Protein AF-A0A1G0C6F4-F1 (afdb_monomer_lite)

Structure (mmCIF, N/CA/C/O backbone):
data_AF-A0A1G0C6F4-F1
#
_entry.id   AF-A0A1G0C6F4-F1
#
loop_
_atom_site.group_PDB
_atom_site.id
_atom_site.type_symbol
_atom_site.label_atom_id
_atom_site.label_alt_id
_atom_site.label_comp_id
_atom_site.label_asym_id
_atom_site.label_entity_id
_atom_site.label_seq_id
_atom_site.pdbx_PDB_ins_code
_atom_site.Cartn_x
_atom_site.Cartn_y
_atom_site.Cartn_z
_atom_site.occupancy
_atom_site.B_iso_or_equiv
_atom_site.auth_seq_id
_atom_site.auth_comp_id
_atom_site.auth_asym_id
_atom_site.auth_atom_id
_atom_site.pdbx_PDB_model_num
ATOM 1 N N . MET A 1 1 ? 22.779 45.755 45.909 1.00 43.75 1 MET A N 1
ATOM 2 C CA . MET A 1 1 ? 21.908 45.416 44.764 1.00 43.75 1 MET A CA 1
ATOM 3 C C . MET A 1 1 ? 22.115 43.956 44.399 1.00 43.75 1 MET A C 1
ATOM 5 O O . MET A 1 1 ? 23.072 43.695 43.696 1.00 43.75 1 MET A O 1
ATOM 9 N N . ILE A 1 2 ? 21.268 43.027 44.852 1.00 36.41 2 ILE A N 1
ATOM 10 C CA . ILE A 1 2 ? 21.039 41.740 44.168 1.00 36.41 2 ILE A CA 1
ATOM 11 C C . ILE A 1 2 ? 19.577 41.367 44.454 1.00 36.41 2 ILE A C 1
ATOM 13 O O . ILE A 1 2 ? 19.223 41.098 45.598 1.00 36.41 2 ILE A O 1
ATOM 17 N N . LYS A 1 3 ? 18.715 41.447 43.434 1.00 38.34 3 LYS A N 1
ATOM 18 C CA . LYS A 1 3 ? 17.335 40.939 43.470 1.00 38.34 3 LYS A CA 1
ATOM 19 C C . LYS A 1 3 ? 17.377 39.456 43.090 1.00 38.34 3 LYS A C 1
ATOM 21 O O . LYS A 1 3 ? 17.865 39.132 42.012 1.00 38.34 3 LYS A O 1
ATOM 26 N N . GLN A 1 4 ? 16.865 38.579 43.953 1.00 40.44 4 GLN A N 1
ATOM 27 C CA . GLN A 1 4 ? 16.573 37.185 43.612 1.00 40.44 4 GLN A CA 1
ATOM 28 C C . GLN A 1 4 ? 15.335 37.137 42.707 1.00 40.44 4 GLN A C 1
ATOM 30 O O . GLN A 1 4 ? 14.250 37.542 43.116 1.00 40.44 4 GLN A O 1
ATOM 35 N N . TYR A 1 5 ? 15.510 36.642 41.482 1.00 41.19 5 TYR A N 1
ATOM 36 C CA . TYR A 1 5 ? 14.425 36.183 40.618 1.00 41.19 5 TYR A CA 1
ATOM 37 C C . TYR A 1 5 ? 14.259 34.674 40.828 1.00 41.19 5 TYR A C 1
ATOM 39 O O . TYR A 1 5 ? 15.185 33.906 40.577 1.00 41.19 5 TYR A O 1
ATOM 47 N N . ILE A 1 6 ? 13.083 34.257 41.298 1.00 40.12 6 ILE A N 1
ATOM 48 C CA . ILE A 1 6 ? 12.641 32.858 41.286 1.00 40.12 6 ILE A CA 1
ATOM 49 C C . ILE A 1 6 ? 12.124 32.570 39.863 1.00 40.12 6 ILE A C 1
ATOM 51 O O . ILE A 1 6 ? 11.247 33.305 39.402 1.00 40.12 6 ILE A O 1
ATOM 55 N N . PRO A 1 7 ? 12.633 31.557 39.135 1.00 41.50 7 PRO A N 1
ATOM 56 C CA . PRO A 1 7 ? 12.148 31.258 37.795 1.00 41.50 7 PRO A CA 1
ATOM 57 C C . PRO A 1 7 ? 10.797 30.530 37.850 1.00 41.50 7 PRO A C 1
ATOM 59 O O . PRO A 1 7 ? 10.675 29.429 38.379 1.00 41.50 7 PRO A O 1
ATOM 62 N N . ILE A 1 8 ? 9.792 31.144 37.226 1.00 46.97 8 ILE A N 1
ATOM 63 C CA . ILE A 1 8 ? 8.417 30.647 37.015 1.00 46.97 8 ILE A CA 1
ATOM 64 C C . ILE A 1 8 ? 8.371 29.445 36.031 1.00 46.97 8 ILE A C 1
ATOM 66 O O . ILE A 1 8 ? 7.315 28.883 35.758 1.00 46.97 8 ILE A O 1
ATOM 70 N N . SER A 1 9 ? 9.515 28.968 35.531 1.00 40.72 9 SER A N 1
ATOM 71 C CA . SER A 1 9 ? 9.592 27.929 34.493 1.00 40.72 9 SER A CA 1
ATOM 72 C C . SER A 1 9 ? 9.204 26.508 34.926 1.00 40.72 9 SER A C 1
ATOM 74 O O . SER A 1 9 ? 9.013 25.667 34.054 1.00 40.72 9 SER A O 1
ATOM 76 N N . LEU A 1 10 ? 9.044 26.214 36.222 1.00 37.09 10 LEU A N 1
ATOM 77 C CA . LEU A 1 10 ? 8.679 24.859 36.671 1.00 37.09 10 LEU A CA 1
ATOM 78 C C . LEU A 1 10 ? 7.157 24.602 36.700 1.00 37.09 10 LEU A C 1
ATOM 80 O O . LEU A 1 10 ? 6.741 23.448 36.689 1.00 37.09 10 LEU A O 1
ATOM 84 N N . LEU A 1 11 ? 6.320 25.650 36.687 1.00 38.34 11 LEU A N 1
ATOM 85 C CA . LEU A 1 11 ? 4.854 25.501 36.710 1.00 38.34 11 LEU A CA 1
ATOM 86 C C . LEU A 1 11 ? 4.225 25.329 35.315 1.00 38.34 11 LEU A C 1
ATOM 88 O O . LEU A 1 11 ? 3.096 24.863 35.205 1.00 38.34 11 LEU A O 1
ATOM 92 N N . ALA A 1 12 ? 4.940 25.696 34.246 1.00 39.25 12 ALA A N 1
ATOM 93 C CA . ALA A 1 12 ? 4.426 25.595 32.878 1.00 39.25 12 ALA A CA 1
ATOM 94 C C . ALA A 1 12 ? 4.584 24.181 32.283 1.00 39.25 12 ALA A C 1
ATOM 96 O O . ALA A 1 12 ? 3.715 23.738 31.539 1.00 39.25 12 ALA A O 1
ATOM 97 N N . MET A 1 13 ? 5.642 23.438 32.643 1.00 37.06 13 MET A N 1
ATOM 98 C CA . MET A 1 13 ? 5.826 22.057 32.165 1.00 37.06 13 MET A CA 1
ATOM 99 C C . MET A 1 13 ? 4.839 21.074 32.807 1.00 37.06 13 MET A C 1
ATOM 101 O O . MET A 1 13 ? 4.314 20.209 32.116 1.00 37.06 13 MET A O 1
ATOM 105 N N . THR A 1 14 ? 4.514 21.216 34.093 1.00 38.19 14 THR A N 1
ATOM 106 C CA . THR A 1 14 ? 3.547 20.329 34.768 1.00 38.19 14 THR A CA 1
ATOM 107 C C . THR A 1 14 ? 2.108 20.528 34.279 1.00 38.19 14 THR A C 1
ATOM 109 O O . THR A 1 14 ? 1.354 19.560 34.221 1.00 38.19 14 THR A O 1
ATOM 112 N N . ALA A 1 15 ? 1.733 21.737 33.845 1.00 40.38 15 ALA A N 1
ATOM 113 C CA . ALA A 1 15 ? 0.412 22.009 33.270 1.00 40.38 15 ALA A CA 1
ATOM 114 C C . ALA A 1 15 ? 0.224 21.409 31.857 1.00 40.38 15 ALA A C 1
ATOM 116 O O . ALA A 1 15 ? -0.875 20.970 31.512 1.00 40.38 15 ALA A O 1
ATOM 117 N N . LEU A 1 16 ? 1.292 21.336 31.054 1.00 36.81 16 LEU A N 1
ATOM 118 C CA . LEU A 1 16 ? 1.272 20.721 29.718 1.00 36.81 16 LEU A CA 1
ATOM 119 C C . LEU A 1 16 ? 1.176 19.186 29.781 1.00 36.81 16 LEU A C 1
ATOM 121 O O . LEU A 1 16 ? 0.397 18.603 29.035 1.00 36.81 16 LEU A O 1
ATOM 125 N N . PHE A 1 17 ? 1.881 18.532 30.711 1.00 41.72 17 PHE A N 1
ATOM 126 C CA . PHE A 1 17 ? 1.753 17.078 30.904 1.00 41.72 17 PHE A CA 1
ATOM 127 C C . PHE A 1 17 ? 0.459 16.680 31.633 1.00 41.72 17 PHE A C 1
ATOM 129 O O . PHE A 1 17 ? -0.142 15.660 31.302 1.00 41.72 17 PHE A O 1
ATOM 136 N N . GLY A 1 18 ? -0.010 17.492 32.588 1.00 35.75 18 GLY A N 1
ATOM 137 C CA . GLY A 1 18 ? -1.262 17.234 33.306 1.00 35.75 18 GLY A CA 1
ATOM 138 C C . GLY A 1 18 ? -2.506 17.355 32.422 1.00 35.75 18 GLY A C 1
ATOM 139 O O . GLY A 1 18 ? -3.428 16.559 32.555 1.00 35.75 18 GLY A O 1
ATOM 140 N N . SER A 1 19 ? -2.526 18.303 31.480 1.00 46.00 19 SER A N 1
ATOM 141 C CA . SER A 1 19 ? -3.664 18.480 30.564 1.00 46.00 19 SER A CA 1
ATOM 142 C C . SER A 1 19 ? -3.790 17.357 29.530 1.00 46.00 19 SER A C 1
ATOM 144 O O . SER A 1 19 ? -4.911 16.962 29.223 1.00 46.00 19 SER A O 1
ATOM 146 N N . GLN A 1 20 ? -2.678 16.792 29.041 1.00 46.44 20 GLN A N 1
ATOM 147 C CA . GLN A 1 20 ? -2.725 15.647 28.121 1.00 46.44 20 GLN A CA 1
ATOM 148 C C . GLN A 1 20 ? -3.140 14.344 28.814 1.00 46.44 20 GLN A C 1
ATOM 150 O O . GLN A 1 20 ? -3.965 13.612 28.274 1.00 46.44 20 GLN A O 1
ATOM 155 N N . ALA A 1 21 ? -2.646 14.084 30.030 1.00 49.75 21 ALA A N 1
ATOM 156 C CA . ALA A 1 21 ? -3.049 12.904 30.799 1.00 49.75 21 ALA A CA 1
ATOM 157 C C . ALA A 1 21 ? -4.542 12.937 31.189 1.00 49.75 21 ALA A C 1
ATOM 159 O O . ALA A 1 21 ? -5.223 11.921 31.082 1.00 49.75 21 ALA A O 1
ATOM 160 N N . VAL A 1 22 ? -5.064 14.109 31.582 1.00 52.03 22 VAL A N 1
ATOM 161 C CA . VAL A 1 22 ? -6.485 14.291 31.938 1.00 52.03 22 VAL A CA 1
ATOM 162 C C . VAL A 1 22 ? -7.401 14.226 30.707 1.00 52.03 22 VAL A C 1
ATOM 164 O O . VAL A 1 22 ? -8.477 13.640 30.789 1.00 52.03 22 VAL A O 1
ATOM 167 N N . ALA A 1 23 ? -6.984 14.767 29.555 1.00 53.28 23 ALA A N 1
ATOM 168 C CA . ALA A 1 23 ? -7.742 14.646 28.303 1.00 53.28 23 ALA A CA 1
ATOM 169 C C . ALA A 1 23 ? -7.911 13.173 27.882 1.00 53.28 23 ALA A C 1
ATOM 171 O O . ALA A 1 23 ? -9.015 12.713 27.604 1.00 53.28 23 ALA A O 1
ATOM 172 N N . GLN A 1 24 ? -6.834 12.388 27.961 1.00 57.91 24 GLN A N 1
ATOM 173 C CA . GLN A 1 24 ? -6.830 10.984 27.538 1.00 57.91 24 GLN A CA 1
ATOM 174 C C . GLN A 1 24 ? -7.691 10.064 28.431 1.00 57.91 24 GLN A C 1
ATOM 176 O O . GLN A 1 24 ? -8.187 9.025 27.972 1.00 57.91 24 GLN A O 1
ATOM 181 N N . GLU A 1 25 ? -7.913 10.456 29.690 1.00 70.81 25 GLU A N 1
ATOM 182 C CA . GLU A 1 25 ? -8.869 9.809 30.597 1.00 70.81 25 GLU A CA 1
ATOM 183 C C . GLU A 1 25 ? -10.323 10.090 30.176 1.00 70.81 25 GLU A C 1
ATOM 185 O O . GLU A 1 25 ? -11.153 9.178 30.193 1.00 70.81 25 GLU A O 1
ATOM 190 N N . GLN A 1 26 ? -10.624 11.313 29.722 1.00 84.19 26 GLN A N 1
ATOM 191 C CA . GLN A 1 26 ? -11.975 11.715 29.326 1.00 84.19 26 GLN A CA 1
ATOM 192 C C . GLN A 1 26 ? -12.443 11.005 28.049 1.00 84.19 26 GLN A C 1
ATOM 194 O O . GLN A 1 26 ? -13.525 10.420 28.067 1.00 84.19 26 GLN A O 1
ATOM 199 N N . PHE A 1 27 ? -11.617 10.937 26.993 1.00 89.81 27 PHE A N 1
ATOM 200 C CA . PHE A 1 27 ? -11.946 10.128 25.807 1.00 89.81 27 PHE A CA 1
ATOM 201 C C . PHE A 1 27 ? -12.264 8.678 26.182 1.00 89.81 27 PHE A C 1
ATOM 203 O O . PHE A 1 27 ? -13.294 8.145 25.778 1.00 89.81 27 PHE A O 1
ATOM 210 N N . THR A 1 28 ? -11.406 8.050 26.993 1.00 87.88 28 THR A N 1
ATOM 211 C CA . THR A 1 28 ? -11.591 6.649 27.404 1.00 87.88 28 THR A CA 1
ATOM 212 C C . THR A 1 28 ? -12.902 6.470 28.182 1.00 87.88 28 THR A C 1
ATOM 214 O O . THR A 1 28 ? -13.611 5.485 27.987 1.00 87.88 28 THR A O 1
ATOM 217 N N . LYS A 1 29 ? -13.267 7.449 29.016 1.00 90.00 29 LYS A N 1
ATOM 218 C CA . LYS A 1 29 ? -14.523 7.460 29.769 1.00 90.00 29 LYS A CA 1
ATOM 219 C C . LYS A 1 29 ? -15.750 7.632 28.871 1.00 90.00 29 LYS A C 1
ATOM 221 O O . LYS A 1 29 ? -16.735 6.925 29.064 1.00 90.00 29 LYS A O 1
ATOM 226 N N . ASP A 1 30 ? -15.694 8.522 27.886 1.00 92.12 30 ASP A N 1
ATOM 227 C CA . ASP A 1 30 ? -16.791 8.729 26.931 1.00 92.12 30 ASP A CA 1
ATOM 228 C C . ASP A 1 30 ? -16.958 7.524 25.989 1.00 92.12 30 ASP A C 1
ATOM 230 O O . ASP A 1 30 ? -18.082 7.154 25.625 1.00 92.12 30 ASP A O 1
ATOM 234 N N . PHE A 1 31 ? -15.850 6.847 25.671 1.00 96.00 31 PHE A N 1
ATOM 235 C CA . PHE A 1 31 ? -15.825 5.630 24.862 1.00 96.00 31 PHE A CA 1
ATOM 236 C C . PHE A 1 31 ? -16.517 4.432 25.535 1.00 96.00 31 PHE A C 1
ATOM 238 O O . PHE A 1 31 ? -16.908 3.490 24.848 1.00 96.00 31 PHE A O 1
ATOM 245 N N . GLU A 1 32 ? -16.779 4.471 26.848 1.00 95.94 32 GLU A N 1
ATOM 246 C CA . GLU A 1 32 ? -17.558 3.427 27.536 1.00 95.94 32 GLU A CA 1
ATOM 247 C C . GLU A 1 32 ? -18.961 3.238 26.944 1.00 95.94 32 GLU A C 1
ATOM 249 O O . GLU A 1 32 ? -19.526 2.146 27.028 1.00 95.94 32 GLU A O 1
ATOM 254 N N . THR A 1 33 ? -19.535 4.273 26.326 1.00 96.25 33 THR A N 1
ATOM 255 C CA . THR A 1 33 ? -20.814 4.152 25.607 1.00 96.25 33 THR A CA 1
ATOM 256 C C . THR A 1 33 ? -20.666 3.236 24.391 1.00 96.25 33 THR A C 1
ATOM 258 O O . THR A 1 33 ? -21.442 2.298 24.230 1.00 96.25 33 THR A O 1
ATOM 261 N N . VAL A 1 34 ? -19.610 3.437 23.597 1.00 97.62 34 VAL A N 1
ATOM 262 C CA . VAL A 1 34 ? -19.271 2.584 22.446 1.00 97.62 34 VAL A CA 1
ATOM 263 C C . VAL A 1 34 ? -18.955 1.160 22.898 1.00 97.62 34 VAL A C 1
ATOM 265 O O . VAL A 1 34 ? -19.446 0.199 22.302 1.00 97.62 34 VAL A O 1
ATOM 268 N N . ARG A 1 35 ? -18.197 1.007 23.992 1.00 97.94 35 ARG A N 1
ATOM 269 C CA . ARG A 1 35 ? -17.891 -0.309 24.565 1.00 97.94 35 ARG A CA 1
ATOM 270 C C . ARG A 1 35 ? -19.160 -1.077 24.922 1.00 97.94 35 ARG A C 1
ATOM 272 O O . ARG A 1 35 ? -19.274 -2.248 24.575 1.00 97.94 35 ARG A O 1
ATOM 279 N N . LYS A 1 36 ? -20.131 -0.434 25.582 1.00 97.69 36 LYS A N 1
ATOM 280 C CA . LYS A 1 36 ? -21.409 -1.069 25.954 1.00 97.69 36 LYS A CA 1
ATOM 281 C C . LYS A 1 36 ? -22.194 -1.559 24.740 1.00 97.69 36 LYS A C 1
ATOM 283 O O . LYS A 1 36 ? -22.698 -2.677 24.786 1.00 97.69 36 LYS A O 1
ATOM 288 N N . GLU A 1 37 ? -22.257 -0.769 23.669 1.00 97.44 37 GLU A N 1
ATOM 289 C CA . GLU A 1 37 ? -22.913 -1.169 22.415 1.00 97.44 37 GLU A CA 1
ATOM 290 C C . GLU A 1 37 ? -22.249 -2.413 21.802 1.00 97.44 37 GLU A C 1
ATOM 292 O O . GLU A 1 37 ? -22.922 -3.391 21.466 1.00 97.44 37 GLU A O 1
ATOM 297 N N . LEU A 1 38 ? -20.914 -2.423 21.724 1.00 96.94 38 LEU A N 1
ATOM 298 C CA . LEU A 1 38 ? -20.150 -3.548 21.180 1.00 96.94 38 LEU A CA 1
ATOM 299 C C . LEU A 1 38 ? -20.270 -4.812 22.042 1.00 96.94 38 LEU A C 1
ATOM 301 O O . LEU A 1 38 ? -20.507 -5.895 21.513 1.00 96.94 38 LEU A O 1
ATOM 305 N N . VAL A 1 39 ? -20.148 -4.685 23.364 1.00 95.75 39 VAL A N 1
ATOM 306 C CA . VAL A 1 39 ? -20.272 -5.804 24.315 1.00 95.75 39 VAL A CA 1
ATOM 307 C C . VAL A 1 39 ? -21.694 -6.361 24.346 1.00 95.75 39 VAL A C 1
ATOM 309 O O . VAL A 1 39 ? -21.878 -7.567 24.511 1.00 95.75 39 VAL A O 1
ATOM 312 N N . SER A 1 40 ? -22.707 -5.507 24.167 1.00 94.88 40 SER A N 1
ATOM 313 C CA . SER A 1 40 ? -24.098 -5.947 24.044 1.00 94.88 40 SER A CA 1
ATOM 314 C C . SER A 1 40 ? -24.334 -6.758 22.769 1.00 94.88 40 SER A C 1
ATOM 316 O O . SER A 1 40 ? -25.197 -7.636 22.770 1.00 94.88 40 SER A O 1
ATOM 318 N N . TRP A 1 41 ? -23.604 -6.466 21.689 1.00 93.56 41 TRP A N 1
ATOM 319 C CA . TRP A 1 41 ? -23.629 -7.276 20.473 1.00 93.56 41 TRP A CA 1
ATOM 320 C C . TRP A 1 41 ? -22.915 -8.620 20.674 1.00 93.56 41 TRP A C 1
ATOM 322 O O . TRP A 1 41 ? -23.494 -9.668 20.388 1.00 93.56 41 TRP A O 1
ATOM 332 N N . ASP A 1 42 ? -21.681 -8.598 21.179 1.00 93.31 42 ASP A N 1
ATOM 333 C CA . ASP A 1 42 ? -20.903 -9.798 21.483 1.00 93.31 42 ASP A CA 1
ATOM 334 C C . ASP A 1 42 ? -19.975 -9.553 22.689 1.00 93.31 42 ASP A C 1
ATOM 336 O O . ASP A 1 42 ? -19.078 -8.710 22.607 1.00 93.31 42 ASP A O 1
ATOM 340 N N . PRO A 1 43 ? -20.113 -10.304 23.798 1.00 92.38 43 PRO A N 1
ATOM 341 C CA . PRO A 1 43 ? -19.322 -10.052 25.002 1.00 92.38 43 PRO A CA 1
ATOM 342 C C . PRO A 1 43 ? -17.809 -10.258 24.859 1.00 92.38 43 PRO A C 1
ATOM 344 O O . PRO A 1 43 ? -17.051 -9.702 25.649 1.00 92.38 43 PRO A O 1
ATOM 347 N N . VAL A 1 44 ? -17.354 -11.081 23.907 1.00 92.94 44 VAL A N 1
ATOM 348 C CA . VAL A 1 44 ? -15.928 -11.410 23.734 1.00 92.94 44 VAL A CA 1
ATOM 349 C C . VAL A 1 44 ? -15.327 -10.585 22.601 1.00 92.94 44 VAL A C 1
ATOM 351 O O . VAL A 1 44 ? -14.307 -9.923 22.791 1.00 92.94 44 VAL A O 1
ATOM 354 N N . ARG A 1 45 ? -15.966 -10.593 21.427 1.00 94.44 45 ARG A N 1
ATOM 355 C CA . ARG A 1 45 ? -15.509 -9.836 20.252 1.00 94.44 45 ARG A CA 1
ATOM 356 C C . ARG A 1 45 ? -15.723 -8.342 20.434 1.00 94.44 45 ARG A C 1
ATOM 358 O O . ARG A 1 45 ? -14.875 -7.562 20.016 1.00 94.44 45 ARG A O 1
ATOM 365 N N . GLY A 1 46 ? -16.827 -7.949 21.065 1.00 95.31 46 GLY A N 1
ATOM 366 C CA . GLY A 1 46 ? -17.153 -6.553 21.321 1.00 95.31 46 GLY A CA 1
ATOM 367 C C . GLY A 1 46 ? -16.195 -5.895 22.307 1.00 95.31 46 GLY A C 1
ATOM 368 O O . GLY A 1 46 ? -15.738 -4.784 22.050 1.00 95.31 46 GLY A O 1
ATOM 369 N N . GLU A 1 47 ? -15.822 -6.600 23.380 1.00 95.31 47 GLU A N 1
ATOM 370 C CA . GLU A 1 47 ? -14.809 -6.113 24.326 1.00 95.31 47 GLU A CA 1
ATOM 371 C C . GLU A 1 47 ? -13.452 -5.948 23.628 1.00 95.31 47 GLU A C 1
ATOM 373 O O . GLU A 1 47 ? -12.846 -4.881 23.702 1.00 95.31 47 GLU A O 1
ATOM 378 N N . TRP A 1 48 ? -13.013 -6.963 22.872 1.00 96.31 48 TRP A N 1
ATOM 379 C CA . TRP A 1 48 ? -11.766 -6.889 22.109 1.00 96.31 48 TRP A CA 1
ATOM 380 C C . TRP A 1 48 ? -11.774 -5.741 21.096 1.00 96.31 48 TRP A C 1
ATOM 382 O O . TRP A 1 48 ? -10.855 -4.928 21.107 1.00 96.31 48 TRP A O 1
ATOM 392 N N . LEU A 1 49 ? -12.820 -5.628 20.269 1.00 97.81 49 LEU A N 1
ATOM 393 C CA . LEU A 1 49 ? -12.921 -4.584 19.249 1.00 97.81 49 LEU A CA 1
ATOM 394 C C . LEU A 1 49 ? -12.936 -3.193 19.887 1.00 97.81 49 LEU A C 1
ATOM 396 O O . LEU A 1 49 ? -12.253 -2.295 19.403 1.00 97.81 49 LEU A O 1
ATOM 400 N N . SER A 1 50 ? -13.657 -3.018 20.997 1.00 97.75 50 SER A N 1
ATOM 401 C CA . SER A 1 50 ? -13.666 -1.759 21.741 1.00 97.75 50 SER A CA 1
ATOM 402 C C . SER A 1 50 ? -12.265 -1.374 22.215 1.00 97.75 50 SER A C 1
ATOM 404 O O . SER A 1 50 ? -11.818 -0.251 21.984 1.00 97.75 50 SER A O 1
ATOM 406 N N . SER A 1 51 ? -11.552 -2.299 22.861 1.00 97.06 51 SER A N 1
ATOM 407 C CA . SER A 1 51 ? -10.186 -2.055 23.327 1.00 97.06 51 SER A CA 1
ATOM 408 C C . SER A 1 51 ? -9.211 -1.817 22.171 1.00 97.06 51 SER A C 1
ATOM 410 O O . SER A 1 51 ? -8.354 -0.943 22.279 1.00 97.06 51 SER A O 1
ATOM 412 N N . SER A 1 52 ? -9.356 -2.532 21.050 1.00 97.88 52 SER A N 1
ATOM 413 C CA . SER A 1 52 ? -8.557 -2.310 19.842 1.00 97.88 52 SER A CA 1
ATOM 414 C C . SER A 1 52 ? -8.780 -0.918 19.256 1.00 97.88 52 SER A C 1
ATOM 416 O O . SER A 1 52 ? -7.804 -0.257 18.923 1.00 97.88 52 SER A O 1
ATOM 418 N N . LEU A 1 53 ? -10.027 -0.441 19.171 1.00 97.56 53 LEU A N 1
ATOM 419 C CA . LEU A 1 53 ? -10.322 0.903 18.664 1.00 97.56 53 LEU A CA 1
ATOM 420 C C . LEU A 1 53 ? -9.674 1.987 19.534 1.00 97.56 53 LEU A C 1
ATOM 422 O O . LEU A 1 53 ? -9.076 2.911 18.992 1.00 97.56 53 LEU A O 1
ATOM 426 N N . VAL A 1 54 ? -9.719 1.848 20.864 1.00 96.50 54 VAL A N 1
ATOM 427 C CA . VAL A 1 54 ? -9.035 2.772 21.788 1.00 96.50 54 VAL A CA 1
ATOM 428 C C . VAL A 1 54 ? -7.513 2.705 21.637 1.00 96.50 54 VAL A C 1
ATOM 430 O O . VAL A 1 54 ? -6.859 3.743 21.636 1.00 96.50 54 VAL A O 1
ATOM 433 N N . ALA A 1 55 ? -6.931 1.512 21.502 1.00 96.06 55 ALA A N 1
ATOM 434 C CA . ALA A 1 55 ? -5.488 1.360 21.297 1.00 96.06 55 ALA A CA 1
ATOM 435 C C . ALA A 1 55 ? -5.034 1.988 19.966 1.00 96.06 55 ALA A C 1
ATOM 437 O O . ALA A 1 55 ? -4.018 2.679 19.918 1.00 96.06 55 ALA A O 1
ATOM 438 N N . MET A 1 56 ? -5.836 1.844 18.905 1.00 95.62 56 MET A N 1
ATOM 439 C CA . MET A 1 56 ? -5.577 2.465 17.603 1.00 95.62 56 MET A CA 1
ATOM 440 C C . MET A 1 56 ? -5.545 3.996 17.678 1.00 95.62 56 MET A C 1
ATOM 442 O O . MET A 1 56 ? -4.693 4.603 17.036 1.00 95.62 56 MET A O 1
ATOM 446 N N . THR A 1 57 ? -6.406 4.644 18.477 1.00 93.69 57 THR A N 1
ATOM 447 C CA . THR A 1 57 ? -6.348 6.116 18.627 1.00 93.69 57 THR A CA 1
ATOM 448 C C . THR A 1 57 ? -5.103 6.594 19.371 1.00 93.69 57 THR A C 1
ATOM 450 O O . THR A 1 57 ? -4.731 7.762 19.261 1.00 93.69 57 THR A O 1
ATOM 453 N N . LYS A 1 58 ? -4.460 5.699 20.126 1.00 91.19 58 LYS A N 1
ATOM 454 C CA . LYS A 1 58 ? -3.257 5.968 20.921 1.00 91.19 58 LYS A CA 1
ATOM 455 C C . LYS A 1 58 ? -1.974 5.496 20.236 1.00 91.19 58 LYS A C 1
ATOM 457 O O . LYS A 1 58 ? -0.895 5.755 20.760 1.00 91.19 58 LYS A O 1
ATOM 462 N N . ASN A 1 59 ? -2.086 4.838 19.077 1.00 92.12 59 ASN A N 1
ATOM 463 C CA . ASN A 1 59 ? -0.982 4.137 18.421 1.00 92.12 59 ASN A CA 1
ATOM 464 C C . ASN A 1 59 ? -0.268 3.167 19.388 1.00 92.12 59 ASN A C 1
ATOM 466 O O . ASN A 1 59 ? 0.957 3.156 19.504 1.00 92.12 59 ASN A O 1
ATOM 470 N N . GLU A 1 60 ? -1.065 2.399 20.132 1.00 93.75 60 GLU A N 1
ATOM 471 C CA . GLU A 1 60 ? -0.615 1.383 21.083 1.00 93.75 60 GLU A CA 1
ATOM 472 C C . GLU A 1 60 ? -0.903 -0.028 20.537 1.00 93.75 60 GLU A C 1
ATOM 474 O O . GLU A 1 60 ? -1.826 -0.201 19.730 1.00 93.75 60 GLU A O 1
ATOM 479 N N . PRO A 1 61 ? -0.164 -1.063 20.986 1.00 95.31 61 PRO A N 1
ATOM 480 C CA . PRO A 1 61 ? -0.491 -2.443 20.658 1.00 95.31 61 PRO A CA 1
ATOM 481 C C . PRO A 1 61 ? -1.929 -2.805 21.052 1.00 95.31 61 PRO A C 1
ATOM 483 O O . PRO A 1 61 ? -2.395 -2.468 22.144 1.00 95.31 61 PRO A O 1
ATOM 486 N N . ILE A 1 62 ? -2.626 -3.527 20.177 1.00 95.69 62 ILE A N 1
ATOM 487 C CA . ILE A 1 62 ? -3.988 -3.994 20.445 1.00 95.69 62 ILE A CA 1
ATOM 488 C C . ILE A 1 62 ? -3.968 -5.240 21.352 1.00 95.69 62 ILE A C 1
ATOM 490 O O . ILE A 1 62 ? -2.980 -5.977 21.360 1.00 95.69 62 ILE A O 1
ATOM 494 N N . PRO A 1 63 ? -5.048 -5.531 22.102 1.00 94.38 63 PRO A N 1
ATOM 495 C CA . PRO A 1 63 ? -5.102 -6.732 22.932 1.00 94.38 63 PRO A CA 1
ATOM 496 C C . PRO A 1 63 ? -5.096 -8.032 22.115 1.00 94.38 63 PRO A C 1
ATOM 498 O O . PRO A 1 63 ? -5.554 -8.087 20.968 1.00 94.38 63 PRO A O 1
ATOM 501 N N . ASP A 1 64 ? -4.655 -9.108 22.767 1.00 90.56 64 ASP A N 1
ATOM 502 C CA . ASP A 1 64 ? -4.712 -10.468 22.233 1.00 90.56 64 ASP A CA 1
ATOM 503 C C . ASP A 1 64 ? -6.150 -10.877 21.878 1.00 90.56 64 ASP A C 1
ATOM 505 O O . ASP A 1 64 ? -7.106 -10.612 22.617 1.00 90.56 64 ASP A O 1
ATOM 509 N N . ARG A 1 65 ? -6.309 -11.575 20.748 1.00 91.12 65 ARG A N 1
ATOM 510 C CA . ARG A 1 65 ? -7.604 -12.129 20.335 1.00 91.12 65 ARG A CA 1
ATOM 511 C C . ARG A 1 65 ? -7.921 -13.359 21.170 1.00 91.12 65 ARG A C 1
ATOM 513 O O . ARG A 1 65 ? -7.086 -14.243 21.359 1.00 91.12 65 ARG A O 1
ATOM 520 N N . MET A 1 66 ? -9.171 -13.443 21.606 1.00 90.25 66 MET A N 1
ATOM 521 C CA . MET A 1 66 ? -9.681 -14.564 22.397 1.00 90.25 66 MET A CA 1
ATOM 522 C C . MET A 1 66 ? -10.848 -15.277 21.698 1.00 90.25 66 MET A C 1
ATOM 524 O O . MET A 1 66 ? -11.754 -15.803 22.346 1.00 90.25 66 MET A O 1
ATOM 528 N N . PHE A 1 67 ? -10.838 -15.264 20.369 1.00 92.00 67 PHE A N 1
ATOM 529 C CA . PHE A 1 67 ? -11.850 -15.840 19.487 1.00 92.00 67 PHE A CA 1
ATOM 530 C C . PHE A 1 67 ? -11.169 -16.393 18.217 1.00 92.00 67 PHE A C 1
ATOM 532 O O . PHE A 1 67 ? -10.059 -15.968 17.890 1.00 92.00 67 PHE A O 1
ATOM 539 N N . PRO A 1 68 ? -11.783 -17.367 17.520 1.00 88.88 68 PRO A N 1
ATOM 540 C CA . PRO A 1 68 ? -11.119 -18.122 16.453 1.00 88.88 68 PRO A CA 1
ATOM 541 C C . PRO A 1 68 ? -10.869 -17.330 15.164 1.00 88.88 68 PRO A C 1
ATOM 543 O O . PRO A 1 68 ? -10.030 -17.734 14.363 1.00 88.88 68 PRO A O 1
ATOM 546 N N . GLU A 1 69 ? -11.588 -16.233 14.933 1.00 91.25 69 GLU A N 1
ATOM 547 C CA . GLU A 1 69 ? -11.404 -15.404 13.746 1.00 91.25 69 GLU A CA 1
ATOM 548 C C . GLU A 1 69 ? -10.052 -14.697 13.744 1.00 91.25 69 GLU A C 1
ATOM 550 O O . GLU A 1 69 ? -9.594 -14.156 14.749 1.00 91.25 69 GLU A O 1
ATOM 555 N N . ASP A 1 70 ? -9.455 -14.626 12.564 1.00 91.12 70 ASP A N 1
ATOM 556 C CA . ASP A 1 70 ? -8.193 -13.950 12.292 1.00 91.12 70 ASP A CA 1
ATOM 557 C C . ASP A 1 70 ? -8.418 -12.566 11.657 1.00 91.12 70 ASP A C 1
ATOM 559 O O . ASP A 1 70 ? -7.642 -12.105 10.815 1.00 91.12 70 ASP A O 1
ATOM 563 N N . PHE A 1 71 ? -9.521 -11.925 12.047 1.00 94.75 71 PHE A N 1
ATOM 564 C CA . PHE A 1 71 ? -9.936 -10.620 11.551 1.00 94.75 71 PHE A CA 1
ATOM 565 C C . PHE A 1 71 ? -9.071 -9.490 12.120 1.00 94.75 71 PHE A C 1
ATOM 567 O O . PHE A 1 71 ? -8.671 -9.489 13.295 1.00 94.75 71 PHE A O 1
ATOM 574 N N . THR A 1 72 ? -8.806 -8.490 11.286 1.00 97.12 72 THR A N 1
ATOM 575 C CA . THR A 1 72 ? -8.370 -7.164 11.739 1.00 97.12 72 THR A CA 1
ATOM 576 C C . THR A 1 72 ? -9.514 -6.421 12.447 1.00 97.12 72 THR A C 1
ATOM 578 O O . THR A 1 72 ? -10.676 -6.819 12.322 1.00 97.12 72 THR A O 1
ATOM 581 N N . PRO A 1 73 ? -9.233 -5.333 13.191 1.00 97.81 73 PRO A N 1
ATOM 582 C CA . PRO A 1 73 ? -10.275 -4.470 13.743 1.00 97.81 73 PRO A CA 1
ATOM 583 C C . PRO A 1 73 ? -11.336 -4.028 12.721 1.00 97.81 73 PRO A C 1
ATOM 585 O O . PRO A 1 73 ? -12.525 -4.156 13.016 1.00 97.81 73 PRO A O 1
ATOM 588 N N . LEU A 1 74 ? -10.959 -3.596 11.505 1.00 97.31 74 LEU A N 1
ATOM 589 C CA . LEU A 1 74 ? -11.954 -3.265 10.475 1.00 97.31 74 LEU A CA 1
ATOM 590 C C . LEU A 1 74 ? -12.763 -4.494 10.038 1.00 97.31 74 LEU A C 1
ATOM 592 O O . LEU A 1 74 ? -13.985 -4.404 9.923 1.00 97.31 74 LEU A O 1
ATOM 596 N N . GLU A 1 75 ? -12.120 -5.635 9.779 1.00 97.00 75 GLU A N 1
ATOM 597 C CA . GLU A 1 75 ? -12.843 -6.848 9.373 1.00 97.00 75 GLU A CA 1
ATOM 598 C C . GLU A 1 75 ? -13.852 -7.283 10.452 1.00 97.00 75 GLU A C 1
ATOM 600 O O . GLU A 1 75 ? -14.988 -7.637 10.136 1.00 97.00 75 GLU A O 1
ATOM 605 N N . MET A 1 76 ? -13.486 -7.166 11.733 1.00 96.56 76 MET A N 1
ATOM 606 C CA . MET A 1 76 ? -14.406 -7.418 12.841 1.00 96.56 76 MET A CA 1
ATOM 607 C C . MET A 1 76 ? -15.544 -6.390 12.877 1.00 96.56 76 MET A C 1
ATOM 609 O O . MET A 1 76 ? -16.708 -6.752 13.035 1.00 96.56 76 MET A O 1
ATOM 613 N N . LEU A 1 77 ? -15.246 -5.108 12.664 1.00 96.81 77 LEU A N 1
ATOM 614 C CA . LEU A 1 77 ? -16.263 -4.059 12.600 1.00 96.81 77 LEU A CA 1
ATOM 615 C C . LEU A 1 77 ? -17.260 -4.288 11.450 1.00 96.81 77 LEU A C 1
ATOM 617 O O . LEU A 1 77 ? -18.458 -4.048 11.608 1.00 96.81 77 LEU A O 1
ATOM 621 N N . LYS A 1 78 ? -16.810 -4.809 10.305 1.00 95.94 78 LYS A N 1
ATOM 622 C CA . LYS A 1 78 ? -17.680 -5.146 9.166 1.00 95.94 78 LYS A CA 1
ATOM 623 C C . LYS A 1 78 ? -18.709 -6.238 9.484 1.00 95.94 78 LYS A C 1
ATOM 625 O O . LYS A 1 78 ? -19.795 -6.208 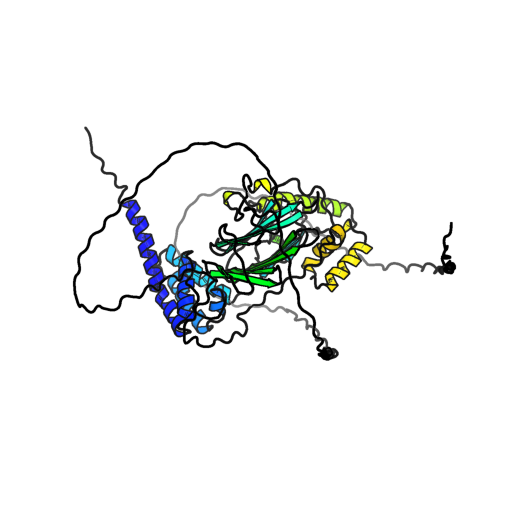8.900 1.00 95.94 78 LYS A O 1
ATOM 630 N N . VAL A 1 79 ? -18.433 -7.136 10.433 1.00 95.25 79 VAL A N 1
ATOM 631 C CA . VAL A 1 79 ? -19.400 -8.166 10.867 1.00 95.25 79 VAL A CA 1
ATOM 632 C C . VAL A 1 79 ? -20.311 -7.721 12.020 1.00 95.25 79 VAL A C 1
ATOM 634 O O . VAL A 1 79 ? -21.291 -8.403 12.319 1.00 95.25 79 VAL A O 1
ATOM 637 N N . VAL A 1 80 ? -20.050 -6.562 12.635 1.00 94.94 80 VAL A N 1
ATOM 638 C CA . VAL A 1 80 ? -20.971 -5.922 13.593 1.00 94.94 80 VAL A CA 1
ATOM 639 C C . VAL A 1 80 ? -22.277 -5.531 12.875 1.00 94.94 80 VAL A C 1
ATOM 641 O O . VAL A 1 80 ? -22.219 -4.994 11.769 1.00 94.94 80 VAL A O 1
ATOM 644 N N . PRO A 1 81 ? -23.472 -5.736 13.459 1.00 94.31 81 PRO A N 1
ATOM 645 C CA . PRO A 1 81 ? -24.730 -5.304 12.861 1.00 94.31 81 PRO A CA 1
ATOM 646 C C . PRO A 1 81 ? -24.735 -3.814 12.507 1.00 94.31 81 PRO A C 1
ATOM 648 O O . PRO A 1 81 ? -24.252 -2.976 13.270 1.00 94.31 81 PRO A O 1
ATOM 651 N N . ALA A 1 82 ? -25.344 -3.468 11.370 1.00 93.75 82 ALA A N 1
ATOM 652 C CA . ALA A 1 82 ? -25.415 -2.082 10.906 1.00 93.75 82 ALA A CA 1
ATOM 653 C C . ALA A 1 82 ? -26.064 -1.142 11.940 1.00 93.75 82 ALA A C 1
ATOM 655 O O . ALA A 1 82 ? -25.611 -0.016 12.098 1.00 93.75 82 ALA A O 1
ATOM 656 N N . SER A 1 83 ? -27.065 -1.614 12.694 1.00 95.50 83 SER A N 1
ATOM 657 C CA . SER A 1 83 ? -27.689 -0.846 13.780 1.00 95.50 83 SER A CA 1
ATOM 658 C C . SER A 1 83 ? -26.691 -0.453 14.871 1.00 95.50 83 SER A C 1
ATOM 660 O O . SER A 1 83 ? -26.662 0.701 15.283 1.00 95.50 83 SER A O 1
ATOM 662 N N . THR A 1 84 ? -25.841 -1.390 15.298 1.00 96.31 84 THR A N 1
ATOM 663 C CA . THR A 1 84 ? -24.806 -1.146 16.309 1.00 96.31 84 THR A CA 1
ATOM 664 C C . THR A 1 84 ? -23.743 -0.196 15.765 1.00 96.31 84 THR A C 1
ATOM 666 O O . THR A 1 84 ? -23.378 0.761 16.438 1.00 96.31 84 THR A O 1
ATOM 669 N N . ARG A 1 85 ? -23.298 -0.378 14.513 1.00 96.38 85 ARG A N 1
ATOM 670 C CA . ARG A 1 85 ? -22.366 0.570 13.877 1.00 96.38 85 ARG A CA 1
ATOM 671 C C . ARG A 1 85 ? -22.937 1.986 13.783 1.00 96.38 85 ARG A C 1
ATOM 673 O O . ARG A 1 85 ? -22.211 2.935 14.057 1.00 96.38 85 ARG A O 1
ATOM 680 N N . ASN A 1 86 ? -24.216 2.127 13.437 1.00 96.12 86 ASN A N 1
ATOM 681 C CA . ASN A 1 86 ? -24.878 3.430 13.351 1.00 96.12 86 ASN A CA 1
ATOM 682 C C . ASN A 1 86 ? -24.950 4.116 14.724 1.00 96.12 86 ASN A C 1
ATOM 684 O O . ASN A 1 86 ? -24.605 5.288 14.821 1.00 96.12 86 ASN A O 1
ATOM 688 N N . ALA A 1 87 ? -25.291 3.386 15.791 1.00 96.62 87 ALA A N 1
ATOM 689 C CA . ALA A 1 87 ? -25.297 3.927 17.156 1.00 96.62 87 ALA A CA 1
ATOM 690 C C . ALA A 1 87 ? -23.900 4.409 17.606 1.00 96.62 87 ALA A C 1
ATOM 692 O O . ALA A 1 87 ? -23.748 5.463 18.233 1.00 96.62 87 ALA A O 1
ATOM 693 N N . ILE A 1 88 ? -22.851 3.666 17.238 1.00 96.88 88 ILE A N 1
ATOM 694 C CA . ILE A 1 88 ? -21.462 4.067 17.496 1.00 96.88 88 ILE A CA 1
ATOM 695 C C . ILE A 1 88 ? -21.108 5.328 16.692 1.00 96.88 88 ILE A C 1
ATOM 697 O O . ILE A 1 88 ? -20.514 6.253 17.247 1.00 96.88 88 ILE A O 1
ATOM 701 N N . ALA A 1 89 ? -21.493 5.401 15.415 1.00 95.50 89 ALA A N 1
ATOM 702 C CA . ALA A 1 89 ? -21.247 6.568 14.565 1.00 95.50 89 ALA A CA 1
ATOM 703 C C . ALA A 1 89 ? -21.968 7.831 15.074 1.00 95.50 89 ALA A C 1
ATOM 705 O O . ALA A 1 89 ? -21.389 8.921 15.069 1.00 95.50 89 ALA A O 1
ATOM 706 N N . GLU A 1 90 ? -23.196 7.691 15.580 1.00 95.69 90 GLU A N 1
ATOM 707 C CA . GLU A 1 90 ? -23.935 8.771 16.247 1.00 95.69 90 GLU A CA 1
ATOM 708 C C . GLU A 1 90 ? -23.191 9.269 17.492 1.00 95.69 90 GLU A C 1
ATOM 710 O O . GLU A 1 90 ? -23.013 10.477 17.664 1.00 95.69 90 GLU A O 1
ATOM 715 N N . THR A 1 91 ? -22.676 8.348 18.315 1.00 95.38 91 THR A N 1
ATOM 716 C CA . THR A 1 91 ? -21.870 8.686 19.500 1.00 95.38 91 THR A CA 1
ATOM 717 C C . THR A 1 91 ? -20.590 9.432 19.111 1.00 95.38 91 THR A C 1
ATOM 719 O O . THR A 1 91 ? -20.298 10.490 19.669 1.00 95.38 91 THR A O 1
ATOM 722 N N . ALA A 1 92 ? -19.849 8.928 18.120 1.00 94.44 92 ALA A N 1
ATOM 723 C CA . ALA A 1 92 ? -18.614 9.553 17.649 1.00 94.44 92 ALA A CA 1
ATOM 724 C C . ALA A 1 92 ? -18.855 10.959 17.076 1.00 94.44 92 ALA A C 1
ATOM 726 O O . ALA A 1 92 ? -18.096 11.890 17.355 1.00 94.44 92 ALA A O 1
ATOM 727 N N . THR A 1 93 ? -19.952 11.140 16.336 1.00 93.38 93 THR A N 1
ATOM 728 C CA . THR A 1 93 ? -20.369 12.442 15.798 1.00 93.38 93 THR A CA 1
ATOM 729 C C . THR A 1 93 ? -20.743 13.417 16.914 1.00 93.38 93 THR A C 1
ATOM 731 O O . THR A 1 93 ? -20.304 14.568 16.900 1.00 93.38 93 THR A O 1
ATOM 734 N N . ALA A 1 94 ? -21.517 12.969 17.908 1.00 93.25 94 ALA A N 1
ATOM 735 C CA . ALA A 1 94 ? -21.910 13.801 19.043 1.00 93.25 94 ALA A CA 1
ATOM 736 C C . ALA A 1 94 ? -20.691 14.289 19.841 1.00 93.25 94 ALA A C 1
ATOM 738 O O . ALA A 1 94 ? -20.601 15.472 20.163 1.00 93.25 94 ALA A O 1
ATOM 739 N N . GLN A 1 95 ? -19.723 13.404 20.096 1.00 92.81 95 GLN A N 1
ATOM 740 C CA . GLN A 1 95 ? -18.514 13.747 20.845 1.00 92.81 95 GLN A CA 1
ATOM 741 C C . GLN A 1 95 ? -17.542 14.624 20.050 1.00 92.81 95 GLN A C 1
ATOM 743 O O . GLN A 1 95 ? -16.930 15.535 20.612 1.00 92.81 95 GLN A O 1
ATOM 748 N N . SER A 1 96 ? -17.450 14.414 18.734 1.00 89.06 96 SER A N 1
ATOM 749 C CA . SER A 1 96 ? -16.647 15.263 17.841 1.00 89.06 96 SER A CA 1
ATOM 750 C C . SER A 1 96 ? -17.166 16.704 17.785 1.00 89.06 96 SER A C 1
ATOM 752 O O . SER A 1 96 ? -16.374 17.641 17.688 1.00 89.06 96 SER A O 1
ATOM 754 N N . ASN A 1 97 ? -18.489 16.883 17.878 1.00 89.00 97 ASN A N 1
ATOM 755 C CA . ASN A 1 97 ? -19.160 18.186 17.828 1.00 89.00 97 ASN A CA 1
ATOM 756 C C . ASN A 1 97 ? -19.341 18.847 19.202 1.00 89.00 97 ASN A C 1
ATOM 758 O O . ASN A 1 97 ? -19.808 19.986 19.277 1.00 89.00 97 ASN A O 1
ATOM 762 N N . ASN A 1 98 ? -18.999 18.158 20.290 1.00 88.62 98 ASN A N 1
ATOM 763 C CA . ASN A 1 98 ? -19.109 18.715 21.628 1.00 88.62 98 ASN A CA 1
ATOM 764 C C . ASN A 1 98 ? -18.037 19.805 21.835 1.00 88.62 98 ASN A C 1
ATOM 766 O O . ASN A 1 98 ? -16.835 19.560 21.737 1.00 88.62 98 ASN A O 1
ATOM 770 N N . GLY A 1 99 ? -18.492 21.031 22.118 1.00 83.00 99 GLY A N 1
ATOM 771 C CA . GLY A 1 99 ? -17.636 22.208 22.295 1.00 83.00 99 GLY A CA 1
ATOM 772 C C . GLY A 1 99 ? -16.709 22.143 23.514 1.00 83.00 99 GLY A C 1
ATOM 773 O O . GLY A 1 99 ? -15.762 22.923 23.589 1.00 83.00 99 GLY A O 1
ATOM 774 N N . GLU A 1 100 ? -16.952 21.213 24.440 1.00 84.00 100 GLU A N 1
ATOM 775 C CA . GLU A 1 100 ? -16.102 20.957 25.609 1.00 84.00 100 GLU A CA 1
ATOM 776 C C . GLU A 1 100 ? -14.989 19.929 25.322 1.00 84.00 100 GLU A C 1
ATOM 778 O O . GLU A 1 100 ? -14.029 19.833 26.088 1.00 84.00 100 GLU A O 1
ATOM 783 N N . THR A 1 101 ? -15.065 19.198 24.202 1.00 84.44 101 THR A N 1
ATOM 784 C CA . THR A 1 101 ? -14.096 18.157 23.833 1.00 84.44 101 THR A CA 1
ATOM 785 C C . THR A 1 101 ? -12.738 18.763 23.481 1.00 84.44 101 THR A C 1
ATOM 787 O O . THR A 1 101 ? -12.620 19.689 22.659 1.00 84.44 101 THR A O 1
ATOM 790 N N . THR A 1 102 ? -11.672 18.208 24.058 1.00 88.56 102 THR A N 1
ATOM 791 C CA . THR A 1 102 ? -10.303 18.648 23.772 1.00 88.56 102 THR A CA 1
ATOM 792 C C . THR A 1 102 ? -9.916 18.373 22.312 1.00 88.56 102 THR A C 1
ATOM 794 O O . THR A 1 102 ? -10.560 17.596 21.607 1.00 88.56 102 THR A O 1
ATOM 797 N N . VAL A 1 103 ? -8.857 19.024 21.818 1.00 88.50 103 VAL A N 1
ATOM 798 C CA . VAL A 1 103 ? -8.363 18.784 20.446 1.00 88.50 103 VAL A CA 1
ATOM 799 C C . VAL A 1 103 ? -7.901 17.331 20.273 1.00 88.50 103 VAL A C 1
ATOM 801 O O . VAL A 1 103 ? -8.190 16.718 19.250 1.00 88.50 103 VAL A O 1
ATOM 804 N N . THR A 1 104 ? -7.234 16.768 21.283 1.00 88.69 104 THR A N 1
ATOM 805 C CA . THR A 1 104 ? -6.750 15.380 21.275 1.00 88.69 104 THR A CA 1
ATOM 806 C C . THR A 1 104 ? -7.899 14.372 21.245 1.00 88.69 104 THR A C 1
ATOM 808 O O . THR A 1 104 ? -7.863 13.413 20.473 1.00 88.69 104 THR A O 1
ATOM 811 N N . ASP A 1 105 ? -8.955 14.605 22.026 1.00 91.00 105 ASP A N 1
ATOM 812 C CA . ASP A 1 105 ? -10.119 13.714 22.041 1.00 91.00 105 ASP A CA 1
ATOM 813 C C . ASP A 1 105 ? -10.893 13.808 20.725 1.00 91.00 105 ASP A C 1
ATOM 815 O O . ASP A 1 105 ? -11.308 12.787 20.183 1.00 91.00 105 ASP A O 1
ATOM 819 N N . ARG A 1 106 ? -11.008 15.012 20.143 1.00 91.25 106 ARG A N 1
ATOM 820 C CA . ARG A 1 106 ? -11.559 15.198 18.790 1.00 91.25 106 ARG A CA 1
ATOM 821 C C . ARG A 1 106 ? -10.770 14.417 17.738 1.00 91.25 106 ARG A C 1
ATOM 823 O O . ARG A 1 106 ? -11.383 13.790 16.880 1.00 91.25 106 ARG A O 1
ATOM 830 N N . GLN A 1 107 ? -9.440 14.391 17.822 1.00 90.38 107 GLN A N 1
ATOM 831 C CA . GLN A 1 107 ? -8.606 13.582 16.926 1.00 90.38 107 GLN A CA 1
ATOM 832 C C . GLN A 1 107 ? -8.833 12.074 17.129 1.00 90.38 107 GLN A C 1
ATOM 834 O O . GLN A 1 107 ? -8.899 11.312 16.160 1.00 90.38 107 GLN A O 1
ATOM 839 N N . SER A 1 108 ? -9.002 11.641 18.380 1.00 93.56 108 SER A N 1
ATOM 840 C CA . SER A 1 108 ? -9.316 10.246 18.708 1.00 93.56 108 SER A CA 1
ATOM 841 C C . SER A 1 108 ? -10.677 9.837 18.135 1.00 93.56 108 SER A C 1
ATOM 843 O O . SER A 1 108 ? -10.776 8.828 17.440 1.00 93.56 108 SER A O 1
ATOM 845 N N . TRP A 1 109 ? -11.712 10.662 18.317 1.00 94.50 109 TRP A N 1
ATOM 846 C CA . TRP A 1 109 ? -13.028 10.435 17.713 1.00 94.50 109 TRP A CA 1
ATOM 847 C C . TRP A 1 109 ? -12.998 10.487 16.183 1.00 94.50 109 TRP A C 1
ATOM 849 O O . TRP A 1 109 ? -13.625 9.645 15.548 1.00 94.50 109 TRP A O 1
ATOM 859 N N . SER A 1 110 ? -12.208 11.382 15.582 1.00 91.81 110 SER A N 1
ATOM 860 C CA . SER A 1 110 ? -11.993 11.404 14.129 1.00 91.81 110 SER A CA 1
ATOM 861 C C . SER A 1 110 ? -11.383 10.096 13.622 1.00 91.81 110 SER A C 1
ATOM 863 O O . SER A 1 110 ? -11.757 9.624 12.550 1.00 91.81 110 SER A O 1
ATOM 865 N N . THR A 1 111 ? -10.469 9.491 14.385 1.00 91.94 111 THR A N 1
ATOM 866 C CA . THR A 1 111 ? -9.885 8.183 14.051 1.00 91.94 111 THR A CA 1
ATOM 867 C C . THR A 1 111 ? -10.956 7.092 14.088 1.00 91.94 111 THR A C 1
ATOM 869 O O . THR A 1 111 ? -11.072 6.312 13.146 1.00 91.94 111 THR A O 1
ATOM 872 N N . VAL A 1 112 ? -11.796 7.078 15.128 1.00 94.94 112 VAL A N 1
ATOM 873 C CA . VAL A 1 112 ? -12.909 6.122 15.270 1.00 94.94 112 VAL A CA 1
ATOM 874 C C . VAL A 1 112 ? -13.914 6.264 14.122 1.00 94.94 112 VAL A C 1
ATOM 876 O O . VAL A 1 112 ? -14.247 5.264 13.485 1.00 94.94 112 VAL A O 1
ATOM 879 N N . SER A 1 113 ? -14.351 7.489 13.810 1.00 94.06 113 SER A N 1
ATOM 880 C CA . SER A 1 113 ? -15.246 7.770 12.678 1.00 94.06 113 SER A CA 1
ATOM 881 C C . SER A 1 113 ? -14.644 7.301 11.356 1.00 94.06 113 SER A C 1
ATOM 883 O O . SER A 1 113 ? -15.299 6.595 10.599 1.00 94.06 113 SER A O 1
ATOM 885 N N . SER A 1 114 ? -13.359 7.581 11.126 1.00 92.56 114 SER A N 1
ATOM 886 C CA . SER A 1 114 ? -12.656 7.167 9.910 1.00 92.56 114 SER A CA 1
ATOM 887 C C . SER A 1 114 ? -12.620 5.633 9.745 1.00 92.56 114 SER A C 1
ATOM 889 O O . SER A 1 114 ? -12.737 5.125 8.628 1.00 92.56 114 SER A O 1
ATOM 891 N N . VAL A 1 115 ? -12.507 4.855 10.831 1.00 94.12 115 VAL A N 1
ATOM 892 C CA . VAL A 1 115 ? -12.602 3.378 10.774 1.00 94.12 115 VAL A CA 1
ATOM 893 C C . VAL A 1 115 ? -14.039 2.915 10.495 1.00 94.12 115 VAL A C 1
ATOM 895 O O . VAL A 1 115 ? -14.240 1.991 9.706 1.00 94.12 115 VAL A O 1
ATOM 898 N N . LEU A 1 116 ? -15.045 3.561 11.095 1.00 93.81 116 LEU A N 1
ATOM 899 C CA . LEU A 1 116 ? -16.463 3.260 10.850 1.00 93.81 116 LEU A CA 1
ATOM 900 C C . LEU A 1 116 ? -16.865 3.528 9.398 1.00 93.81 116 LEU A C 1
ATOM 902 O O . LEU A 1 116 ? -17.523 2.685 8.787 1.00 93.81 116 LEU A O 1
ATOM 906 N N . ASP A 1 117 ? -16.421 4.648 8.832 1.00 92.75 117 ASP A N 1
ATOM 907 C CA . ASP A 1 117 ? -16.703 5.021 7.446 1.00 92.75 117 ASP A CA 1
ATOM 908 C C . ASP A 1 117 ? -16.135 3.977 6.475 1.00 92.75 117 ASP A C 1
ATOM 910 O O . ASP A 1 117 ? -16.850 3.491 5.591 1.00 92.75 117 ASP A O 1
ATOM 914 N N . ARG A 1 118 ? -14.893 3.517 6.711 1.00 94.12 118 ARG A N 1
ATOM 915 C CA . ARG A 1 118 ? -14.247 2.458 5.909 1.00 94.12 118 ARG A CA 1
ATOM 916 C C . ARG A 1 118 ? -15.039 1.151 5.871 1.00 94.12 118 ARG A C 1
ATOM 918 O O . ARG A 1 118 ? -14.958 0.435 4.872 1.00 94.12 118 ARG A O 1
ATOM 925 N N . ALA A 1 119 ? -15.826 0.829 6.901 1.00 92.06 119 ALA A N 1
ATOM 926 C CA . ALA A 1 119 ? -16.611 -0.408 6.927 1.00 92.06 119 ALA A CA 1
ATOM 927 C C . ALA A 1 119 ? -17.657 -0.470 5.797 1.00 92.06 119 ALA A C 1
ATOM 929 O O . ALA A 1 119 ? -18.040 -1.565 5.385 1.00 92.06 119 ALA A O 1
ATOM 930 N N . ASN A 1 120 ? -18.075 0.685 5.266 1.00 88.69 120 ASN A N 1
ATOM 931 C CA . ASN A 1 120 ? -19.034 0.799 4.164 1.00 88.69 120 ASN A CA 1
ATOM 932 C C . ASN A 1 120 ? -18.375 1.143 2.817 1.00 88.69 120 ASN A C 1
ATOM 934 O O . ASN A 1 120 ? -19.070 1.312 1.813 1.00 88.69 120 ASN A O 1
ATOM 938 N N . CYS A 1 121 ? -17.049 1.257 2.772 1.00 90.94 121 CYS A N 1
ATOM 939 C CA . CYS A 1 121 ? -16.343 1.694 1.581 1.00 90.94 121 CYS A CA 1
ATOM 940 C C . CYS A 1 121 ? -15.910 0.542 0.683 1.00 90.94 121 CYS A C 1
ATOM 942 O O . CYS A 1 121 ? -15.519 -0.537 1.132 1.00 90.94 121 CYS A O 1
ATOM 944 N N . LYS A 1 122 ? -15.907 0.818 -0.622 1.00 92.19 122 LYS A N 1
ATOM 945 C CA . LYS A 1 122 ? -15.282 -0.049 -1.614 1.00 92.19 122 LYS A CA 1
ATOM 946 C C . LYS A 1 122 ? -13.824 0.382 -1.808 1.00 92.19 122 LYS A C 1
ATOM 948 O O . LYS A 1 122 ? -13.605 1.554 -2.115 1.00 92.19 122 LYS A O 1
ATOM 953 N N . PRO A 1 123 ? -12.844 -0.526 -1.669 1.00 95.88 123 PRO A N 1
ATOM 954 C CA . PRO A 1 123 ? -11.459 -0.175 -1.925 1.00 95.88 123 PRO A CA 1
ATOM 955 C C . PRO A 1 123 ? -11.177 -0.026 -3.426 1.00 95.88 123 PRO A C 1
ATOM 957 O O . PRO A 1 123 ? -11.828 -0.658 -4.266 1.00 95.88 123 PRO A O 1
ATOM 960 N N . VAL A 1 124 ? -10.154 0.761 -3.752 1.00 97.12 124 VAL A N 1
ATOM 961 C CA . VAL A 1 124 ? -9.556 0.864 -5.097 1.00 97.12 124 VAL A CA 1
ATOM 962 C C . VAL A 1 124 ? -8.162 0.242 -5.092 1.00 97.12 124 VAL A C 1
ATOM 964 O O . VAL A 1 124 ? -7.528 0.193 -4.042 1.00 97.12 124 VAL A O 1
ATOM 967 N N . MET A 1 125 ? -7.689 -0.266 -6.238 1.00 97.94 125 MET A N 1
ATOM 968 C CA . MET A 1 125 ? -6.425 -1.009 -6.329 1.00 97.94 125 MET A CA 1
ATOM 969 C C . MET A 1 125 ? -5.444 -0.394 -7.328 1.00 97.94 125 MET A C 1
ATOM 971 O O . MET A 1 125 ? -5.724 -0.362 -8.529 1.00 97.94 125 MET A O 1
ATOM 975 N N . GLY A 1 126 ? -4.256 -0.059 -6.830 1.00 97.88 126 GLY A N 1
ATOM 976 C CA . GLY A 1 126 ? -3.063 0.263 -7.610 1.00 97.88 126 GLY A CA 1
ATOM 977 C C . GLY A 1 126 ? -2.011 -0.840 -7.459 1.00 97.88 126 GLY A C 1
ATOM 978 O O . GLY A 1 126 ? -2.094 -1.672 -6.550 1.00 97.88 126 GLY A O 1
ATOM 979 N N . ARG A 1 127 ? -1.035 -0.907 -8.367 1.00 98.00 127 ARG A N 1
ATOM 980 C CA . ARG A 1 127 ? 0.006 -1.945 -8.326 1.00 98.00 127 ARG A CA 1
ATOM 981 C C . ARG A 1 127 ? 1.297 -1.566 -9.042 1.00 98.00 127 ARG A C 1
ATOM 983 O O . ARG A 1 127 ? 1.279 -0.769 -9.973 1.00 98.00 127 ARG A O 1
ATOM 990 N N . THR A 1 128 ? 2.382 -2.233 -8.659 1.00 97.75 128 THR A N 1
ATOM 991 C CA . THR A 1 128 ? 3.637 -2.343 -9.413 1.00 97.75 128 THR A CA 1
ATOM 992 C C . THR A 1 128 ? 3.927 -3.820 -9.701 1.00 97.75 128 THR A C 1
ATOM 994 O O . THR A 1 128 ? 3.776 -4.676 -8.823 1.00 97.75 128 THR A O 1
ATOM 997 N N . TYR A 1 129 ? 4.266 -4.152 -10.943 1.00 95.75 129 TYR A N 1
ATOM 998 C CA . TYR A 1 129 ? 4.423 -5.530 -11.411 1.00 95.75 129 TYR A CA 1
ATOM 999 C C . TYR A 1 129 ? 5.450 -5.627 -12.541 1.00 95.75 129 TYR A C 1
ATOM 1001 O O . TYR A 1 129 ? 5.693 -4.644 -13.230 1.00 95.75 129 TYR A O 1
ATOM 1009 N N . GLY A 1 130 ? 6.013 -6.815 -12.758 1.00 92.38 130 GLY A N 1
ATOM 1010 C CA . GLY A 1 130 ? 6.991 -7.026 -13.830 1.00 92.38 130 GLY A CA 1
ATOM 1011 C C . GLY A 1 130 ? 8.272 -6.219 -13.606 1.00 92.38 130 GLY A C 1
ATOM 1012 O O . GLY A 1 130 ? 8.722 -6.092 -12.461 1.00 92.38 130 GLY A O 1
ATOM 1013 N N . ASP A 1 131 ? 8.844 -5.682 -14.683 1.00 87.38 131 ASP A N 1
ATOM 1014 C CA . ASP A 1 131 ? 10.009 -4.795 -14.647 1.00 87.38 131 ASP A CA 1
ATOM 1015 C C . ASP A 1 131 ? 9.633 -3.311 -14.715 1.00 87.38 131 ASP A C 1
ATOM 1017 O O . ASP A 1 131 ? 9.145 -2.790 -15.712 1.00 87.38 131 ASP A O 1
ATOM 1021 N N . PRO A 1 132 ? 9.651 -2.660 -13.551 1.00 89.31 132 PRO A N 1
ATOM 1022 C CA . PRO A 1 132 ? 8.433 -2.346 -12.838 1.00 89.31 132 PRO A CA 1
ATOM 1023 C C . PRO A 1 132 ? 7.502 -1.483 -13.690 1.00 89.31 132 PRO A C 1
ATOM 1025 O O . PRO A 1 132 ? 7.731 -0.295 -13.921 1.00 89.31 132 PRO A O 1
ATOM 1028 N N . HIS A 1 133 ? 6.386 -2.084 -14.084 1.00 94.94 133 HIS A N 1
ATOM 1029 C CA . HIS A 1 133 ? 5.230 -1.408 -14.656 1.00 94.94 133 HIS A CA 1
ATOM 1030 C C . HIS A 1 133 ? 4.263 -1.054 -13.538 1.00 94.94 133 HIS A C 1
ATOM 1032 O O . HIS A 1 133 ? 4.022 -1.853 -12.630 1.00 94.94 133 HIS A O 1
ATOM 1038 N N . LEU A 1 134 ? 3.701 0.147 -13.585 1.00 95.69 134 LEU A N 1
ATOM 1039 C CA . LEU A 1 134 ? 2.755 0.638 -12.596 1.00 95.69 134 LEU A CA 1
ATOM 1040 C C . LEU A 1 134 ? 1.368 0.783 -13.213 1.00 95.69 134 LEU A C 1
ATOM 1042 O O . LEU A 1 134 ? 1.199 1.059 -14.404 1.00 95.69 134 LEU A O 1
ATOM 1046 N N . ALA A 1 135 ? 0.367 0.582 -12.367 1.00 95.75 135 ALA A N 1
ATOM 1047 C CA . ALA A 1 135 ? -0.996 1.009 -12.609 1.00 95.75 135 ALA A CA 1
ATOM 1048 C C . ALA A 1 135 ? -1.491 1.749 -11.361 1.00 95.75 135 ALA A C 1
ATOM 1050 O O . ALA A 1 135 ? -1.547 1.145 -10.287 1.00 95.75 135 ALA A O 1
ATOM 1051 N N . SER A 1 136 ? -1.810 3.035 -11.504 1.00 96.19 136 SER A N 1
ATOM 1052 C CA . SER A 1 136 ? -2.316 3.891 -10.430 1.00 96.19 136 SER A CA 1
ATOM 1053 C C . SER A 1 136 ? -3.688 3.430 -9.937 1.00 96.19 136 SER A C 1
ATOM 1055 O O . SER A 1 136 ? -4.334 2.564 -10.542 1.00 96.19 136 SER A O 1
ATOM 1057 N N . PHE A 1 137 ? -4.146 4.025 -8.838 1.00 96.94 137 PHE A N 1
ATOM 1058 C CA . PHE A 1 137 ? -5.495 3.790 -8.320 1.00 96.94 137 PHE A CA 1
ATOM 1059 C C . PHE A 1 137 ? -6.594 4.241 -9.295 1.00 96.94 137 PHE A C 1
ATOM 1061 O O . PHE A 1 137 ? -7.631 3.579 -9.373 1.00 96.94 137 PHE A O 1
ATOM 1068 N N . ASP A 1 138 ? -6.332 5.294 -10.078 1.00 95.31 138 ASP A N 1
ATOM 1069 C CA . ASP A 1 138 ? -7.306 5.923 -10.978 1.00 95.31 138 ASP A CA 1
ATOM 1070 C C . ASP A 1 138 ? -7.100 5.565 -12.457 1.00 95.31 138 ASP A C 1
ATOM 1072 O O . ASP A 1 138 ? -7.757 6.112 -13.342 1.00 95.31 138 ASP A O 1
ATOM 1076 N N . GLY A 1 139 ? -6.241 4.586 -12.747 1.00 91.06 139 GLY A N 1
ATOM 1077 C CA . GLY A 1 139 ? -6.184 3.925 -14.050 1.00 91.06 139 GLY A CA 1
ATOM 1078 C C . GLY A 1 139 ? -5.055 4.362 -14.987 1.00 91.06 139 GLY A C 1
ATOM 1079 O O . GLY A 1 139 ? -4.999 3.881 -16.121 1.00 91.06 139 GLY A O 1
ATOM 1080 N N . ALA A 1 140 ? -4.139 5.223 -14.543 1.00 89.88 140 ALA A N 1
ATOM 1081 C CA . ALA A 1 140 ? -2.918 5.534 -15.275 1.00 89.88 140 ALA A CA 1
ATOM 1082 C C . ALA A 1 140 ? -2.020 4.296 -15.279 1.00 89.88 140 ALA A C 1
ATOM 1084 O O . ALA A 1 140 ? -1.825 3.676 -14.237 1.00 89.88 140 ALA A O 1
ATOM 1085 N N . SER A 1 141 ? -1.449 3.928 -16.427 1.00 90.38 141 SER A N 1
ATOM 1086 C CA . SER A 1 141 ? -0.477 2.836 -16.496 1.00 90.38 141 SER A CA 1
ATOM 1087 C C . SER A 1 141 ? 0.764 3.248 -17.263 1.00 90.38 141 SER A C 1
ATOM 1089 O O . SER A 1 141 ? 0.670 3.918 -18.292 1.00 90.38 141 SER A O 1
ATOM 1091 N N . TYR A 1 142 ? 1.922 2.857 -16.740 1.00 89.25 142 TYR A N 1
ATOM 1092 C CA . TYR A 1 142 ? 3.206 3.335 -17.220 1.00 89.25 142 TYR A CA 1
ATOM 1093 C C . TYR A 1 142 ? 4.359 2.416 -16.831 1.00 89.25 142 TYR A C 1
ATOM 1095 O O . TYR A 1 142 ? 4.282 1.697 -15.836 1.00 89.25 142 TYR A O 1
ATOM 1103 N N . SER A 1 143 ? 5.441 2.463 -17.604 1.00 89.44 143 SER A N 1
ATOM 1104 C CA . SER A 1 143 ? 6.706 1.842 -17.216 1.00 89.44 143 SER A CA 1
ATOM 1105 C C . SER A 1 143 ? 7.495 2.787 -16.305 1.00 89.44 143 SER A C 1
ATOM 1107 O O . SER A 1 143 ? 7.614 3.977 -16.597 1.00 89.44 143 SER A O 1
ATOM 1109 N N . PHE A 1 144 ? 8.014 2.275 -15.189 1.00 92.44 144 PHE A N 1
ATOM 1110 C CA . PHE A 1 144 ? 8.726 3.054 -14.173 1.00 92.44 144 PHE A CA 1
ATOM 1111 C C . PHE A 1 144 ? 10.112 2.460 -13.905 1.00 92.44 144 PHE A C 1
ATOM 1113 O O . PHE A 1 144 ? 10.509 2.262 -12.760 1.00 92.44 144 PHE A O 1
ATOM 1120 N N . GLN A 1 145 ? 10.837 2.155 -14.984 1.00 91.62 145 GLN A N 1
ATOM 1121 C CA . GLN A 1 145 ? 12.195 1.604 -14.970 1.00 91.62 145 GLN A CA 1
ATOM 1122 C C . GLN A 1 145 ? 13.161 2.556 -14.257 1.00 91.62 145 GLN A C 1
ATOM 1124 O O . GLN A 1 145 ? 13.783 3.412 -14.878 1.00 91.62 145 GLN A O 1
ATOM 1129 N N . THR A 1 146 ? 13.269 2.439 -12.938 1.00 94.62 146 THR A N 1
ATOM 1130 C CA . THR A 1 146 ? 14.105 3.311 -12.107 1.00 94.62 146 THR A CA 1
ATOM 1131 C C . THR A 1 146 ? 14.944 2.496 -11.131 1.00 94.62 146 THR A C 1
ATOM 1133 O O . THR A 1 146 ? 14.702 1.307 -10.909 1.00 94.62 146 THR A O 1
ATOM 1136 N N . VAL A 1 147 ? 15.965 3.127 -10.552 1.00 97.50 147 VAL A N 1
ATOM 1137 C CA . VAL A 1 147 ? 16.775 2.554 -9.471 1.00 97.50 147 VAL A CA 1
ATOM 1138 C C . VAL A 1 147 ? 16.716 3.495 -8.275 1.00 97.50 147 VAL A C 1
ATOM 1140 O O . VAL A 1 147 ? 16.995 4.697 -8.370 1.00 97.50 147 VAL A O 1
ATOM 1143 N N . GLY A 1 148 ? 16.282 2.957 -7.143 1.00 97.94 148 GLY A N 1
ATOM 1144 C CA . GLY A 1 148 ? 15.991 3.749 -5.959 1.00 97.94 148 GLY A CA 1
ATOM 1145 C C . GLY A 1 148 ? 15.022 3.074 -5.010 1.00 97.94 148 GLY A C 1
ATOM 1146 O O . GLY A 1 148 ? 14.556 1.954 -5.222 1.00 97.94 148 GLY A O 1
ATOM 1147 N N . GLU A 1 149 ? 14.687 3.809 -3.964 1.00 98.69 149 GLU A N 1
ATOM 1148 C CA . GLU A 1 149 ? 13.598 3.492 -3.053 1.00 98.69 149 GLU A CA 1
ATOM 1149 C C . GLU A 1 149 ? 12.529 4.565 -3.209 1.00 98.69 149 GLU A C 1
ATOM 1151 O O . GLU A 1 149 ? 12.847 5.754 -3.246 1.00 98.69 149 GLU A O 1
ATOM 1156 N N . PHE A 1 150 ? 11.274 4.146 -3.333 1.00 98.50 150 PHE A N 1
ATOM 1157 C CA . PHE A 1 150 ? 10.169 5.034 -3.683 1.00 98.50 150 PHE A CA 1
ATOM 1158 C C . PHE A 1 150 ? 8.971 4.794 -2.781 1.00 98.50 150 PHE A C 1
ATOM 1160 O O . PHE A 1 150 ? 8.659 3.648 -2.446 1.00 98.50 150 PHE A O 1
ATOM 1167 N N . ILE A 1 151 ? 8.282 5.878 -2.431 1.00 98.56 151 ILE A N 1
ATOM 1168 C CA . ILE A 1 151 ? 6.968 5.830 -1.795 1.00 98.56 151 ILE A CA 1
ATOM 1169 C C . ILE A 1 151 ? 5.982 5.317 -2.848 1.00 98.56 151 ILE A C 1
ATOM 1171 O O . ILE A 1 151 ? 5.592 6.051 -3.759 1.00 98.56 151 ILE A O 1
ATOM 1175 N N . LEU A 1 152 ? 5.595 4.044 -2.734 1.00 98.62 152 LEU A N 1
ATOM 1176 C CA . LEU A 1 152 ? 4.588 3.439 -3.603 1.00 98.62 152 LEU A CA 1
ATOM 1177 C C . LEU A 1 152 ? 3.232 4.103 -3.353 1.00 98.62 152 LEU A C 1
ATOM 1179 O O . LEU A 1 152 ? 2.569 4.552 -4.286 1.00 98.62 152 LEU A O 1
ATOM 1183 N N . VAL A 1 153 ? 2.860 4.187 -2.076 1.00 98.50 153 VAL A N 1
ATOM 1184 C CA . VAL A 1 153 ? 1.678 4.893 -1.580 1.00 98.50 153 VAL A CA 1
ATOM 1185 C C . VAL A 1 153 ? 1.843 5.200 -0.090 1.00 98.50 153 VAL A C 1
ATOM 1187 O O . VAL A 1 153 ? 2.416 4.405 0.655 1.00 98.50 153 VAL A O 1
ATOM 1190 N N . LYS A 1 154 ? 1.318 6.338 0.351 1.00 97.69 154 LYS A N 1
ATOM 1191 C CA . LYS A 1 154 ? 1.283 6.800 1.736 1.00 97.69 154 LYS A CA 1
ATOM 1192 C C . LYS A 1 154 ? -0.065 7.448 2.029 1.00 97.69 154 LYS A C 1
ATOM 1194 O O . LYS A 1 154 ? -0.559 8.211 1.203 1.00 97.69 154 LYS A O 1
ATOM 1199 N N . SER A 1 155 ? -0.646 7.166 3.193 1.00 96.19 155 SER A N 1
ATOM 1200 C CA . SER A 1 155 ? -1.826 7.878 3.680 1.00 96.19 155 SER A CA 1
ATOM 1201 C C . SER A 1 155 ? -1.443 9.200 4.338 1.00 96.19 155 SER A C 1
ATOM 1203 O O . SER A 1 155 ? -0.446 9.301 5.060 1.00 96.19 155 SER A O 1
ATOM 1205 N N . THR A 1 156 ? -2.276 10.219 4.152 1.00 91.50 156 THR A N 1
ATOM 1206 C CA . THR A 1 156 ? -2.083 11.522 4.807 1.00 91.50 156 THR A CA 1
ATOM 1207 C C . THR A 1 156 ? -2.297 11.470 6.320 1.00 91.50 156 THR A C 1
ATOM 1209 O O . THR A 1 156 ? -1.729 12.284 7.047 1.00 91.50 156 THR A O 1
ATOM 1212 N N . SER A 1 157 ? -3.046 10.476 6.809 1.00 86.69 157 SER A N 1
ATOM 1213 C CA . SER A 1 157 ? -3.170 10.170 8.237 1.00 86.69 157 SER A CA 1
ATOM 1214 C C . SER A 1 157 ? -1.888 9.623 8.879 1.00 86.69 157 SER A C 1
ATOM 1216 O O . SER A 1 157 ? -1.780 9.626 10.102 1.00 86.69 157 SER A O 1
ATOM 1218 N N . GLY A 1 158 ? -0.919 9.148 8.084 1.00 89.19 158 GLY A N 1
ATOM 1219 C CA . GLY A 1 158 ? 0.374 8.637 8.554 1.00 89.19 158 GLY A CA 1
ATOM 1220 C C . GLY A 1 158 ? 0.377 7.188 9.056 1.00 89.19 158 GLY A C 1
ATOM 1221 O O . GLY A 1 158 ? 1.445 6.654 9.350 1.00 89.19 158 GLY A O 1
ATOM 1222 N N . ASN A 1 159 ? -0.782 6.528 9.115 1.00 88.25 159 ASN A N 1
ATOM 1223 C CA . ASN A 1 159 ? -0.921 5.165 9.647 1.00 88.25 159 ASN A CA 1
ATOM 1224 C C . ASN A 1 159 ? -0.706 4.062 8.593 1.00 88.25 159 ASN A C 1
ATOM 1226 O O . ASN A 1 159 ? -0.679 2.875 8.927 1.00 88.25 159 ASN A O 1
ATOM 1230 N N . MET A 1 160 ? -0.554 4.437 7.323 1.00 97.00 160 MET A N 1
ATOM 1231 C CA . MET A 1 160 ? -0.315 3.517 6.220 1.00 97.00 160 MET A CA 1
ATOM 1232 C C . MET A 1 160 ? 0.740 4.088 5.278 1.00 97.00 160 MET A C 1
ATOM 1234 O O . MET A 1 160 ? 0.620 5.206 4.784 1.00 97.00 160 MET A O 1
ATOM 1238 N N . GLU A 1 161 ? 1.783 3.307 5.019 1.00 98.75 161 GLU A N 1
ATOM 1239 C CA . GLU A 1 161 ? 2.781 3.623 4.001 1.00 98.75 161 GLU A CA 1
ATOM 1240 C C . GLU A 1 161 ? 3.348 2.329 3.419 1.00 98.75 161 GLU A C 1
ATOM 1242 O O . GLU A 1 161 ? 3.579 1.362 4.147 1.00 98.75 161 GLU A O 1
ATOM 1247 N N . VAL A 1 162 ? 3.567 2.314 2.106 1.00 98.94 162 VAL A N 1
ATOM 1248 C CA . VAL A 1 162 ? 4.229 1.242 1.363 1.00 98.94 162 VAL A CA 1
ATOM 1249 C C . VAL A 1 162 ? 5.354 1.872 0.553 1.00 98.94 162 VAL A C 1
ATOM 1251 O O . VAL A 1 162 ? 5.124 2.760 -0.265 1.00 98.94 162 VAL A O 1
ATOM 1254 N N . GLN A 1 163 ? 6.570 1.385 0.756 1.00 98.88 163 GLN A N 1
ATOM 1255 C CA . GLN A 1 163 ? 7.764 1.764 0.013 1.00 98.88 163 GLN A CA 1
ATOM 1256 C C . GLN A 1 163 ? 8.286 0.561 -0.775 1.00 98.88 163 GLN A C 1
ATOM 1258 O O . GLN A 1 163 ? 8.263 -0.576 -0.295 1.00 98.88 163 GLN A O 1
ATOM 1263 N N . THR A 1 164 ? 8.790 0.801 -1.981 1.00 98.81 164 THR A N 1
ATOM 1264 C CA . THR A 1 164 ? 9.381 -0.229 -2.850 1.00 98.81 164 THR A CA 1
ATOM 1265 C C . THR A 1 164 ? 10.825 0.109 -3.177 1.00 98.81 164 THR A C 1
ATOM 1267 O O . THR A 1 164 ? 11.122 1.252 -3.518 1.00 98.81 164 THR A O 1
ATOM 1270 N N . ARG A 1 165 ? 11.710 -0.891 -3.125 1.00 98.62 165 ARG A N 1
ATOM 1271 C CA . ARG A 1 165 ? 13.113 -0.790 -3.547 1.00 98.62 165 ARG A CA 1
ATOM 1272 C C . ARG A 1 165 ? 13.280 -1.407 -4.929 1.00 98.62 165 ARG A C 1
ATOM 1274 O O . ARG A 1 165 ? 13.095 -2.616 -5.085 1.00 98.62 165 ARG A O 1
ATOM 1281 N N . GLN A 1 166 ? 13.701 -0.609 -5.898 1.00 97.94 166 GLN A N 1
ATOM 1282 C CA . GLN A 1 166 ? 13.989 -1.029 -7.265 1.00 97.94 166 GLN A CA 1
ATOM 1283 C C . GLN A 1 166 ? 15.493 -1.090 -7.510 1.00 97.94 166 GLN A C 1
ATOM 1285 O O . GLN A 1 166 ? 16.230 -0.175 -7.141 1.00 97.94 166 GLN A O 1
ATOM 1290 N N . ARG A 1 167 ? 15.958 -2.173 -8.138 1.00 96.50 167 ARG A N 1
ATOM 1291 C CA . ARG A 1 167 ? 17.374 -2.356 -8.480 1.00 96.50 167 ARG A CA 1
ATOM 1292 C C . ARG A 1 167 ? 17.556 -2.832 -9.904 1.00 96.50 167 ARG A C 1
ATOM 1294 O O . ARG A 1 167 ? 16.821 -3.712 -10.357 1.00 96.50 167 ARG A O 1
ATOM 1301 N N . ALA A 1 168 ? 18.589 -2.295 -10.545 1.00 95.50 168 ALA A N 1
ATOM 1302 C CA . ALA A 1 168 ? 19.063 -2.734 -11.844 1.00 95.50 168 ALA A CA 1
ATOM 1303 C C . ALA A 1 168 ? 19.400 -4.232 -11.820 1.00 95.50 168 ALA A C 1
ATOM 1305 O O . ALA A 1 168 ? 20.108 -4.712 -10.932 1.00 95.50 168 ALA A O 1
ATOM 1306 N N . GLN A 1 169 ? 18.877 -4.955 -12.804 1.00 90.88 169 GLN A N 1
ATOM 1307 C CA . GLN A 1 169 ? 19.258 -6.330 -13.133 1.00 90.88 169 GLN A CA 1
ATOM 1308 C C . GLN A 1 169 ? 20.150 -6.370 -14.378 1.00 90.88 169 GLN A C 1
ATOM 1310 O O . GLN A 1 169 ? 20.969 -7.273 -14.535 1.00 90.88 169 GLN A O 1
ATOM 1315 N N . THR A 1 170 ? 19.986 -5.377 -15.253 1.00 89.00 170 THR A N 1
ATOM 1316 C CA . THR A 1 170 ? 20.833 -5.085 -16.414 1.00 89.00 170 THR A CA 1
ATOM 1317 C C . THR A 1 170 ? 21.027 -3.565 -16.511 1.00 89.00 170 THR A C 1
ATOM 1319 O O . THR A 1 170 ? 20.626 -2.846 -15.598 1.00 89.00 170 THR A O 1
ATOM 1322 N N . ASP A 1 171 ? 21.615 -3.065 -17.599 1.00 85.25 171 ASP A N 1
ATOM 1323 C CA . ASP A 1 171 ? 21.775 -1.622 -17.830 1.00 85.25 171 ASP A CA 1
ATOM 1324 C C . ASP A 1 171 ? 20.447 -0.860 -18.014 1.00 85.25 171 ASP A C 1
ATOM 1326 O O . ASP A 1 171 ? 20.409 0.341 -17.746 1.00 85.25 171 ASP A O 1
ATOM 1330 N N . ASP A 1 172 ? 19.373 -1.550 -18.419 1.00 84.56 172 ASP A N 1
ATOM 1331 C CA . ASP A 1 172 ? 18.104 -0.917 -18.824 1.00 84.56 172 ASP A CA 1
ATOM 1332 C C . ASP A 1 172 ? 16.857 -1.538 -18.171 1.00 84.56 172 ASP A C 1
ATOM 1334 O O . ASP A 1 172 ? 15.746 -1.052 -18.361 1.00 84.56 172 ASP A O 1
ATOM 1338 N N . ILE A 1 173 ? 17.032 -2.604 -17.382 1.00 89.81 173 ILE A N 1
ATOM 1339 C CA . ILE A 1 173 ? 15.942 -3.306 -16.686 1.00 89.81 173 ILE A CA 1
ATOM 1340 C C . ILE A 1 173 ? 16.175 -3.265 -15.180 1.00 89.81 173 ILE A C 1
ATOM 1342 O O . ILE A 1 173 ? 17.214 -3.738 -14.702 1.00 89.81 173 ILE A O 1
ATOM 1346 N N . SER A 1 174 ? 15.204 -2.753 -14.429 1.00 95.06 174 SER A N 1
ATOM 1347 C CA . SER A 1 174 ? 15.159 -2.842 -12.972 1.00 95.06 174 SER A CA 1
ATOM 1348 C C . SER A 1 174 ? 14.019 -3.746 -12.498 1.00 95.06 174 SER A C 1
ATOM 1350 O O . SER A 1 174 ? 13.118 -4.096 -13.249 1.00 95.06 174 SER A O 1
ATOM 1352 N N . LEU A 1 175 ? 14.087 -4.199 -11.245 1.00 96.19 175 LEU A N 1
ATOM 1353 C CA . LEU A 1 175 ? 13.036 -4.989 -10.601 1.00 96.19 175 LEU A CA 1
ATOM 1354 C C . LEU A 1 175 ? 12.828 -4.538 -9.157 1.00 96.19 175 LEU A C 1
ATOM 1356 O O . LEU A 1 175 ? 13.776 -4.117 -8.486 1.00 96.19 175 LEU A O 1
ATOM 1360 N N . ASN A 1 176 ? 11.606 -4.707 -8.648 1.00 98.00 176 ASN A N 1
ATOM 1361 C CA . ASN A 1 176 ? 11.297 -4.562 -7.225 1.00 98.00 176 ASN A CA 1
ATOM 1362 C C . ASN A 1 176 ? 11.974 -5.680 -6.422 1.00 98.00 176 ASN A C 1
ATOM 1364 O O . ASN A 1 176 ? 11.586 -6.844 -6.501 1.00 98.00 176 ASN A O 1
ATOM 1368 N N . THR A 1 177 ? 12.970 -5.333 -5.616 1.00 97.81 177 THR A N 1
ATOM 1369 C CA . THR A 1 177 ? 13.779 -6.288 -4.840 1.00 97.81 177 THR A CA 1
ATOM 1370 C C . THR A 1 177 ? 13.412 -6.336 -3.360 1.00 97.81 177 THR A C 1
ATOM 1372 O O . THR A 1 177 ? 13.703 -7.331 -2.688 1.00 97.81 177 THR A O 1
ATOM 1375 N N . ALA A 1 178 ? 12.750 -5.296 -2.851 1.00 98.38 178 ALA A N 1
ATOM 1376 C CA . ALA A 1 178 ? 12.217 -5.265 -1.497 1.00 98.38 178 ALA A CA 1
ATOM 1377 C C . ALA A 1 178 ? 10.978 -4.365 -1.391 1.00 98.38 178 ALA A C 1
ATOM 1379 O O . ALA A 1 178 ? 10.786 -3.448 -2.193 1.00 98.38 178 ALA A O 1
ATOM 1380 N N . VAL A 1 179 ? 10.164 -4.627 -0.372 1.00 98.81 179 VAL A N 1
ATOM 1381 C CA . VAL A 1 179 ? 9.008 -3.814 0.024 1.00 98.81 179 VAL A CA 1
ATOM 1382 C C . VAL A 1 179 ? 9.103 -3.561 1.522 1.00 98.81 179 VAL A C 1
ATOM 1384 O O . VAL A 1 179 ? 9.347 -4.502 2.276 1.00 98.81 179 VAL A O 1
ATOM 1387 N N . ALA A 1 180 ? 8.903 -2.322 1.954 1.00 98.81 180 ALA A N 1
ATOM 1388 C CA . ALA A 1 180 ? 8.812 -1.953 3.362 1.00 98.81 180 ALA A CA 1
ATOM 1389 C C . ALA A 1 180 ? 7.492 -1.227 3.617 1.00 98.81 180 ALA A C 1
ATOM 1391 O O . ALA A 1 180 ? 7.033 -0.452 2.782 1.00 98.81 180 ALA A O 1
ATOM 1392 N N . MET A 1 181 ? 6.848 -1.520 4.740 1.00 98.88 181 MET A N 1
ATOM 1393 C CA . MET A 1 181 ? 5.503 -1.047 5.049 1.00 98.88 181 MET A CA 1
ATOM 1394 C C . MET A 1 181 ? 5.422 -0.543 6.484 1.00 98.88 181 MET A C 1
ATOM 1396 O O . MET A 1 181 ? 5.963 -1.169 7.394 1.00 98.88 181 MET A O 1
ATOM 1400 N N . ASN A 1 182 ? 4.714 0.568 6.676 1.00 98.56 182 ASN A N 1
ATOM 1401 C CA . ASN A 1 182 ? 4.233 1.010 7.978 1.00 98.56 182 ASN A CA 1
ATOM 1402 C C . ASN A 1 182 ? 2.804 0.489 8.141 1.00 98.56 182 ASN A C 1
ATOM 1404 O O . ASN A 1 182 ? 1.879 1.008 7.508 1.00 98.56 182 ASN A O 1
ATOM 1408 N N . VAL A 1 183 ? 2.636 -0.545 8.964 1.00 98.50 183 VAL A N 1
ATOM 1409 C CA . VAL A 1 183 ? 1.346 -1.167 9.264 1.00 98.50 183 VAL A CA 1
ATOM 1410 C C . VAL A 1 183 ? 0.817 -0.633 10.587 1.00 98.50 183 VAL A C 1
ATOM 1412 O O . VAL A 1 183 ? 0.922 -1.297 11.613 1.00 98.50 183 VAL A O 1
ATOM 1415 N N . ALA A 1 184 ? 0.284 0.594 10.562 1.00 96.62 184 ALA A N 1
ATOM 1416 C CA . ALA A 1 184 ? -0.231 1.299 11.738 1.00 96.62 184 ALA A CA 1
ATOM 1417 C C . ALA A 1 184 ? 0.766 1.357 12.914 1.00 96.62 184 ALA A C 1
ATOM 1419 O O . ALA A 1 184 ? 0.386 1.156 14.060 1.00 96.62 184 ALA A O 1
ATOM 1420 N N . GLY A 1 185 ? 2.049 1.589 12.620 1.00 95.62 185 GLY A N 1
ATOM 1421 C CA . GLY A 1 185 ? 3.138 1.639 13.599 1.00 95.62 185 GLY A CA 1
ATOM 1422 C C . GLY A 1 185 ? 4.097 0.448 13.520 1.00 95.62 185 GLY A C 1
ATOM 1423 O O . GLY A 1 185 ? 5.258 0.580 13.906 1.00 95.62 185 GLY A O 1
ATOM 1424 N N . ASP A 1 186 ? 3.665 -0.691 12.972 1.00 98.06 186 ASP A N 1
ATOM 1425 C CA . ASP A 1 186 ? 4.534 -1.855 12.776 1.00 98.06 186 ASP A CA 1
ATOM 1426 C C . ASP A 1 186 ? 5.344 -1.744 11.479 1.00 98.06 186 ASP A C 1
ATOM 1428 O O . ASP A 1 186 ? 4.782 -1.688 10.382 1.00 98.06 186 ASP A O 1
ATOM 1432 N N . ARG A 1 187 ? 6.679 -1.771 11.579 1.00 98.19 187 ARG A N 1
ATOM 1433 C CA . ARG A 1 187 ? 7.564 -1.748 10.408 1.00 98.19 187 ARG A CA 1
ATOM 1434 C C . ARG A 1 187 ? 7.729 -3.156 9.849 1.00 98.19 187 ARG A C 1
ATOM 1436 O O . ARG A 1 187 ? 8.465 -3.969 10.406 1.00 98.19 187 ARG A O 1
ATOM 1443 N N . PHE A 1 188 ? 7.054 -3.446 8.745 1.00 98.50 188 PHE A N 1
ATOM 1444 C CA . PHE A 1 188 ? 7.045 -4.766 8.120 1.00 98.50 188 PHE A CA 1
ATOM 1445 C C . PHE A 1 188 ? 7.754 -4.740 6.762 1.00 98.50 188 PHE A C 1
ATOM 1447 O O . PHE A 1 188 ? 7.335 -4.040 5.842 1.00 98.50 188 PHE A O 1
ATOM 1454 N N . CYS A 1 189 ? 8.813 -5.534 6.616 1.00 98.56 189 CYS A N 1
ATOM 1455 C CA . CYS A 1 189 ? 9.673 -5.542 5.435 1.00 98.56 189 CYS A CA 1
ATOM 1456 C C . CYS A 1 189 ? 9.755 -6.934 4.804 1.00 98.56 189 CYS A C 1
ATOM 1458 O O . CYS A 1 189 ? 9.848 -7.947 5.499 1.00 98.56 189 CYS A O 1
ATOM 1460 N N . VAL A 1 190 ? 9.797 -6.990 3.474 1.00 98.19 190 VAL A N 1
ATOM 1461 C CA . VAL A 1 190 ? 9.976 -8.215 2.688 1.00 98.19 190 VAL A CA 1
ATOM 1462 C C . VAL A 1 190 ? 11.094 -8.009 1.674 1.00 98.19 190 VAL A C 1
ATOM 1464 O O . VAL A 1 190 ? 11.012 -7.126 0.825 1.00 98.19 190 VAL A O 1
ATOM 1467 N N . TYR A 1 191 ? 12.124 -8.855 1.737 1.00 97.75 191 TYR A N 1
ATOM 1468 C CA . TYR A 1 191 ? 13.316 -8.777 0.885 1.00 97.75 191 TYR A CA 1
ATOM 1469 C C . TYR A 1 191 ? 13.442 -10.028 0.007 1.00 97.75 191 TYR A C 1
ATOM 1471 O O . TYR A 1 191 ? 13.772 -11.121 0.496 1.00 97.75 191 TYR A O 1
ATOM 1479 N N . ALA A 1 192 ? 13.230 -9.871 -1.304 1.00 96.19 192 ALA A N 1
ATOM 1480 C CA . ALA A 1 192 ? 13.433 -10.948 -2.276 1.00 96.19 192 ALA A CA 1
ATOM 1481 C C . ALA A 1 192 ? 14.923 -11.300 -2.413 1.00 96.19 192 ALA A C 1
ATOM 1483 O O . ALA A 1 192 ? 15.280 -12.474 -2.497 1.00 96.19 192 ALA A O 1
ATOM 1484 N N . GLN A 1 193 ? 15.796 -10.297 -2.310 1.00 92.62 193 GLN A N 1
ATOM 1485 C CA . GLN A 1 193 ? 17.254 -10.431 -2.337 1.00 92.62 193 GLN A CA 1
ATOM 1486 C C . GLN A 1 193 ? 17.921 -9.471 -1.342 1.00 92.62 193 GLN A C 1
ATOM 1488 O O . GLN A 1 193 ? 17.252 -8.606 -0.791 1.00 92.62 193 GLN A O 1
ATOM 1493 N N . GLU A 1 194 ? 19.226 -9.652 -1.102 1.00 91.38 194 GLU A N 1
ATOM 1494 C CA . GLU A 1 194 ? 20.062 -8.783 -0.246 1.00 91.38 194 GLU A CA 1
ATOM 1495 C C . GLU A 1 194 ? 19.431 -8.449 1.108 1.00 91.38 194 GLU A C 1
ATOM 1497 O O . GLU A 1 194 ? 19.114 -7.307 1.434 1.00 91.38 194 GLU A O 1
ATOM 1502 N N . LYS A 1 195 ? 19.239 -9.501 1.904 1.00 95.38 195 LYS A N 1
ATOM 1503 C CA . LYS A 1 195 ? 18.677 -9.381 3.242 1.00 95.38 195 LYS A CA 1
ATOM 1504 C C . LYS A 1 195 ? 19.665 -8.625 4.145 1.00 95.38 195 LYS A C 1
ATOM 1506 O O . LYS A 1 195 ? 20.832 -9.020 4.200 1.00 95.38 195 LYS A O 1
ATOM 1511 N N . PRO A 1 196 ? 19.214 -7.577 4.851 1.00 95.25 196 PRO A N 1
ATOM 1512 C CA . PRO A 1 196 ? 20.085 -6.603 5.521 1.00 95.25 196 PRO A CA 1
ATOM 1513 C C . PRO A 1 196 ? 20.906 -7.206 6.674 1.00 95.25 196 PRO A C 1
ATOM 1515 O O . PRO A 1 196 ? 21.978 -6.713 7.009 1.00 95.25 196 PRO A O 1
ATOM 1518 N N . ASP A 1 197 ? 20.415 -8.306 7.239 1.00 94.50 197 ASP A N 1
ATOM 1519 C CA . ASP A 1 197 ? 20.975 -9.067 8.359 1.00 94.50 197 ASP A CA 1
ATOM 1520 C C . ASP A 1 197 ? 21.752 -10.328 7.917 1.00 94.50 197 ASP A C 1
ATOM 1522 O O . ASP A 1 197 ? 22.260 -11.075 8.752 1.00 94.50 197 ASP A O 1
ATOM 1526 N N . GLY A 1 198 ? 21.805 -10.620 6.612 1.00 93.31 198 GLY A N 1
ATOM 1527 C CA . GLY A 1 198 ? 22.357 -11.868 6.073 1.00 93.31 198 GLY A CA 1
ATOM 1528 C C . GLY A 1 198 ? 21.539 -13.133 6.386 1.00 93.31 198 GLY A C 1
ATOM 1529 O O . GLY A 1 198 ? 21.908 -14.222 5.942 1.00 93.31 198 GLY A O 1
ATOM 1530 N N . ASN A 1 199 ? 20.414 -13.032 7.101 1.00 94.31 199 ASN A N 1
ATOM 1531 C CA . ASN A 1 199 ? 19.603 -14.179 7.505 1.00 94.31 199 ASN A CA 1
ATOM 1532 C C . ASN A 1 199 ? 18.682 -14.637 6.365 1.00 94.31 199 ASN A C 1
ATOM 1534 O O . ASN A 1 199 ? 17.580 -14.124 6.185 1.00 94.31 199 ASN A O 1
ATOM 1538 N N . THR A 1 200 ? 19.082 -15.654 5.609 1.00 92.69 200 THR A N 1
ATOM 1539 C CA . THR A 1 200 ? 18.338 -16.127 4.427 1.00 92.69 200 THR A CA 1
ATOM 1540 C C . THR A 1 200 ? 17.141 -17.027 4.718 1.00 92.69 200 THR A C 1
ATOM 1542 O O . THR A 1 200 ? 16.427 -17.392 3.785 1.00 92.69 200 THR A O 1
ATOM 1545 N N . SER A 1 201 ? 16.882 -17.355 5.982 1.00 92.19 201 SER A N 1
ATOM 1546 C CA . SER A 1 201 ? 15.876 -18.348 6.365 1.00 92.19 201 SER A CA 1
ATOM 1547 C C . SER A 1 201 ? 14.421 -17.902 6.150 1.00 92.19 201 SER A C 1
ATOM 1549 O O . SER A 1 201 ? 13.533 -18.727 5.940 1.00 92.19 201 SER A O 1
ATOM 1551 N N . THR A 1 202 ? 14.185 -16.590 6.113 1.00 93.25 202 THR A N 1
ATOM 1552 C CA . THR A 1 202 ? 12.894 -15.963 5.803 1.00 93.25 202 THR A CA 1
ATOM 1553 C C . THR A 1 202 ? 13.114 -14.656 5.029 1.00 93.25 202 THR A C 1
ATOM 1555 O O . THR A 1 202 ? 14.131 -13.978 5.234 1.00 93.25 202 THR A O 1
ATOM 1558 N N . PRO A 1 203 ? 12.218 -14.258 4.103 1.00 95.06 203 PRO A N 1
ATOM 1559 C CA . PRO A 1 203 ? 12.275 -12.944 3.463 1.00 95.06 203 PRO A CA 1
ATOM 1560 C C . PRO A 1 203 ? 11.739 -11.814 4.353 1.00 95.06 203 PRO A C 1
ATOM 1562 O O . PRO A 1 203 ? 11.989 -10.652 4.041 1.00 95.06 203 PRO A O 1
ATOM 1565 N N . ILE A 1 204 ? 11.076 -12.125 5.467 1.00 96.00 204 ILE A N 1
ATOM 1566 C CA . ILE A 1 204 ? 10.298 -11.161 6.253 1.00 96.00 204 ILE A CA 1
ATOM 1567 C C . ILE A 1 204 ? 11.086 -10.629 7.449 1.00 96.00 204 ILE A C 1
ATOM 1569 O O . ILE A 1 204 ? 11.741 -11.404 8.147 1.00 96.00 204 ILE A O 1
ATOM 1573 N N . ARG A 1 205 ? 10.971 -9.322 7.705 1.00 97.25 205 ARG A N 1
ATOM 1574 C CA . ARG A 1 205 ? 11.359 -8.684 8.966 1.00 97.25 205 ARG A CA 1
ATOM 1575 C C . ARG A 1 205 ? 10.195 -7.892 9.541 1.00 97.25 205 ARG A C 1
ATOM 1577 O O . ARG A 1 205 ? 9.490 -7.211 8.801 1.00 97.25 205 ARG A O 1
ATOM 1584 N N . LEU A 1 206 ? 10.024 -7.969 10.853 1.00 97.00 206 LEU A N 1
ATOM 1585 C CA . LEU A 1 206 ? 9.106 -7.142 11.623 1.00 97.00 206 LEU A CA 1
ATOM 1586 C C . LEU A 1 206 ? 9.930 -6.359 12.642 1.00 97.00 206 LEU A C 1
ATOM 1588 O O . LEU A 1 206 ? 10.596 -6.956 13.480 1.00 97.00 206 LEU A O 1
ATOM 1592 N N . ASN A 1 207 ? 9.912 -5.032 12.549 1.00 96.69 207 ASN A N 1
ATOM 1593 C CA . ASN A 1 207 ? 10.692 -4.131 13.400 1.00 96.69 207 ASN A CA 1
ATOM 1594 C C . ASN A 1 207 ? 12.202 -4.459 13.420 1.00 96.69 207 ASN A C 1
ATOM 1596 O O . ASN A 1 207 ? 12.885 -4.237 14.414 1.00 96.69 207 ASN A O 1
ATOM 1600 N N . GLY A 1 208 ? 12.721 -4.972 12.298 1.00 95.75 208 GLY A N 1
ATOM 1601 C CA . GLY A 1 208 ? 14.116 -5.395 12.129 1.00 95.75 208 GLY A CA 1
ATOM 1602 C C . GLY A 1 208 ? 14.382 -6.872 12.444 1.00 95.75 208 GLY A C 1
ATOM 1603 O O . GLY A 1 208 ? 15.386 -7.410 11.982 1.00 95.75 208 GLY A O 1
ATOM 1604 N N . ASP A 1 209 ? 13.469 -7.558 13.135 1.00 95.12 209 ASP A N 1
ATOM 1605 C CA . ASP A 1 209 ? 13.637 -8.963 13.506 1.00 95.12 209 ASP A CA 1
ATOM 1606 C C . ASP A 1 209 ? 13.094 -9.905 12.430 1.00 95.12 209 ASP A C 1
ATOM 1608 O O . ASP A 1 209 ? 11.987 -9.732 11.915 1.00 95.12 209 ASP A O 1
ATOM 1612 N N . ALA A 1 210 ? 13.858 -10.945 12.098 1.00 95.00 210 ALA A N 1
ATOM 1613 C CA . ALA A 1 210 ? 13.432 -11.967 11.150 1.00 95.00 210 ALA A CA 1
ATOM 1614 C C . ALA A 1 210 ? 12.294 -12.824 11.734 1.00 95.00 210 ALA A C 1
ATOM 1616 O O . ALA A 1 210 ? 12.463 -13.457 12.777 1.00 95.00 210 ALA A O 1
ATOM 1617 N N . ILE A 1 211 ? 11.160 -12.900 11.028 1.00 92.56 211 ILE A N 1
ATOM 1618 C CA . ILE A 1 211 ? 9.992 -13.691 11.454 1.00 92.56 211 ILE A CA 1
ATOM 1619 C C . ILE A 1 211 ? 9.568 -14.717 10.404 1.00 92.56 211 ILE A C 1
ATOM 1621 O O . ILE A 1 211 ? 9.783 -14.547 9.200 1.00 92.56 211 ILE A O 1
ATOM 1625 N N . TYR A 1 212 ? 8.905 -15.775 10.863 1.00 90.19 212 TYR A N 1
ATOM 1626 C CA . TYR A 1 212 ? 8.268 -16.759 9.999 1.00 90.19 212 TYR A CA 1
ATOM 1627 C C . TYR A 1 212 ? 6.760 -16.584 10.039 1.00 90.19 212 TYR A C 1
ATOM 1629 O O . TYR A 1 212 ? 6.150 -16.602 11.103 1.00 90.19 212 TYR A O 1
ATOM 1637 N N . VAL A 1 213 ? 6.173 -16.467 8.855 1.00 87.44 213 VAL A N 1
ATOM 1638 C CA . VAL A 1 213 ? 4.730 -16.599 8.664 1.00 87.44 213 VAL A CA 1
ATOM 1639 C C . VAL A 1 213 ? 4.506 -18.010 8.130 1.00 87.44 213 VAL A C 1
ATOM 1641 O O . VAL A 1 213 ? 4.963 -18.340 7.027 1.00 87.44 213 VAL A O 1
ATOM 1644 N N . ASP A 1 214 ? 3.911 -18.878 8.943 1.00 78.94 214 ASP A N 1
ATOM 1645 C CA . ASP A 1 214 ? 3.542 -20.240 8.553 1.00 78.94 214 ASP A CA 1
ATOM 1646 C C . ASP A 1 214 ? 2.226 -20.229 7.745 1.00 78.94 214 ASP A C 1
ATOM 1648 O O . ASP A 1 214 ? 1.930 -19.245 7.067 1.00 78.94 214 ASP A O 1
ATOM 1652 N N . GLU A 1 215 ? 1.501 -21.346 7.671 1.00 68.50 215 GLU A N 1
ATOM 1653 C CA . GLU A 1 215 ? 0.215 -21.394 6.953 1.00 68.50 215 GLU A CA 1
ATOM 1654 C C . GLU A 1 215 ? -0.924 -20.681 7.705 1.00 68.50 215 GLU A C 1
ATOM 1656 O O . GLU A 1 215 ? -1.992 -20.473 7.129 1.00 68.50 215 GLU A O 1
ATOM 1661 N N . LEU A 1 216 ? -0.709 -20.285 8.964 1.00 82.00 216 LEU A N 1
ATOM 1662 C CA . LEU A 1 216 ? -1.664 -19.518 9.752 1.00 82.00 216 LEU A CA 1
ATOM 1663 C C . LEU A 1 216 ? -1.433 -18.011 9.594 1.00 82.00 216 LEU A C 1
ATOM 1665 O O . LEU A 1 216 ? -0.454 -17.531 9.016 1.00 82.00 216 LEU A O 1
ATOM 1669 N N . THR A 1 217 ? -2.393 -17.247 10.102 1.00 91.19 217 THR A N 1
ATOM 1670 C CA . THR A 1 217 ? -2.320 -15.791 10.146 1.00 91.19 217 THR A CA 1
ATOM 1671 C C . THR A 1 217 ? -1.356 -15.345 11.238 1.00 91.19 217 THR A C 1
ATOM 1673 O O . THR A 1 217 ? -1.484 -15.752 12.389 1.00 91.19 217 THR A O 1
ATOM 1676 N N . TYR A 1 218 ? -0.414 -14.478 10.877 1.00 94.56 218 TYR A N 1
ATOM 1677 C CA . TYR A 1 218 ? 0.466 -13.796 11.816 1.00 94.56 218 TYR A CA 1
ATOM 1678 C C . TYR A 1 218 ? -0.136 -12.440 12.197 1.00 94.56 218 TYR A C 1
ATOM 1680 O O . TYR A 1 218 ? -0.462 -11.629 11.328 1.00 94.56 218 TYR A O 1
ATOM 1688 N N . TYR A 1 219 ? -0.269 -12.179 13.491 1.00 95.25 219 TYR A N 1
ATOM 1689 C CA . TYR A 1 219 ? -0.833 -10.952 14.046 1.00 95.25 219 TYR A CA 1
ATOM 1690 C C . TYR A 1 219 ? 0.264 -9.926 14.326 1.00 95.25 219 TYR A C 1
ATOM 1692 O O . TYR A 1 219 ? 1.245 -10.225 15.006 1.00 95.25 219 TYR A O 1
ATOM 1700 N N . LEU A 1 220 ? 0.106 -8.713 13.809 1.00 96.31 220 LEU A N 1
ATOM 1701 C CA . LEU A 1 220 ? 1.007 -7.603 14.098 1.00 96.31 220 LEU A CA 1
ATOM 1702 C C . LEU A 1 220 ? 0.557 -6.877 15.381 1.00 96.31 220 LEU A C 1
ATOM 1704 O O . LEU A 1 220 ? -0.653 -6.807 15.628 1.00 96.31 220 LEU A O 1
ATOM 1708 N N . PRO A 1 221 ? 1.493 -6.355 16.199 1.00 96.00 221 PRO A N 1
ATOM 1709 C CA . PRO A 1 221 ? 1.186 -5.689 17.467 1.00 96.00 221 PRO A CA 1
ATOM 1710 C C . PRO A 1 221 ? 0.090 -4.619 17.389 1.00 96.00 221 PRO A C 1
ATOM 1712 O O . PRO A 1 221 ? -0.793 -4.593 18.243 1.00 96.00 221 PRO A O 1
ATOM 1715 N N . HIS A 1 222 ? 0.082 -3.785 16.350 1.00 96.94 222 HIS A N 1
ATOM 1716 C CA . HIS A 1 222 ? -0.885 -2.697 16.168 1.00 96.94 222 HIS A CA 1
ATOM 1717 C C . HIS A 1 222 ? -2.142 -3.131 15.392 1.00 96.94 222 HIS A C 1
ATOM 1719 O O . HIS A 1 222 ? -2.931 -2.313 14.926 1.00 96.94 222 HIS A O 1
ATOM 1725 N N . GLY A 1 223 ? -2.375 -4.441 15.273 1.00 96.50 223 GLY A N 1
ATOM 1726 C CA . GLY A 1 223 ? -3.650 -5.010 14.835 1.00 96.50 223 GLY A CA 1
ATOM 1727 C C . GLY A 1 223 ? -3.751 -5.372 13.361 1.00 96.50 223 GLY A C 1
ATOM 1728 O O . GLY A 1 223 ? -4.778 -5.918 12.947 1.00 96.50 223 GLY A O 1
ATOM 1729 N N . GLY A 1 224 ? -2.687 -5.140 12.593 1.00 97.62 224 GLY A N 1
ATOM 1730 C CA . GLY A 1 22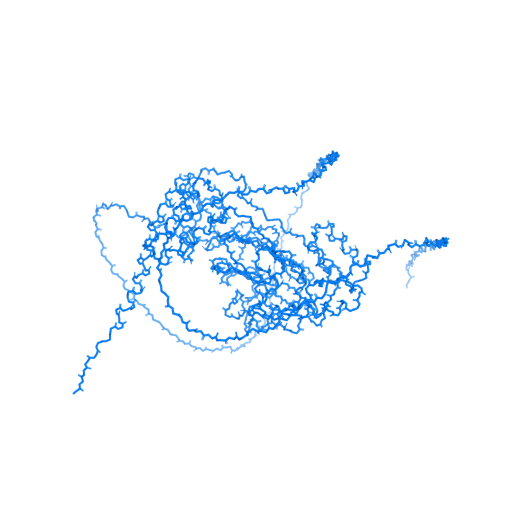4 ? -2.552 -5.701 11.255 1.00 97.62 224 GLY A CA 1
ATOM 1731 C C . GLY A 1 224 ? -2.396 -7.225 11.271 1.00 97.62 224 GLY A C 1
ATOM 1732 O O . GLY A 1 224 ? -2.129 -7.846 12.303 1.00 97.62 224 GLY A O 1
ATOM 1733 N N . THR A 1 225 ? -2.554 -7.846 10.109 1.00 96.81 225 THR A N 1
ATOM 1734 C CA . THR A 1 225 ? -2.365 -9.290 9.917 1.00 96.81 225 THR A CA 1
ATOM 1735 C C . THR A 1 225 ? -1.530 -9.570 8.682 1.00 96.81 225 THR A C 1
ATOM 1737 O O . THR A 1 225 ? -1.647 -8.861 7.683 1.00 96.81 225 THR A O 1
ATOM 1740 N N . VAL A 1 226 ? -0.757 -10.652 8.712 1.00 96.75 226 VAL A N 1
ATOM 1741 C CA . VAL A 1 226 ? 0.003 -11.161 7.569 1.00 96.75 226 VAL A CA 1
ATOM 1742 C C . VAL A 1 226 ? -0.366 -12.617 7.339 1.00 96.75 226 VAL A C 1
ATOM 1744 O O . VAL A 1 226 ? -0.299 -13.437 8.250 1.00 96.75 226 VAL A O 1
ATOM 1747 N N . ARG A 1 227 ? -0.757 -12.947 6.110 1.00 92.75 227 ARG A N 1
ATOM 1748 C CA . ARG A 1 227 ? -1.205 -14.291 5.729 1.00 92.75 227 ARG A CA 1
ATOM 1749 C C . ARG A 1 227 ? -0.462 -14.771 4.504 1.00 92.75 227 ARG A C 1
ATOM 1751 O O . ARG A 1 227 ? -0.164 -13.971 3.620 1.00 92.75 227 ARG A O 1
ATOM 1758 N N . LYS A 1 228 ? -0.231 -16.077 4.395 1.00 90.56 228 LYS A N 1
ATOM 1759 C CA . LYS A 1 228 ? 0.150 -16.670 3.112 1.00 90.56 228 LYS A CA 1
ATOM 1760 C C . LYS A 1 228 ? -1.073 -16.793 2.206 1.00 90.56 228 LYS A C 1
ATOM 1762 O O . LYS A 1 228 ? -2.092 -17.348 2.601 1.00 90.56 228 LYS A O 1
ATOM 1767 N N . SER A 1 229 ? -0.958 -16.301 0.976 1.00 83.94 229 SER A N 1
ATOM 1768 C CA . SER A 1 229 ? -1.957 -16.466 -0.095 1.00 83.94 229 SER A CA 1
ATOM 1769 C C . SER A 1 229 ? -1.475 -17.408 -1.209 1.00 83.94 229 SER A C 1
ATOM 1771 O O . SER A 1 229 ? -2.113 -17.552 -2.248 1.00 83.94 229 SER A O 1
ATOM 1773 N N . GLY A 1 230 ? -0.334 -18.064 -0.992 1.00 83.12 230 GLY A N 1
ATOM 1774 C CA . GLY A 1 230 ? 0.321 -18.995 -1.904 1.00 83.12 230 GLY A CA 1
ATOM 1775 C C . GLY A 1 230 ? 1.700 -19.375 -1.364 1.00 83.12 230 GLY A C 1
ATOM 1776 O O . GLY A 1 230 ? 2.077 -18.963 -0.268 1.00 83.12 230 GLY A O 1
ATOM 1777 N N . ARG A 1 231 ? 2.487 -20.140 -2.134 1.00 82.25 231 ARG A N 1
ATOM 1778 C CA . ARG A 1 231 ? 3.809 -20.621 -1.681 1.00 82.25 231 ARG A CA 1
ATOM 1779 C C . ARG A 1 231 ? 4.748 -19.480 -1.260 1.00 82.25 231 ARG A C 1
ATOM 1781 O O . ARG A 1 231 ? 5.403 -19.599 -0.233 1.00 82.25 231 ARG A O 1
ATOM 1788 N N . ASN A 1 232 ? 4.791 -18.405 -2.047 1.00 85.12 232 ASN A N 1
ATOM 1789 C CA . ASN A 1 232 ? 5.656 -17.243 -1.822 1.00 85.12 232 ASN A CA 1
ATOM 1790 C C . ASN A 1 232 ? 4.861 -15.927 -1.831 1.00 85.12 232 ASN A C 1
ATOM 1792 O O . ASN A 1 232 ? 5.423 -14.868 -2.112 1.00 85.12 232 ASN A O 1
ATOM 1796 N N . ASN A 1 233 ? 3.554 -16.009 -1.572 1.00 91.88 233 ASN A N 1
ATOM 1797 C CA . ASN A 1 233 ? 2.662 -14.863 -1.661 1.00 91.88 233 ASN A CA 1
ATOM 1798 C C . ASN A 1 233 ? 2.175 -14.502 -0.268 1.00 91.88 233 ASN A C 1
ATOM 1800 O O . ASN A 1 233 ? 1.750 -15.381 0.485 1.00 91.88 233 ASN A O 1
ATOM 1804 N N . TYR A 1 234 ? 2.218 -13.215 0.046 1.00 95.38 234 TYR A N 1
ATOM 1805 C CA . TYR A 1 234 ? 1.777 -12.677 1.322 1.00 95.38 234 TYR A CA 1
ATOM 1806 C C . TYR A 1 234 ? 0.649 -11.680 1.097 1.00 95.38 234 TYR A C 1
ATOM 1808 O O . TYR A 1 234 ? 0.687 -10.884 0.162 1.00 95.38 234 TYR A O 1
ATOM 1816 N N . LEU A 1 235 ? -0.357 -11.724 1.960 1.00 97.00 235 LEU A N 1
ATOM 1817 C CA . LEU A 1 235 ? -1.385 -10.704 2.074 1.00 97.00 235 LEU A CA 1
ATOM 1818 C C . LEU A 1 235 ? -1.207 -10.022 3.427 1.00 97.00 235 LEU A C 1
ATOM 1820 O O . LEU A 1 235 ? -1.411 -10.647 4.469 1.00 97.00 235 LEU A O 1
ATOM 1824 N N . VAL A 1 236 ? -0.806 -8.757 3.396 1.00 98.25 236 VAL A N 1
ATOM 1825 C CA . VAL A 1 236 ? -0.752 -7.880 4.568 1.00 98.25 236 VAL A CA 1
ATOM 1826 C C . VAL A 1 236 ? -2.056 -7.096 4.613 1.00 98.25 236 VAL A C 1
ATOM 1828 O O . VAL A 1 236 ? -2.485 -6.569 3.591 1.00 98.25 236 VAL A O 1
ATOM 1831 N N . THR A 1 237 ? -2.717 -7.050 5.764 1.00 98.19 237 THR A N 1
ATOM 1832 C CA . THR A 1 237 ? -3.959 -6.288 5.982 1.00 98.19 237 THR A CA 1
ATOM 1833 C C . THR A 1 237 ? -3.761 -5.373 7.181 1.00 98.19 237 THR A C 1
ATOM 1835 O O . THR A 1 237 ? -3.364 -5.838 8.249 1.00 98.19 237 THR A O 1
ATOM 1838 N N . TRP A 1 238 ? -4.009 -4.080 7.003 1.00 98.31 238 TRP A N 1
ATOM 1839 C CA . TRP A 1 238 ? -3.923 -3.071 8.052 1.00 98.31 238 TRP A CA 1
ATOM 1840 C C . TRP A 1 238 ? -5.092 -3.214 9.032 1.00 98.31 238 TRP A C 1
ATOM 1842 O O . TRP A 1 238 ? -6.156 -3.716 8.652 1.00 98.31 238 TRP A O 1
ATOM 1852 N N . PRO A 1 239 ? -4.959 -2.728 10.279 1.00 97.69 239 PRO A N 1
ATOM 1853 C CA . PRO A 1 239 ? -6.085 -2.704 11.211 1.00 97.69 239 PRO A CA 1
ATOM 1854 C C . PRO A 1 239 ? -7.268 -1.872 10.694 1.00 97.69 239 PRO A C 1
ATOM 1856 O O . PRO A 1 239 ? -8.420 -2.171 11.000 1.00 97.69 239 PRO A O 1
ATOM 1859 N N . THR A 1 240 ? -6.974 -0.868 9.867 1.00 96.19 240 THR A N 1
ATOM 1860 C CA . THR A 1 240 ? -7.909 0.007 9.152 1.00 96.19 240 THR A CA 1
ATOM 1861 C C . THR A 1 240 ? -8.414 -0.581 7.832 1.00 96.19 240 THR A C 1
ATOM 1863 O O . THR A 1 240 ? -9.262 0.032 7.199 1.00 96.19 240 THR A O 1
ATOM 1866 N N . GLY A 1 241 ? -7.966 -1.781 7.444 1.00 95.81 241 GLY A N 1
ATOM 1867 C CA . GLY A 1 241 ? -8.508 -2.566 6.334 1.00 95.81 241 GLY A CA 1
ATOM 1868 C C . GLY A 1 241 ? -7.778 -2.473 5.002 1.00 95.81 241 GLY A C 1
ATOM 1869 O O . GLY A 1 241 ? -8.062 -3.293 4.130 1.00 95.81 241 GLY A O 1
ATOM 1870 N N . GLU A 1 242 ? -6.876 -1.508 4.803 1.00 97.94 242 GLU A N 1
ATOM 1871 C CA . GLU A 1 242 ? -6.019 -1.454 3.611 1.00 97.94 242 GLU A CA 1
ATOM 1872 C C . GLU A 1 242 ? -5.285 -2.792 3.442 1.00 97.94 242 GLU A C 1
ATOM 1874 O O . GLU A 1 242 ? -4.970 -3.464 4.428 1.00 97.94 242 GLU A O 1
ATOM 1879 N N . THR A 1 243 ? -5.010 -3.205 2.203 1.00 98.25 243 THR A N 1
ATOM 1880 C CA . THR A 1 243 ? -4.311 -4.474 1.951 1.00 98.25 243 THR A CA 1
ATOM 1881 C C . THR A 1 243 ? -3.152 -4.313 0.987 1.00 98.25 243 THR A C 1
ATOM 1883 O O . THR A 1 243 ? -3.216 -3.515 0.058 1.00 98.25 243 THR A O 1
ATOM 1886 N N . ALA A 1 244 ? -2.103 -5.110 1.180 1.00 98.56 244 ALA A N 1
ATOM 1887 C CA . ALA A 1 244 ? -1.010 -5.273 0.231 1.00 98.56 244 ALA A CA 1
ATOM 1888 C C . ALA A 1 244 ? -0.815 -6.761 -0.084 1.00 98.56 244 ALA A C 1
ATOM 1890 O O . ALA A 1 244 ? -0.500 -7.566 0.796 1.00 98.56 244 ALA A O 1
ATOM 1891 N N . SER A 1 245 ? -1.001 -7.131 -1.351 1.00 98.12 245 SER A N 1
ATOM 1892 C CA . SER A 1 245 ? -0.651 -8.445 -1.881 1.00 98.12 245 SER A CA 1
ATOM 1893 C C . SER A 1 245 ? 0.763 -8.398 -2.450 1.00 98.12 245 SER A C 1
ATOM 1895 O O . SER A 1 245 ? 1.047 -7.623 -3.363 1.00 98.12 245 SER A O 1
ATOM 1897 N N . LEU A 1 246 ? 1.636 -9.234 -1.897 1.00 97.94 246 LEU A N 1
ATOM 1898 C CA . LEU A 1 246 ? 3.027 -9.391 -2.296 1.00 97.94 246 LEU A CA 1
ATOM 1899 C C . LEU A 1 246 ? 3.190 -10.755 -2.955 1.00 97.94 246 LEU A C 1
ATOM 1901 O O . LEU A 1 246 ? 2.892 -11.775 -2.337 1.00 97.94 246 LEU A O 1
ATOM 1905 N N . ASP A 1 247 ? 3.679 -10.779 -4.185 1.00 96.38 247 ASP A N 1
ATOM 1906 C CA . ASP A 1 247 ? 3.914 -11.998 -4.958 1.00 96.38 247 ASP A CA 1
ATOM 1907 C C . ASP A 1 247 ? 5.405 -12.084 -5.293 1.00 96.38 247 ASP A C 1
ATOM 1909 O O . ASP A 1 247 ? 5.899 -11.397 -6.193 1.00 96.38 247 ASP A O 1
ATOM 1913 N N . ILE A 1 248 ? 6.134 -12.881 -4.500 1.00 95.62 248 ILE A N 1
ATOM 1914 C CA . ILE A 1 248 ? 7.577 -13.059 -4.666 1.00 95.62 248 ILE A CA 1
ATOM 1915 C C . ILE A 1 248 ? 7.821 -14.079 -5.777 1.00 95.62 248 ILE A C 1
ATO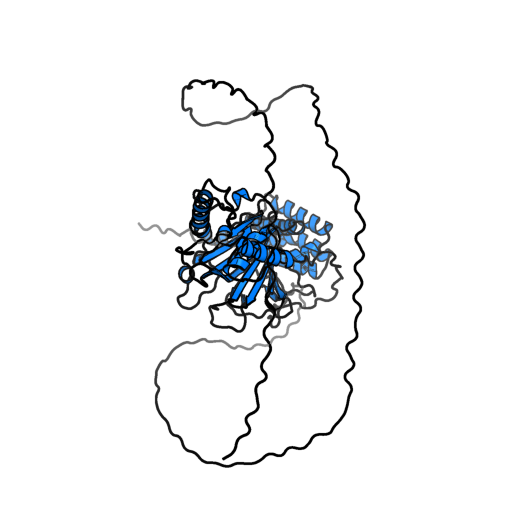M 1917 O O . ILE A 1 248 ? 7.598 -15.289 -5.630 1.00 95.62 248 ILE A O 1
ATOM 1921 N N . ARG A 1 249 ? 8.357 -13.582 -6.887 1.00 93.62 249 ARG A N 1
ATOM 1922 C CA . ARG A 1 249 ? 8.738 -14.374 -8.049 1.00 93.62 249 ARG A CA 1
ATOM 1923 C C . ARG A 1 249 ? 10.193 -14.779 -7.925 1.00 93.62 249 ARG A C 1
ATOM 1925 O O . ARG A 1 249 ? 11.061 -13.948 -7.693 1.00 93.62 249 ARG A O 1
ATOM 1932 N N . ASN A 1 250 ? 10.439 -16.072 -8.100 1.00 89.50 250 ASN A N 1
ATOM 1933 C CA . ASN A 1 250 ? 11.774 -16.644 -8.166 1.00 89.50 250 ASN A CA 1
ATOM 1934 C C . ASN A 1 250 ? 11.932 -17.301 -9.537 1.00 89.50 250 ASN A C 1
ATOM 1936 O O . ASN A 1 250 ? 11.114 -18.139 -9.922 1.00 89.50 250 ASN A O 1
ATOM 1940 N N . GLY A 1 251 ? 12.961 -16.905 -10.273 1.00 84.19 251 GLY A N 1
ATOM 1941 C CA . GLY A 1 251 ? 13.270 -17.420 -11.601 1.00 84.19 251 GLY A CA 1
ATOM 1942 C C . GLY A 1 251 ? 14.700 -17.055 -11.974 1.00 84.19 251 GLY A C 1
ATOM 1943 O O . GLY A 1 251 ? 15.606 -17.249 -11.169 1.00 84.19 251 GLY A O 1
ATOM 1944 N N . ALA A 1 252 ? 14.893 -16.491 -13.168 1.00 83.56 252 ALA A N 1
ATOM 1945 C CA . ALA A 1 252 ? 16.172 -15.872 -13.526 1.00 83.56 252 ALA A CA 1
ATOM 1946 C C . ALA A 1 252 ? 16.545 -14.732 -12.558 1.00 83.56 252 ALA A C 1
ATOM 1948 O O . ALA A 1 252 ? 17.717 -14.545 -12.249 1.00 83.56 252 ALA A O 1
ATOM 1949 N N . PHE A 1 253 ? 15.530 -14.034 -12.037 1.00 88.44 253 PHE A N 1
ATOM 1950 C CA . PHE A 1 253 ? 15.651 -12.997 -11.019 1.00 88.44 253 PHE A CA 1
ATOM 1951 C C . PHE A 1 253 ? 14.687 -13.270 -9.858 1.00 88.44 253 PHE A C 1
ATOM 1953 O O . PHE A 1 253 ? 13.664 -13.944 -10.040 1.00 88.44 253 PHE A O 1
ATOM 1960 N N . SER A 1 254 ? 15.002 -12.730 -8.679 1.00 93.31 254 SER A N 1
ATOM 1961 C CA . SER A 1 254 ? 14.119 -12.734 -7.509 1.00 93.31 254 SER A CA 1
ATOM 1962 C C . SER A 1 254 ? 13.548 -11.336 -7.288 1.00 93.31 254 SER A C 1
ATOM 1964 O O . SER A 1 254 ? 14.286 -10.403 -6.986 1.00 93.31 254 SER A O 1
ATOM 1966 N N . PHE A 1 255 ? 12.233 -11.183 -7.428 1.00 96.38 255 PHE A N 1
ATOM 1967 C CA . PHE A 1 255 ? 11.564 -9.880 -7.354 1.00 96.38 255 PHE A CA 1
ATOM 1968 C C . PHE A 1 255 ? 10.153 -9.984 -6.770 1.00 96.38 255 PHE A C 1
ATOM 1970 O O . PHE A 1 255 ? 9.658 -11.083 -6.513 1.00 96.38 255 PHE A O 1
ATOM 1977 N N . ILE A 1 256 ? 9.515 -8.838 -6.529 1.00 97.94 256 ILE A N 1
ATOM 1978 C CA . ILE A 1 256 ? 8.218 -8.743 -5.850 1.00 97.94 256 ILE A CA 1
ATOM 1979 C C . ILE A 1 256 ? 7.230 -7.944 -6.706 1.00 97.94 256 ILE A C 1
ATOM 1981 O O . ILE A 1 256 ? 7.425 -6.753 -6.945 1.00 97.94 256 ILE A O 1
ATOM 1985 N N . ASN A 1 257 ? 6.130 -8.576 -7.115 1.00 97.75 257 ASN A N 1
ATOM 1986 C CA . ASN A 1 257 ? 4.952 -7.834 -7.569 1.00 97.75 257 ASN A CA 1
ATOM 1987 C C . ASN A 1 257 ? 4.164 -7.361 -6.341 1.00 97.75 257 ASN A C 1
ATOM 1989 O O . ASN A 1 257 ? 3.992 -8.128 -5.390 1.00 97.75 257 ASN A O 1
ATOM 1993 N N . VAL A 1 258 ? 3.660 -6.129 -6.372 1.00 98.56 258 VAL A N 1
ATOM 1994 C CA . VAL A 1 258 ? 2.931 -5.511 -5.256 1.00 98.56 258 VAL A CA 1
ATOM 1995 C C . VAL A 1 258 ? 1.618 -4.942 -5.767 1.00 98.56 258 VAL A C 1
ATOM 1997 O O . VAL A 1 258 ? 1.621 -4.087 -6.647 1.00 98.56 258 VAL A O 1
ATOM 2000 N N . ALA A 1 259 ? 0.497 -5.374 -5.199 1.00 98.44 259 ALA A N 1
ATOM 2001 C CA . ALA A 1 259 ? -0.806 -4.747 -5.412 1.00 98.44 259 ALA A CA 1
ATOM 2002 C C . ALA A 1 259 ? -1.353 -4.241 -4.080 1.00 98.44 259 ALA A C 1
ATOM 2004 O O . ALA A 1 259 ? -1.338 -4.982 -3.099 1.00 98.44 259 ALA A O 1
ATOM 2005 N N . VAL A 1 260 ? -1.838 -3.003 -4.049 1.00 98.62 260 VAL A N 1
ATOM 2006 C CA . VAL A 1 260 ? -2.306 -2.341 -2.828 1.00 98.62 260 VAL A CA 1
ATOM 2007 C C . VAL A 1 260 ? -3.756 -1.912 -3.001 1.00 98.62 260 VAL A C 1
ATOM 2009 O O . VAL A 1 260 ? -4.104 -1.341 -4.033 1.00 98.62 260 VAL A O 1
ATOM 2012 N N . GLN A 1 261 ? -4.597 -2.183 -2.004 1.00 98.31 261 GLN A N 1
ATOM 2013 C CA . GLN A 1 261 ? -5.957 -1.661 -1.905 1.00 98.31 261 GLN A CA 1
ATOM 2014 C C . GLN A 1 261 ? -6.063 -0.593 -0.819 1.00 98.31 261 GLN A C 1
ATOM 2016 O O . GLN A 1 261 ? -5.632 -0.817 0.314 1.00 98.31 261 GLN A O 1
ATOM 2021 N N . VAL A 1 262 ? -6.687 0.534 -1.165 1.00 97.75 262 VAL A N 1
ATOM 2022 C CA . VAL A 1 262 ? -6.872 1.705 -0.292 1.00 97.75 262 VAL A CA 1
ATOM 2023 C C . VAL A 1 262 ? -8.323 2.201 -0.293 1.00 97.75 262 VAL A C 1
ATOM 2025 O O . VAL A 1 262 ? -9.104 1.819 -1.169 1.00 97.75 262 VAL A O 1
ATOM 2028 N N . PHE A 1 263 ? -8.690 3.049 0.676 1.00 96.56 263 PHE A N 1
ATOM 2029 C CA . PHE A 1 263 ? -10.059 3.541 0.894 1.00 96.56 263 PHE A CA 1
ATOM 2030 C C . PHE A 1 263 ? -10.159 5.071 0.740 1.00 96.56 263 PHE A C 1
ATOM 2032 O O . PHE A 1 263 ? -10.209 5.787 1.742 1.00 96.56 263 PHE A O 1
ATOM 2039 N N . PRO A 1 264 ? -10.261 5.602 -0.494 1.00 94.75 264 PRO A N 1
ATOM 2040 C CA . PRO A 1 264 ? -10.276 7.051 -0.749 1.00 94.75 264 PRO A CA 1
ATOM 2041 C C . PRO A 1 264 ? -11.513 7.780 -0.199 1.00 94.75 264 PRO A C 1
ATOM 2043 O O . PRO A 1 264 ? -11.586 9.002 -0.211 1.00 94.75 264 PRO A O 1
ATOM 2046 N N . CYS A 1 265 ? -12.506 7.041 0.300 1.00 92.69 265 CYS A N 1
ATOM 2047 C CA . CYS A 1 265 ? -13.661 7.603 0.996 1.00 92.69 265 CYS A CA 1
ATOM 2048 C C . CYS A 1 265 ? -13.335 8.160 2.396 1.00 92.69 265 CYS A C 1
ATOM 2050 O O . CYS A 1 265 ? -14.129 8.930 2.928 1.00 92.69 265 CYS A O 1
ATOM 2052 N N . ALA A 1 266 ? -12.235 7.716 3.019 1.00 90.88 266 ALA A N 1
ATOM 2053 C CA . ALA A 1 266 ? -11.960 7.923 4.444 1.00 90.88 266 ALA A CA 1
ATOM 2054 C C . ALA A 1 266 ? -10.548 8.464 4.723 1.00 90.88 266 ALA A C 1
ATOM 2056 O O . ALA A 1 266 ? -10.223 8.760 5.874 1.00 90.88 266 ALA A O 1
ATOM 2057 N N . ASP A 1 267 ? -9.710 8.569 3.692 1.00 93.12 267 ASP A N 1
ATOM 2058 C CA . ASP A 1 267 ? -8.365 9.137 3.752 1.00 93.12 267 ASP A CA 1
ATOM 2059 C C . ASP A 1 267 ? -7.972 9.684 2.378 1.00 93.12 267 ASP A C 1
ATOM 2061 O O . ASP A 1 267 ? -8.576 9.335 1.360 1.00 93.12 267 ASP A O 1
ATOM 2065 N N . SER A 1 268 ? -6.920 10.493 2.359 1.00 94.19 268 SER A N 1
ATOM 2066 C CA . SER A 1 268 ? -6.204 10.851 1.137 1.00 94.19 268 SER A CA 1
ATOM 2067 C C . SER A 1 268 ? -4.881 10.105 1.054 1.00 94.19 268 SER A C 1
ATOM 2069 O O . SER A 1 268 ? -4.250 9.793 2.070 1.00 94.19 268 SER A O 1
ATOM 2071 N N . TYR A 1 269 ? -4.457 9.833 -0.176 1.00 95.94 269 TYR A N 1
ATOM 2072 C CA . TYR A 1 269 ? -3.252 9.072 -0.461 1.00 95.94 269 TYR A CA 1
ATOM 2073 C C . TYR A 1 269 ? -2.346 9.848 -1.409 1.00 95.94 269 TYR A C 1
ATOM 2075 O O . TYR A 1 269 ? -2.799 10.703 -2.166 1.00 95.94 269 TYR A O 1
ATOM 2083 N N . GLU A 1 270 ? -1.057 9.551 -1.350 1.00 96.06 270 GLU A N 1
ATOM 2084 C CA . GLU A 1 270 ? -0.054 10.100 -2.253 1.00 96.06 270 GLU A CA 1
ATOM 2085 C C . GLU A 1 270 ? 1.066 9.080 -2.497 1.00 96.06 270 GLU A C 1
ATOM 2087 O O . GLU A 1 270 ? 1.333 8.223 -1.654 1.00 96.06 270 GLU A O 1
ATOM 2092 N N . GLY A 1 271 ? 1.732 9.149 -3.646 1.00 95.94 271 GLY A N 1
ATOM 2093 C CA . GLY A 1 271 ? 2.798 8.225 -4.030 1.00 95.94 271 GLY A CA 1
ATOM 2094 C C . GLY A 1 271 ? 2.875 8.060 -5.540 1.00 95.94 271 GLY A C 1
ATOM 2095 O O . GLY A 1 271 ? 2.105 8.665 -6.287 1.00 95.94 271 GLY A O 1
ATOM 2096 N N . VAL A 1 272 ? 3.756 7.175 -6.007 1.00 96.50 272 VAL A N 1
ATOM 2097 C CA . VAL A 1 272 ? 3.820 6.863 -7.445 1.00 96.50 272 VAL A CA 1
ATOM 2098 C C . VAL A 1 272 ? 2.523 6.206 -7.952 1.00 96.50 272 VAL A C 1
ATOM 2100 O O . VAL A 1 272 ? 2.213 6.278 -9.135 1.00 96.50 272 VAL A O 1
ATOM 2103 N N . LEU A 1 273 ? 1.692 5.611 -7.090 1.00 97.12 273 LEU A N 1
ATOM 2104 C CA . LEU A 1 273 ? 0.378 5.090 -7.497 1.00 97.12 273 LEU A CA 1
ATOM 2105 C C . LEU A 1 273 ? -0.730 6.156 -7.622 1.00 97.12 273 LEU A C 1
ATOM 2107 O O . LEU A 1 273 ? -1.885 5.776 -7.823 1.00 97.12 273 LEU A O 1
ATOM 2111 N N . GLY A 1 274 ? -0.400 7.448 -7.545 1.00 94.62 274 GLY A N 1
ATOM 2112 C CA . GLY A 1 274 ? -1.362 8.547 -7.645 1.00 94.62 274 GLY A CA 1
ATOM 2113 C C . GLY A 1 274 ? -2.055 8.861 -6.317 1.00 94.62 274 GLY A C 1
ATOM 2114 O O . GLY A 1 274 ? -1.604 8.432 -5.250 1.00 94.62 274 GLY A O 1
ATOM 2115 N N . ASN A 1 275 ? -3.149 9.625 -6.381 1.00 94.31 275 ASN A N 1
ATOM 2116 C CA . ASN A 1 275 ? -3.842 10.160 -5.199 1.00 94.31 275 ASN A CA 1
ATOM 2117 C C . ASN A 1 275 ? -5.191 9.477 -4.878 1.00 94.31 275 ASN A C 1
ATOM 2119 O O . ASN A 1 275 ? -5.780 9.748 -3.828 1.00 94.31 275 ASN A O 1
ATOM 2123 N N . ALA A 1 276 ? -5.651 8.567 -5.749 1.00 96.06 276 ALA A N 1
ATOM 2124 C CA . ALA A 1 276 ? -6.894 7.803 -5.610 1.00 96.06 276 ALA A CA 1
ATOM 2125 C C . ALA A 1 276 ? -8.176 8.662 -5.551 1.00 96.06 276 ALA A C 1
ATOM 2127 O O . ALA A 1 276 ? -9.158 8.274 -4.913 1.00 96.06 276 ALA A O 1
ATOM 2128 N N . ASN A 1 277 ? -8.186 9.835 -6.190 1.00 94.81 277 ASN A N 1
ATOM 2129 C CA . ASN A 1 277 ? -9.320 10.762 -6.180 1.00 94.81 277 ASN A CA 1
ATOM 2130 C C . ASN A 1 277 ? -10.361 10.486 -7.294 1.00 94.81 277 ASN A C 1
ATOM 2132 O O . ASN A 1 277 ? -11.378 11.185 -7.387 1.00 94.81 277 ASN A O 1
ATOM 2136 N N . GLY A 1 278 ? -10.119 9.481 -8.140 1.00 94.56 278 GLY A N 1
ATOM 2137 C CA . GLY A 1 278 ? -10.947 9.118 -9.289 1.00 94.56 278 GLY A CA 1
ATOM 2138 C C . GLY A 1 278 ? -10.587 9.839 -10.595 1.00 94.56 278 GLY A C 1
ATOM 2139 O O . GLY A 1 278 ? -11.365 9.753 -11.551 1.00 94.56 278 GLY A O 1
ATOM 2140 N N . ARG A 1 279 ? -9.461 10.565 -10.665 1.00 92.12 279 ARG A N 1
ATOM 2141 C CA . ARG A 1 279 ? -9.040 11.354 -11.837 1.00 92.12 279 ARG A CA 1
ATOM 2142 C C . ARG A 1 279 ? -7.632 10.990 -12.294 1.00 92.12 279 ARG A C 1
ATOM 2144 O O . ARG A 1 279 ? -6.638 11.582 -11.903 1.00 92.12 279 ARG A O 1
ATOM 2151 N N . THR A 1 280 ? -7.565 10.170 -13.334 1.00 89.81 280 THR A N 1
ATOM 2152 C CA . THR A 1 280 ? -6.299 9.760 -13.961 1.00 89.81 280 THR A CA 1
ATOM 2153 C C . THR A 1 280 ? -5.395 10.918 -14.414 1.00 89.81 280 THR A C 1
ATOM 2155 O O . THR A 1 280 ? -4.184 10.761 -14.549 1.00 89.81 280 THR A O 1
ATOM 2158 N N . SER A 1 281 ? -5.961 12.094 -14.707 1.00 84.69 281 SER A N 1
ATOM 2159 C CA . SER A 1 281 ? -5.203 13.245 -15.210 1.00 84.69 281 SER A CA 1
ATOM 2160 C C . SER A 1 281 ? -4.202 13.813 -14.201 1.00 84.69 281 SER A C 1
ATOM 2162 O O . SER A 1 281 ? -3.214 14.418 -14.628 1.00 84.69 281 SER A O 1
ATOM 2164 N N . ASP A 1 282 ? -4.433 13.629 -12.899 1.00 86.88 282 ASP A N 1
ATOM 2165 C CA . ASP A 1 282 ? -3.590 14.166 -11.823 1.00 86.88 282 ASP A CA 1
ATOM 2166 C C . ASP A 1 282 ? -2.721 13.102 -11.115 1.00 86.88 282 ASP A C 1
ATOM 2168 O O . ASP A 1 282 ? -1.894 13.441 -10.275 1.00 86.88 282 ASP A O 1
ATOM 2172 N N . ASP A 1 283 ? -2.753 11.843 -11.569 1.00 88.31 283 ASP A N 1
ATOM 2173 C CA . ASP A 1 283 ? -1.949 10.746 -10.995 1.00 88.31 283 ASP A CA 1
ATOM 2174 C C . ASP A 1 283 ? -0.424 10.950 -11.091 1.00 88.31 283 ASP A C 1
ATOM 2176 O O . ASP A 1 283 ? 0.335 10.357 -10.327 1.00 88.31 283 ASP A O 1
ATOM 2180 N N . PHE A 1 284 ? 0.039 11.782 -12.031 1.00 86.62 284 PHE A N 1
ATOM 2181 C CA . PHE A 1 284 ? 1.460 12.110 -12.208 1.00 86.62 284 PHE A CA 1
ATOM 2182 C C . PHE A 1 284 ? 1.854 13.458 -11.594 1.00 86.62 284 PHE A C 1
ATOM 2184 O O . PHE A 1 284 ? 2.844 14.058 -12.010 1.00 86.62 284 PHE A O 1
ATOM 2191 N N . GLU A 1 285 ? 1.055 14.014 -10.685 1.00 82.94 285 GLU A N 1
ATOM 2192 C CA . GLU A 1 285 ? 1.440 15.236 -9.978 1.00 82.94 285 GLU A CA 1
ATOM 2193 C C . GLU A 1 285 ? 2.720 15.027 -9.153 1.00 82.94 285 GLU A C 1
ATOM 2195 O O . GLU A 1 285 ? 2.886 14.056 -8.416 1.00 82.94 285 GLU A O 1
ATOM 2200 N N . THR A 1 286 ? 3.662 15.954 -9.310 1.00 80.25 286 THR A N 1
ATOM 2201 C CA . THR A 1 286 ? 4.932 15.991 -8.581 1.00 80.25 286 THR A CA 1
ATOM 2202 C C . THR A 1 286 ? 4.798 16.845 -7.330 1.00 80.25 286 THR A C 1
ATOM 2204 O O . THR A 1 286 ? 4.171 17.910 -7.370 1.00 80.25 286 THR A O 1
ATOM 2207 N N . ARG A 1 287 ? 5.476 16.466 -6.243 1.00 79.31 287 ARG A N 1
ATOM 2208 C CA . ARG A 1 287 ? 5.578 17.323 -5.057 1.00 79.31 287 ARG A CA 1
ATOM 2209 C C . ARG A 1 287 ? 6.247 18.657 -5.423 1.00 79.31 287 ARG A C 1
ATOM 2211 O O . ARG A 1 287 ? 7.265 18.684 -6.106 1.00 79.31 287 ARG A O 1
ATOM 2218 N N . GLY A 1 288 ? 5.680 19.771 -4.957 1.00 61.47 288 GLY A N 1
ATOM 2219 C CA . GLY A 1 288 ? 6.290 21.100 -5.105 1.00 61.47 288 GLY A CA 1
ATOM 2220 C C . GLY A 1 288 ? 6.063 21.812 -6.447 1.00 61.47 288 GLY A C 1
ATOM 2221 O O . GLY A 1 288 ? 6.824 22.723 -6.760 1.00 61.47 288 GLY A O 1
ATOM 2222 N N . ASN A 1 289 ? 5.020 21.456 -7.210 1.00 55.41 289 ASN A N 1
ATOM 2223 C CA . ASN A 1 289 ? 4.654 22.096 -8.488 1.00 55.41 289 ASN A CA 1
ATOM 2224 C C . ASN A 1 289 ? 5.763 22.051 -9.561 1.00 55.41 289 ASN A C 1
ATOM 2226 O O . ASN A 1 289 ? 5.904 23.002 -10.337 1.00 55.41 289 ASN A O 1
ATOM 2230 N N . ALA A 1 290 ? 6.559 20.976 -9.629 1.00 62.72 290 ALA A N 1
ATOM 2231 C CA . ALA A 1 290 ? 7.467 20.801 -10.760 1.00 62.72 290 ALA A CA 1
ATOM 2232 C C . ALA A 1 290 ? 6.658 20.787 -12.071 1.00 62.72 290 ALA A C 1
ATOM 2234 O O . ALA A 1 290 ? 5.552 20.246 -12.142 1.00 62.72 290 ALA A O 1
ATOM 2235 N N . SER A 1 291 ? 7.177 21.459 -13.100 1.00 60.88 291 SER A N 1
ATOM 2236 C CA . SER A 1 291 ? 6.472 21.579 -14.375 1.00 60.88 291 SER A CA 1
ATOM 2237 C C . SER A 1 291 ? 6.305 20.197 -15.003 1.00 60.88 291 SER A C 1
ATOM 2239 O O . SER A 1 291 ? 7.284 19.497 -15.263 1.00 60.88 291 SER A O 1
ATOM 2241 N N . ARG A 1 292 ? 5.051 19.805 -15.236 1.00 68.31 292 ARG A N 1
ATOM 2242 C CA . ARG A 1 292 ? 4.713 18.630 -16.039 1.00 68.31 292 ARG A CA 1
ATOM 2243 C C . ARG A 1 292 ? 4.846 18.981 -17.520 1.00 68.31 292 ARG A C 1
ATOM 2245 O O . ARG A 1 292 ? 4.414 20.068 -17.897 1.00 68.31 292 ARG A O 1
ATOM 2252 N N . PRO A 1 293 ? 5.376 18.085 -18.369 1.00 64.81 293 PRO A N 1
ATOM 2253 C CA . PRO A 1 293 ? 5.283 18.258 -19.810 1.00 64.81 293 PRO A CA 1
ATOM 2254 C C . PRO A 1 293 ? 3.807 18.376 -20.220 1.00 64.81 293 PRO A C 1
ATOM 2256 O O . PRO A 1 293 ? 2.987 17.551 -19.809 1.00 64.81 293 PRO A O 1
ATOM 2259 N N . ASP A 1 294 ? 3.474 19.353 -21.068 1.00 56.81 294 ASP A N 1
ATOM 2260 C CA . ASP A 1 294 ? 2.110 19.571 -21.597 1.00 56.81 294 ASP A CA 1
ATOM 2261 C C . ASP A 1 294 ? 1.595 18.370 -22.428 1.00 56.81 294 ASP A C 1
ATOM 2263 O O . ASP A 1 294 ? 0.414 18.240 -22.753 1.00 56.81 294 ASP A O 1
ATOM 2267 N N . ASN A 1 295 ? 2.501 17.446 -22.741 1.00 54.28 295 ASN A N 1
ATOM 2268 C CA . ASN A 1 295 ? 2.379 16.386 -23.724 1.00 54.28 295 ASN A CA 1
ATOM 2269 C C . ASN A 1 295 ? 1.828 15.075 -23.128 1.00 54.28 295 ASN A C 1
ATOM 2271 O O . ASN A 1 295 ? 2.301 13.993 -23.469 1.00 54.28 295 ASN A O 1
ATOM 2275 N N . LEU A 1 296 ? 0.827 15.124 -22.246 1.00 53.34 296 LEU A N 1
ATOM 2276 C CA . LEU A 1 296 ? 0.284 13.913 -21.601 1.00 53.34 296 LEU A CA 1
ATOM 2277 C C . LEU A 1 296 ? -0.478 12.960 -22.544 1.00 53.34 296 LEU A C 1
ATOM 2279 O O . LEU A 1 296 ? -0.995 11.933 -22.112 1.00 53.34 296 LEU A O 1
ATOM 2283 N N . ALA A 1 297 ? -0.588 13.312 -23.826 1.00 48.00 297 ALA A N 1
ATOM 2284 C CA . ALA A 1 297 ? -1.269 12.518 -24.843 1.00 48.00 297 ALA A CA 1
ATOM 2285 C C . ALA A 1 297 ? -0.423 11.345 -25.383 1.00 48.00 297 ALA A C 1
ATOM 2287 O O . ALA A 1 297 ? -0.910 10.593 -26.229 1.00 48.00 297 ALA A O 1
ATOM 2288 N N . PHE A 1 298 ? 0.828 11.182 -24.936 1.00 54.50 298 PHE A N 1
ATOM 2289 C CA . PHE A 1 298 ? 1.694 10.087 -25.377 1.00 54.50 298 PHE A CA 1
ATOM 2290 C C . PHE A 1 298 ? 1.471 8.806 -24.569 1.00 54.50 298 PHE A C 1
ATOM 2292 O O . PHE A 1 298 ? 1.255 8.821 -23.361 1.00 54.50 298 PHE A O 1
ATOM 2299 N N . HIS A 1 299 ? 1.514 7.667 -25.263 1.00 61.66 299 HIS A N 1
ATOM 2300 C CA . HIS A 1 299 ? 1.385 6.351 -24.649 1.00 61.66 299 HIS A CA 1
ATOM 2301 C C . HIS A 1 299 ? 2.614 6.058 -23.782 1.00 61.66 299 HIS A C 1
ATOM 2303 O O . HIS A 1 299 ? 3.699 5.900 -24.324 1.00 61.66 299 HIS A O 1
ATOM 2309 N N . THR A 1 300 ? 2.448 5.862 -22.473 1.00 67.62 300 THR A N 1
ATOM 2310 C CA . THR A 1 300 ? 3.551 5.620 -21.516 1.00 67.62 300 THR A CA 1
ATOM 2311 C C . THR A 1 300 ? 4.258 4.256 -21.637 1.00 67.62 300 THR A C 1
ATOM 2313 O O . THR A 1 300 ? 4.990 3.828 -20.749 1.00 67.62 300 THR A O 1
ATOM 2316 N N . PHE A 1 301 ? 4.018 3.559 -22.746 1.00 70.38 301 PHE A N 1
ATOM 2317 C CA . PHE A 1 301 ? 4.696 2.330 -23.165 1.00 70.38 301 PHE A CA 1
ATOM 2318 C C . PHE A 1 301 ? 5.116 2.364 -24.642 1.00 70.38 301 PHE A C 1
ATOM 2320 O O . PHE A 1 301 ? 5.842 1.476 -25.083 1.00 70.38 301 PHE A O 1
ATOM 2327 N N . GLY A 1 302 ? 4.588 3.320 -25.407 1.00 60.00 302 GLY A N 1
ATOM 2328 C CA . GLY A 1 302 ? 4.830 3.481 -26.835 1.00 60.00 302 GLY A CA 1
ATOM 2329 C C . GLY A 1 302 ? 4.182 2.462 -27.725 1.00 60.00 302 GLY A C 1
ATOM 2330 O O . GLY A 1 302 ? 4.381 1.264 -27.594 1.00 60.00 302 GLY A O 1
ATOM 2331 N N . ASN A 1 303 ? 3.391 2.935 -28.679 1.00 62.62 303 ASN A N 1
ATOM 2332 C CA . ASN A 1 303 ? 2.775 2.074 -29.688 1.00 62.62 303 ASN A CA 1
ATOM 2333 C C . ASN A 1 303 ? 2.660 2.779 -31.047 1.00 62.62 303 ASN A C 1
ATOM 2335 O O . ASN A 1 303 ? 1.785 2.471 -31.854 1.00 62.62 303 ASN A O 1
ATOM 2339 N N . THR A 1 304 ? 3.514 3.774 -31.281 1.00 66.06 304 THR A N 1
ATOM 2340 C CA . THR A 1 304 ? 3.508 4.580 -32.500 1.00 66.06 304 THR A CA 1
ATOM 2341 C C . THR A 1 304 ? 4.724 4.263 -33.363 1.00 66.06 304 THR A C 1
ATOM 2343 O O . THR A 1 304 ? 5.843 4.134 -32.870 1.00 66.06 304 THR A O 1
ATOM 2346 N N . ASN A 1 305 ? 4.491 4.144 -34.672 1.00 67.94 305 ASN A N 1
ATOM 2347 C CA . ASN A 1 305 ? 5.549 4.013 -35.676 1.00 67.94 305 ASN A CA 1
ATOM 2348 C C . ASN A 1 305 ? 6.001 5.383 -36.218 1.00 67.94 305 ASN A C 1
ATOM 2350 O O . ASN A 1 305 ? 6.816 5.428 -37.135 1.00 67.94 305 ASN A O 1
ATOM 2354 N N . ASP A 1 306 ? 5.442 6.487 -35.709 1.00 76.56 306 ASP A N 1
ATOM 2355 C CA . ASP A 1 306 ? 5.833 7.847 -36.085 1.00 76.56 306 ASP A CA 1
ATOM 2356 C C . ASP A 1 306 ? 7.110 8.264 -35.325 1.00 76.56 306 ASP A C 1
ATOM 2358 O O . ASP A 1 306 ? 7.067 8.372 -34.094 1.00 76.56 306 ASP A O 1
ATOM 2362 N N . PRO A 1 307 ? 8.234 8.538 -36.020 1.00 73.88 307 PRO A N 1
ATOM 2363 C CA . PRO A 1 307 ? 9.490 8.934 -35.384 1.00 73.88 307 PRO A CA 1
ATOM 2364 C C . PRO A 1 307 ? 9.388 10.188 -34.504 1.00 73.88 307 PRO A C 1
ATOM 2366 O O . PRO A 1 307 ? 10.067 10.269 -33.481 1.00 73.88 307 PRO A O 1
ATOM 2369 N N . ALA A 1 308 ? 8.544 11.162 -34.865 1.00 73.69 308 ALA A N 1
ATOM 2370 C CA . ALA A 1 308 ? 8.372 12.374 -34.060 1.00 73.69 308 ALA A CA 1
ATOM 2371 C C . ALA A 1 308 ? 7.669 12.060 -32.731 1.00 73.69 308 ALA A C 1
ATOM 2373 O O . ALA A 1 308 ? 8.061 12.561 -31.676 1.00 73.69 308 ALA A O 1
ATOM 2374 N N . ALA A 1 309 ? 6.671 11.176 -32.773 1.00 75.06 309 ALA A N 1
ATOM 2375 C CA . ALA A 1 309 ? 5.962 10.711 -31.589 1.00 75.06 309 ALA A CA 1
ATOM 2376 C C . ALA A 1 309 ? 6.853 9.850 -30.678 1.00 75.06 309 ALA A C 1
ATOM 2378 O O . ALA A 1 309 ? 6.790 9.994 -29.462 1.00 75.06 309 ALA A O 1
ATOM 2379 N N . GLN A 1 310 ? 7.741 9.032 -31.251 1.00 76.06 310 GLN A N 1
ATOM 2380 C CA . GLN A 1 310 ? 8.725 8.258 -30.483 1.00 76.06 310 GLN A CA 1
ATOM 2381 C C . GLN A 1 310 ? 9.741 9.148 -29.751 1.00 76.06 310 GLN A C 1
ATOM 2383 O O . GLN A 1 310 ? 10.138 8.834 -28.631 1.00 76.06 310 GLN A O 1
ATOM 2388 N N . ALA A 1 311 ? 10.170 10.260 -30.359 1.00 77.38 311 ALA A N 1
ATOM 2389 C CA . ALA A 1 311 ? 11.087 11.197 -29.710 1.00 77.38 311 ALA A CA 1
ATOM 2390 C C . ALA A 1 311 ? 10.443 11.872 -28.485 1.00 77.38 311 ALA A C 1
ATOM 2392 O O . ALA A 1 311 ? 11.041 11.879 -27.410 1.00 77.38 311 ALA A O 1
ATOM 2393 N N . MET A 1 312 ? 9.208 12.368 -28.628 1.00 76.69 312 MET A N 1
ATOM 2394 C CA . MET A 1 312 ? 8.453 12.972 -27.518 1.00 76.69 312 MET A CA 1
ATOM 2395 C C . MET A 1 312 ? 8.133 11.962 -26.412 1.00 76.69 312 MET A C 1
ATOM 2397 O O . MET A 1 312 ? 8.145 12.299 -25.231 1.00 76.69 312 MET A O 1
ATOM 2401 N N . GLU A 1 313 ? 7.882 10.707 -26.775 1.00 78.50 313 GLU A N 1
ATOM 2402 C CA . GLU A 1 313 ? 7.659 9.642 -25.805 1.00 78.50 313 GLU A CA 1
ATOM 2403 C C . GLU A 1 313 ? 8.907 9.356 -24.963 1.00 78.50 313 GLU A C 1
ATOM 2405 O O . GLU A 1 313 ? 8.816 9.265 -23.742 1.00 78.50 313 GLU A O 1
ATOM 2410 N N . ARG A 1 314 ? 10.088 9.270 -25.588 1.00 79.50 314 ARG A N 1
ATOM 2411 C CA . ARG A 1 314 ? 11.351 9.080 -24.857 1.00 79.50 314 ARG A CA 1
ATOM 2412 C C . ARG A 1 314 ? 11.643 10.252 -23.921 1.00 79.50 314 ARG A C 1
ATOM 2414 O O . ARG A 1 314 ? 12.137 10.032 -22.820 1.00 79.50 314 ARG A O 1
ATOM 2421 N N . GLU A 1 315 ? 11.300 11.476 -24.319 1.00 81.62 315 GLU A N 1
ATOM 2422 C CA . GLU A 1 315 ? 11.385 12.649 -23.443 1.00 81.62 315 GLU A CA 1
ATOM 2423 C C . GLU A 1 315 ? 10.433 12.532 -22.241 1.00 81.62 315 GLU A C 1
ATOM 2425 O O . GLU A 1 315 ? 10.842 12.769 -21.105 1.00 81.62 315 GLU A O 1
ATOM 2430 N N . TYR A 1 316 ? 9.195 12.080 -22.463 1.00 82.62 316 TYR A N 1
ATOM 2431 C CA . TYR A 1 316 ? 8.241 11.837 -21.382 1.00 82.62 316 TYR A CA 1
ATOM 2432 C C . TYR A 1 316 ? 8.712 10.733 -20.424 1.00 82.62 316 TYR A C 1
ATOM 2434 O O . TYR A 1 316 ? 8.652 10.906 -19.207 1.00 82.62 316 TYR A O 1
ATOM 2442 N N . LEU A 1 317 ? 9.248 9.627 -20.945 1.00 85.12 317 LEU A N 1
ATOM 2443 C CA . LEU A 1 317 ? 9.820 8.551 -20.130 1.00 85.12 317 LEU A CA 1
ATOM 2444 C C . LEU A 1 317 ? 11.055 9.019 -19.340 1.00 85.12 317 LEU A C 1
ATOM 2446 O O . LEU A 1 317 ? 11.241 8.607 -18.195 1.00 85.12 317 LEU A O 1
ATOM 2450 N N . ALA A 1 318 ? 11.867 9.916 -19.908 1.00 85.38 318 ALA A N 1
ATOM 2451 C CA . ALA A 1 318 ? 12.992 10.527 -19.207 1.00 85.38 318 ALA A CA 1
ATOM 2452 C C . ALA A 1 318 ? 12.540 11.458 -18.069 1.00 85.38 318 ALA A C 1
ATOM 2454 O O . ALA A 1 318 ? 13.139 11.429 -16.995 1.00 85.38 318 ALA A O 1
ATOM 2455 N N . TRP A 1 319 ? 11.478 12.245 -18.271 1.00 87.25 319 TRP A N 1
ATOM 2456 C CA . TRP A 1 319 ? 10.852 13.036 -17.204 1.00 87.25 319 TRP A CA 1
ATOM 2457 C C . TRP A 1 319 ? 10.277 12.131 -16.101 1.00 87.25 319 TRP A C 1
ATOM 2459 O O . TRP A 1 319 ? 10.502 12.371 -14.913 1.00 87.25 319 TRP A O 1
ATOM 2469 N N . MET A 1 320 ? 9.610 11.033 -16.481 1.00 87.88 320 MET A N 1
ATOM 2470 C CA . MET A 1 320 ? 9.072 10.040 -15.544 1.00 87.88 320 MET A CA 1
ATOM 2471 C C . MET A 1 320 ? 10.165 9.429 -14.655 1.00 87.88 320 MET A C 1
ATOM 2473 O O . MET A 1 320 ? 9.996 9.345 -13.437 1.00 87.88 320 MET A O 1
ATOM 2477 N N . SER A 1 321 ? 11.297 9.022 -15.241 1.00 88.44 321 SER A N 1
ATOM 2478 C CA . SER A 1 321 ? 12.392 8.374 -14.505 1.00 88.44 321 SER A CA 1
ATOM 2479 C C . SER A 1 321 ? 13.271 9.346 -13.707 1.00 88.44 321 SER A C 1
ATOM 2481 O O . SER A 1 321 ? 14.073 8.896 -12.887 1.00 88.44 321 SER A O 1
ATOM 2483 N N . LYS A 1 322 ? 13.123 10.663 -13.912 1.00 87.94 322 LYS A N 1
ATOM 2484 C CA . LYS A 1 322 ? 13.901 11.706 -13.224 1.00 87.94 322 LYS A CA 1
ATOM 2485 C C . LYS A 1 322 ? 13.048 12.561 -12.300 1.00 87.94 322 LYS A C 1
ATOM 2487 O O . LYS A 1 322 ? 13.123 12.389 -11.089 1.00 87.94 322 LYS A O 1
ATOM 2492 N N . ASP A 1 323 ? 12.245 13.464 -12.851 1.00 88.25 323 ASP A N 1
ATOM 2493 C CA . ASP A 1 323 ? 11.513 14.480 -12.092 1.00 88.25 323 ASP A CA 1
ATOM 2494 C C . ASP A 1 323 ? 10.354 13.870 -11.293 1.00 88.25 323 ASP A C 1
ATOM 2496 O O . ASP A 1 323 ? 10.203 14.118 -10.090 1.00 88.25 323 ASP A O 1
ATOM 2500 N N . PHE A 1 324 ? 9.561 13.011 -11.944 1.00 90.50 324 PHE A N 1
ATOM 2501 C CA . PHE A 1 324 ? 8.474 12.308 -11.266 1.00 90.50 324 PHE A CA 1
ATOM 2502 C C . PHE A 1 324 ? 9.020 11.313 -10.241 1.00 90.50 324 PHE A C 1
ATOM 2504 O O . PHE A 1 324 ? 8.630 11.363 -9.076 1.00 90.50 324 PHE A O 1
ATOM 2511 N N . ALA A 1 325 ? 9.982 10.471 -10.633 1.00 92.75 325 ALA A N 1
ATOM 2512 C CA . ALA A 1 325 ? 10.639 9.548 -9.712 1.00 92.75 325 ALA A CA 1
ATOM 2513 C C . ALA A 1 325 ? 11.263 10.276 -8.511 1.00 92.75 325 ALA A C 1
ATOM 2515 O O . ALA A 1 325 ? 11.051 9.869 -7.370 1.00 92.75 325 ALA A O 1
ATOM 2516 N N . GLY A 1 326 ? 11.976 11.380 -8.756 1.00 93.62 326 GLY A N 1
ATOM 2517 C CA . GLY A 1 326 ? 12.618 12.212 -7.740 1.00 93.62 326 GLY A CA 1
ATOM 2518 C C . GLY A 1 326 ? 11.646 12.751 -6.692 1.00 93.62 326 GLY A C 1
ATOM 2519 O O . GLY A 1 326 ? 11.970 12.745 -5.509 1.00 93.62 326 GLY A O 1
ATOM 2520 N N . SER A 1 327 ? 10.426 13.118 -7.097 1.00 92.88 327 SER A N 1
ATOM 2521 C CA . SER A 1 327 ? 9.378 13.610 -6.185 1.00 92.88 327 SER A CA 1
ATOM 2522 C C . SER A 1 327 ? 8.931 12.579 -5.142 1.00 92.88 327 SER A C 1
ATOM 2524 O O . SER A 1 327 ? 8.441 12.950 -4.072 1.00 92.88 327 SER A O 1
ATOM 2526 N N . TRP A 1 328 ? 9.098 11.291 -5.449 1.00 95.62 328 TRP A N 1
ATOM 2527 C CA . TRP A 1 328 ? 8.642 10.173 -4.623 1.00 95.62 328 TRP A CA 1
ATOM 2528 C C . TRP A 1 328 ? 9.783 9.325 -4.064 1.00 95.62 328 TRP A C 1
ATOM 2530 O O . TRP A 1 328 ? 9.519 8.280 -3.462 1.00 95.62 328 TRP A O 1
ATOM 2540 N N . ARG A 1 329 ? 11.041 9.751 -4.239 1.00 97.00 329 ARG A N 1
ATOM 2541 C CA . ARG A 1 329 ? 12.191 9.073 -3.632 1.00 97.00 329 ARG A CA 1
ATOM 2542 C C . ARG A 1 329 ? 12.069 9.095 -2.111 1.00 97.00 329 ARG A C 1
ATOM 2544 O O . ARG A 1 329 ? 11.708 10.101 -1.503 1.00 97.00 329 ARG A O 1
ATOM 2551 N N . VAL A 1 330 ? 12.374 7.957 -1.506 1.00 98.12 330 VAL A N 1
ATOM 2552 C CA . VAL A 1 330 ? 12.466 7.813 -0.056 1.00 98.12 330 VAL A CA 1
ATOM 2553 C C . VAL A 1 330 ? 13.755 8.473 0.417 1.00 98.12 330 VAL A C 1
ATOM 2555 O O . VAL A 1 330 ? 14.833 8.230 -0.124 1.00 98.12 330 VAL A O 1
ATOM 2558 N N . GLU A 1 331 ? 13.643 9.288 1.459 1.00 96.81 331 GLU A N 1
ATOM 2559 C CA . GLU A 1 331 ? 14.788 9.900 2.118 1.00 96.81 331 GLU A CA 1
ATOM 2560 C C . GLU A 1 331 ? 15.216 9.059 3.322 1.00 96.81 331 GLU A C 1
ATOM 2562 O O . GLU A 1 331 ? 14.410 8.366 3.943 1.00 96.81 331 GLU A O 1
ATOM 2567 N N . GLN A 1 332 ? 16.492 9.138 3.706 1.00 97.75 332 GLN A N 1
ATOM 2568 C CA . GLN A 1 332 ? 17.010 8.320 4.806 1.00 97.75 332 GLN A CA 1
ATOM 2569 C C . GLN A 1 332 ? 16.200 8.430 6.117 1.00 97.75 332 GLN A C 1
ATOM 2571 O O . GLN A 1 332 ? 15.976 7.390 6.735 1.00 97.75 332 GLN A O 1
ATOM 2576 N N . PRO A 1 333 ? 15.741 9.621 6.561 1.00 97.56 333 PRO A N 1
ATOM 2577 C CA . PRO A 1 333 ? 14.967 9.748 7.799 1.00 97.56 333 PRO A CA 1
ATOM 2578 C C . PRO A 1 333 ? 13.553 9.163 7.718 1.00 97.56 333 PRO A C 1
ATOM 2580 O O . PRO A 1 333 ? 12.959 8.882 8.755 1.00 97.56 333 PRO A O 1
ATOM 2583 N N . THR A 1 334 ? 13.005 9.016 6.511 1.00 96.81 334 THR A N 1
ATOM 2584 C CA . THR A 1 334 ? 11.644 8.513 6.271 1.00 96.81 334 THR A CA 1
ATOM 2585 C C . THR A 1 334 ? 11.631 7.072 5.772 1.00 96.81 334 THR A C 1
ATOM 2587 O O . THR A 1 334 ? 10.560 6.497 5.581 1.00 96.81 334 THR A O 1
ATOM 2590 N N . SER A 1 335 ? 12.804 6.466 5.580 1.00 98.50 335 SER A N 1
ATOM 2591 C CA . SER A 1 335 ? 12.906 5.093 5.111 1.00 98.50 335 SER A CA 1
ATOM 2592 C C . SER A 1 335 ? 12.374 4.091 6.126 1.00 98.50 335 SER A C 1
ATOM 2594 O O . SER A 1 335 ? 12.713 4.113 7.312 1.00 98.50 335 SER A O 1
ATOM 2596 N N . LEU A 1 336 ? 11.565 3.167 5.614 1.00 98.56 336 LEU A N 1
ATOM 2597 C CA . LEU A 1 336 ? 11.070 2.010 6.348 1.00 98.56 336 LEU A CA 1
ATOM 2598 C C . LEU A 1 336 ? 11.962 0.779 6.153 1.00 98.56 336 LEU A C 1
ATOM 2600 O O . LEU A 1 336 ? 11.740 -0.242 6.801 1.00 98.56 336 LEU A O 1
ATOM 2604 N N . PHE A 1 337 ? 12.965 0.848 5.277 1.00 98.62 337 PHE A N 1
ATOM 2605 C CA . PHE A 1 337 ? 13.871 -0.265 5.046 1.00 98.62 337 PHE A CA 1
ATOM 2606 C C . PHE A 1 337 ? 14.908 -0.397 6.162 1.00 98.62 337 PHE A C 1
ATOM 2608 O O . PHE A 1 337 ? 15.403 0.580 6.726 1.00 98.62 337 PHE A O 1
ATOM 2615 N N . ASP A 1 338 ? 15.298 -1.637 6.424 1.00 97.88 338 ASP A N 1
ATOM 2616 C CA . ASP A 1 338 ? 16.515 -1.948 7.152 1.00 97.88 338 ASP A CA 1
ATOM 2617 C C . ASP A 1 338 ? 17.692 -1.963 6.164 1.00 97.88 338 ASP A C 1
ATOM 2619 O O . ASP A 1 338 ? 17.574 -2.365 4.997 1.00 97.88 338 ASP A O 1
ATOM 2623 N N . TYR A 1 339 ? 18.848 -1.525 6.650 1.00 97.38 339 TYR A N 1
ATOM 2624 C CA . TYR A 1 339 ? 20.070 -1.395 5.869 1.00 97.38 339 TYR A CA 1
ATOM 2625 C C . TYR A 1 339 ? 21.171 -2.244 6.491 1.00 97.38 339 TYR A C 1
ATOM 2627 O O . TYR A 1 339 ? 21.336 -2.262 7.712 1.00 97.38 339 TYR A O 1
ATOM 2635 N N . GLY A 1 340 ? 21.931 -2.944 5.649 1.00 96.12 340 GLY A N 1
ATOM 2636 C CA . GLY A 1 340 ? 23.141 -3.633 6.079 1.00 96.12 340 GLY A CA 1
ATOM 2637 C C . GLY A 1 340 ? 24.261 -2.656 6.448 1.00 96.12 340 GLY A C 1
ATOM 2638 O O . GLY A 1 340 ? 24.135 -1.435 6.331 1.00 96.12 340 GLY A O 1
ATOM 2639 N N . PHE A 1 341 ? 25.401 -3.200 6.874 1.00 95.12 341 PHE A N 1
ATOM 2640 C CA . PHE A 1 341 ? 26.557 -2.391 7.261 1.00 95.12 341 PHE A CA 1
ATOM 2641 C C . PHE A 1 341 ? 26.996 -1.440 6.135 1.00 95.12 341 PHE A C 1
ATOM 2643 O O . PHE A 1 341 ? 27.295 -1.876 5.023 1.00 95.12 341 PHE A O 1
ATOM 2650 N N . GLY A 1 342 ? 27.048 -0.139 6.439 1.00 95.56 342 GLY A N 1
ATOM 2651 C CA . GLY A 1 342 ? 27.446 0.907 5.492 1.00 95.56 342 GLY A CA 1
ATOM 2652 C C . GLY A 1 342 ? 26.431 1.198 4.380 1.00 95.56 342 GLY A C 1
ATOM 2653 O O . GLY A 1 342 ? 26.746 1.981 3.487 1.00 95.56 342 GLY A O 1
ATOM 2654 N N . GLN A 1 343 ? 25.242 0.588 4.416 1.00 97.19 343 GLN A N 1
ATOM 2655 C CA . GLN A 1 343 ? 24.194 0.823 3.427 1.00 97.19 343 GLN A CA 1
ATOM 2656 C C . GLN A 1 343 ? 23.242 1.946 3.859 1.00 97.19 343 GLN A C 1
ATOM 2658 O O . GLN A 1 343 ? 23.037 2.197 5.046 1.00 97.19 343 GLN A O 1
ATOM 2663 N N . SER A 1 344 ? 22.645 2.612 2.877 1.00 97.81 344 SER A N 1
ATOM 2664 C CA . SER A 1 344 ? 21.623 3.650 3.047 1.00 97.81 344 SER A CA 1
ATOM 2665 C C . SER A 1 344 ? 20.749 3.736 1.791 1.00 97.81 344 SER A C 1
ATOM 2667 O O . SER A 1 344 ? 20.993 3.022 0.815 1.00 97.81 344 SER A O 1
ATOM 2669 N N . THR A 1 345 ? 19.764 4.635 1.778 1.00 97.69 345 THR A N 1
ATOM 2670 C CA . THR A 1 345 ? 19.014 5.033 0.564 1.00 97.69 345 THR A CA 1
ATOM 2671 C C . THR A 1 345 ? 19.941 5.321 -0.630 1.00 97.69 345 THR A C 1
ATOM 2673 O O . THR A 1 345 ? 19.640 4.948 -1.766 1.00 97.69 345 THR A O 1
ATOM 2676 N N . LEU A 1 346 ? 21.122 5.904 -0.380 1.00 97.38 346 LEU A N 1
ATOM 2677 C CA . LEU A 1 346 ? 22.120 6.217 -1.410 1.00 97.38 346 LEU A CA 1
ATOM 2678 C C . LEU A 1 346 ? 22.726 4.964 -2.052 1.00 97.38 346 LEU A C 1
ATOM 2680 O O . LEU A 1 346 ? 23.050 4.983 -3.233 1.00 97.38 346 LEU A O 1
ATOM 2684 N N . THR A 1 347 ? 22.857 3.858 -1.311 1.00 97.06 347 THR A N 1
ATOM 2685 C CA . THR A 1 347 ? 23.372 2.584 -1.850 1.00 97.06 347 THR A CA 1
ATOM 2686 C C . THR A 1 347 ? 22.475 2.018 -2.944 1.00 97.06 347 THR A C 1
ATOM 2688 O O . THR A 1 347 ? 22.950 1.321 -3.839 1.00 97.06 347 THR A O 1
ATOM 2691 N N . PHE A 1 348 ? 21.178 2.301 -2.861 1.00 96.88 348 PHE A N 1
ATOM 2692 C CA . PHE A 1 348 ? 20.172 1.768 -3.769 1.00 96.88 348 PHE A CA 1
ATOM 2693 C C . PHE A 1 348 ? 19.715 2.787 -4.813 1.00 96.88 348 PHE A C 1
ATOM 2695 O O . PHE A 1 348 ? 18.788 2.489 -5.555 1.00 96.88 348 PHE A O 1
ATOM 2702 N N . THR A 1 349 ? 20.353 3.959 -4.891 1.00 97.00 349 THR A N 1
ATOM 2703 C CA . THR A 1 349 ? 19.961 5.049 -5.791 1.00 97.00 349 THR A CA 1
ATOM 2704 C C . THR A 1 349 ? 20.931 5.183 -6.960 1.00 97.00 349 THR A C 1
ATOM 2706 O O . THR A 1 349 ? 22.131 5.359 -6.766 1.00 97.00 349 THR A O 1
ATOM 2709 N N . ASP A 1 350 ? 20.386 5.160 -8.176 1.00 96.00 350 ASP A N 1
ATOM 2710 C CA . ASP A 1 350 ? 21.074 5.568 -9.401 1.00 96.00 350 ASP A CA 1
ATOM 2711 C C . ASP A 1 350 ? 20.107 6.416 -10.236 1.00 96.00 350 ASP A C 1
ATOM 2713 O O . ASP A 1 350 ? 19.131 5.919 -10.798 1.00 96.00 350 ASP A O 1
ATOM 2717 N N . GLU A 1 351 ? 20.354 7.724 -10.274 1.00 93.69 351 GLU A N 1
ATOM 2718 C CA . GLU A 1 351 ? 19.530 8.690 -11.012 1.00 93.69 351 GLU A CA 1
ATOM 2719 C C . GLU A 1 351 ? 19.863 8.748 -12.510 1.00 93.69 351 GLU A C 1
ATOM 2721 O O . GLU A 1 351 ? 19.170 9.420 -13.276 1.00 93.69 351 GLU A O 1
ATOM 2726 N N . SER A 1 352 ? 20.919 8.055 -12.947 1.00 92.00 352 SER A N 1
ATOM 2727 C CA . SER A 1 352 ? 21.259 7.939 -14.367 1.00 92.00 352 SER A CA 1
ATOM 2728 C C . SER A 1 352 ? 20.484 6.829 -15.084 1.00 92.00 352 SER A C 1
ATOM 2730 O O . SER A 1 352 ? 20.542 6.751 -16.310 1.00 92.00 352 SER A O 1
ATOM 2732 N N . PHE A 1 353 ? 19.750 6.002 -14.335 1.00 94.06 353 PHE A N 1
ATOM 2733 C CA . PHE A 1 353 ? 18.966 4.883 -14.846 1.00 94.06 353 PHE A CA 1
ATOM 2734 C C . PHE A 1 353 ? 17.570 5.318 -15.355 1.00 94.06 353 PHE A C 1
ATOM 2736 O O . PHE A 1 353 ? 16.948 6.188 -14.736 1.00 94.06 353 PHE A O 1
ATOM 2743 N N . PRO A 1 354 ? 17.030 4.699 -16.425 1.00 90.69 354 PRO A N 1
ATOM 2744 C CA . PRO A 1 354 ? 17.666 3.699 -17.285 1.00 90.69 354 PRO A CA 1
ATOM 2745 C C . PRO A 1 354 ? 18.603 4.371 -18.294 1.00 90.69 354 PRO A C 1
ATOM 2747 O O . PRO A 1 354 ? 18.422 5.544 -18.633 1.00 90.69 354 PRO A O 1
ATOM 2750 N N . ARG A 1 355 ? 19.604 3.638 -18.800 1.00 87.25 355 ARG A N 1
ATOM 2751 C CA . ARG A 1 355 ? 20.492 4.190 -19.838 1.00 87.25 355 ARG A CA 1
ATOM 2752 C C . ARG A 1 355 ? 19.751 4.341 -21.172 1.00 87.25 355 ARG A C 1
ATOM 2754 O O . ARG A 1 355 ? 20.041 5.271 -21.928 1.00 87.25 355 ARG A O 1
ATOM 2761 N N . VAL A 1 356 ? 18.793 3.454 -21.443 1.00 85.56 356 VAL A N 1
ATOM 2762 C CA . VAL A 1 356 ? 17.929 3.436 -22.625 1.00 85.56 356 VAL A CA 1
ATOM 2763 C C . VAL A 1 356 ? 16.479 3.173 -22.218 1.00 85.56 356 VAL A C 1
ATOM 2765 O O . VAL A 1 356 ? 16.161 2.188 -21.559 1.00 85.56 356 VAL A O 1
ATOM 2768 N N . HIS A 1 357 ? 15.558 4.020 -22.681 1.00 85.25 357 HIS A N 1
ATOM 2769 C CA . HIS A 1 357 ? 14.120 3.770 -22.550 1.00 85.25 357 HIS A CA 1
ATOM 2770 C C . HIS A 1 357 ? 13.621 2.884 -23.694 1.00 85.25 357 HIS A C 1
ATOM 2772 O O . HIS A 1 357 ? 13.564 3.335 -24.836 1.00 85.25 357 HIS A O 1
ATOM 2778 N N . HIS A 1 358 ? 13.245 1.636 -23.423 1.00 85.69 358 HIS A N 1
ATOM 2779 C CA . HIS A 1 358 ? 12.561 0.804 -24.420 1.00 85.69 358 HIS A CA 1
ATOM 2780 C C . HIS A 1 358 ? 11.065 1.125 -24.503 1.00 85.69 358 HIS A C 1
ATOM 2782 O O . HIS A 1 358 ? 10.445 1.535 -23.524 1.00 85.69 358 HIS A O 1
ATOM 2788 N N . THR A 1 359 ? 10.483 0.892 -25.677 1.00 86.94 359 THR A N 1
ATOM 2789 C CA . THR A 1 359 ? 9.055 1.087 -25.975 1.00 86.94 359 THR A CA 1
ATOM 2790 C C . THR A 1 359 ? 8.510 -0.124 -26.739 1.00 86.94 359 THR A C 1
ATOM 2792 O O . THR A 1 359 ? 9.279 -0.868 -27.353 1.00 86.94 359 THR A O 1
ATOM 2795 N N . LEU A 1 360 ? 7.188 -0.338 -26.795 1.00 88.88 360 LEU A N 1
ATOM 2796 C CA . LEU A 1 360 ? 6.640 -1.456 -27.587 1.00 88.88 360 LEU A CA 1
ATOM 2797 C C . LEU A 1 360 ? 6.846 -1.272 -29.098 1.00 88.88 360 LEU A C 1
ATOM 2799 O O . LEU A 1 360 ? 6.663 -2.231 -29.851 1.00 88.88 360 LEU A O 1
ATOM 2803 N N . ALA A 1 361 ? 7.217 -0.070 -29.549 1.00 86.62 361 ALA A N 1
ATOM 2804 C CA . ALA A 1 361 ? 7.601 0.184 -30.934 1.00 86.62 361 ALA A CA 1
ATOM 2805 C C . ALA A 1 361 ? 8.972 -0.424 -31.288 1.00 86.62 361 ALA A C 1
ATOM 2807 O O . ALA A 1 361 ? 9.227 -0.683 -32.463 1.00 86.62 361 ALA A O 1
ATOM 2808 N N . ASP A 1 362 ? 9.815 -0.723 -30.292 1.00 88.12 362 ASP A N 1
ATOM 2809 C CA . ASP A 1 362 ? 11.092 -1.416 -30.501 1.00 88.12 362 ASP A CA 1
ATOM 2810 C C . ASP A 1 362 ? 10.894 -2.937 -30.737 1.00 88.12 362 ASP A C 1
ATOM 2812 O O . ASP A 1 362 ? 11.826 -3.636 -31.140 1.00 88.12 362 ASP A O 1
ATOM 2816 N N . LEU A 1 363 ? 9.676 -3.467 -30.535 1.00 90.94 363 LEU A N 1
ATOM 2817 C CA . LEU A 1 363 ? 9.311 -4.852 -30.854 1.00 90.94 363 LEU A CA 1
ATOM 2818 C C . LEU A 1 363 ? 8.826 -4.990 -32.302 1.00 90.94 363 LEU A C 1
ATOM 2820 O O . LEU A 1 363 ? 8.029 -4.191 -32.800 1.00 90.94 363 LEU A O 1
ATOM 2824 N N . THR A 1 364 ? 9.190 -6.095 -32.961 1.00 93.19 364 THR A N 1
ATOM 2825 C CA . THR A 1 364 ? 8.560 -6.450 -34.244 1.00 93.19 364 THR A CA 1
ATOM 2826 C C . THR A 1 364 ? 7.056 -6.716 -34.059 1.00 93.19 364 THR A C 1
ATOM 2828 O O . THR A 1 364 ? 6.647 -7.201 -32.995 1.00 93.19 364 THR A O 1
ATOM 2831 N N . PRO A 1 365 ? 6.208 -6.486 -35.086 1.00 92.31 365 PRO A N 1
ATOM 2832 C CA . PRO A 1 365 ? 4.769 -6.763 -34.996 1.00 92.31 365 PRO A CA 1
ATOM 2833 C C . PRO A 1 365 ? 4.461 -8.190 -34.522 1.00 92.31 365 PRO A C 1
ATOM 2835 O O . PRO A 1 365 ? 3.643 -8.401 -33.632 1.00 92.31 365 PRO A O 1
ATOM 2838 N N . ASP A 1 366 ? 5.213 -9.157 -35.041 1.00 94.88 366 ASP A N 1
ATOM 2839 C CA . ASP A 1 366 ? 5.117 -10.568 -34.689 1.00 94.88 366 ASP A CA 1
ATOM 2840 C C . ASP A 1 366 ? 5.447 -10.857 -33.216 1.00 94.88 366 ASP A C 1
ATOM 2842 O O . ASP A 1 366 ? 4.783 -11.682 -32.581 1.00 94.88 366 ASP A O 1
ATOM 2846 N N . GLN A 1 367 ? 6.477 -10.207 -32.658 1.00 95.50 367 GLN A N 1
ATOM 2847 C CA . GLN A 1 367 ? 6.811 -10.325 -31.234 1.00 95.50 367 GLN A CA 1
ATOM 2848 C C . GLN A 1 367 ? 5.692 -9.751 -30.372 1.00 95.50 367 GLN A C 1
ATOM 2850 O O . GLN A 1 367 ? 5.213 -10.438 -29.469 1.00 95.50 367 GLN A O 1
ATOM 2855 N N . ARG A 1 368 ? 5.228 -8.541 -30.697 1.00 95.00 368 ARG A N 1
ATOM 2856 C CA . ARG A 1 368 ? 4.162 -7.855 -29.963 1.00 95.00 368 ARG A CA 1
ATOM 2857 C C . ARG A 1 368 ? 2.858 -8.657 -29.967 1.00 95.00 368 ARG A C 1
ATOM 2859 O O . ARG A 1 368 ? 2.235 -8.821 -28.921 1.00 95.00 368 ARG A O 1
ATOM 2866 N N . ASP A 1 369 ? 2.472 -9.217 -31.111 1.00 95.00 369 ASP A N 1
ATOM 2867 C CA . ASP A 1 369 ? 1.236 -9.994 -31.240 1.00 95.00 369 ASP A CA 1
ATOM 2868 C C . ASP A 1 369 ? 1.326 -11.351 -30.525 1.00 95.00 369 ASP A C 1
ATOM 2870 O O . ASP A 1 369 ? 0.344 -11.819 -29.942 1.00 95.00 369 ASP A O 1
ATOM 2874 N N . ARG A 1 370 ? 2.501 -12.000 -30.534 1.00 96.62 370 ARG A N 1
ATOM 2875 C CA . ARG A 1 370 ? 2.735 -13.216 -29.734 1.00 96.62 370 ARG A CA 1
ATOM 2876 C C . ARG A 1 370 ? 2.668 -12.922 -28.238 1.00 96.62 370 ARG A C 1
ATOM 2878 O O . ARG A 1 370 ? 1.986 -13.660 -27.527 1.00 96.62 370 ARG A O 1
ATOM 2885 N N . ALA A 1 371 ? 3.336 -11.860 -27.792 1.00 97.25 371 ALA A N 1
ATOM 2886 C CA . ALA A 1 371 ? 3.335 -11.415 -26.405 1.00 97.25 371 ALA A CA 1
ATOM 2887 C C . ALA A 1 371 ? 1.909 -11.105 -25.928 1.00 97.25 371 ALA A C 1
ATOM 2889 O O . ALA A 1 371 ? 1.450 -11.694 -24.951 1.00 97.25 371 ALA A O 1
ATOM 2890 N N . ARG A 1 372 ? 1.157 -10.301 -26.695 1.00 96.69 372 ARG A N 1
ATOM 2891 C CA . ARG A 1 372 ? -0.249 -9.967 -26.415 1.00 96.69 372 ARG A CA 1
ATOM 2892 C C . ARG A 1 372 ? -1.114 -11.211 -26.232 1.00 96.69 372 ARG A C 1
ATOM 2894 O O . ARG A 1 372 ? -1.774 -11.346 -25.208 1.00 96.69 372 ARG A O 1
ATOM 2901 N N . ARG A 1 373 ? -1.055 -12.164 -27.172 1.00 97.31 373 ARG A N 1
ATOM 2902 C CA . ARG A 1 373 ? -1.822 -13.420 -27.070 1.00 97.31 373 ARG A CA 1
ATOM 2903 C C . ARG A 1 373 ? -1.462 -14.235 -25.828 1.00 97.31 373 ARG A C 1
ATOM 2905 O O . ARG A 1 373 ? -2.325 -14.931 -25.294 1.00 97.31 373 ARG A O 1
ATOM 2912 N N . ASN A 1 374 ? -0.200 -14.205 -25.393 1.00 97.81 374 ASN A N 1
ATOM 2913 C CA . ASN A 1 374 ? 0.201 -14.886 -24.165 1.00 97.81 374 ASN A CA 1
ATOM 2914 C C . ASN A 1 374 ? -0.353 -14.166 -22.927 1.00 97.81 374 ASN A C 1
ATOM 2916 O O . ASN A 1 374 ? -0.910 -14.817 -22.047 1.00 97.81 374 ASN A O 1
ATOM 2920 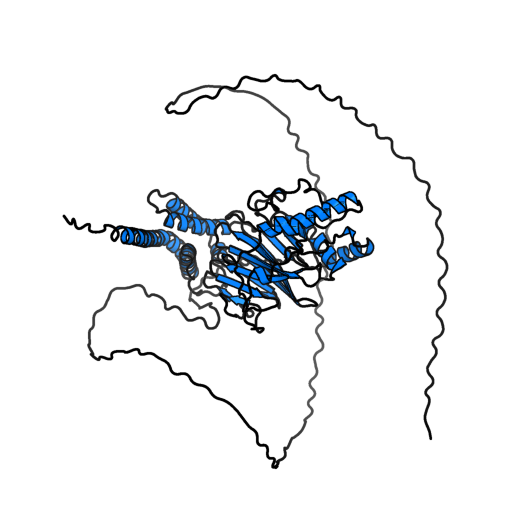N N . CYS A 1 375 ? -0.273 -12.836 -22.886 1.00 98.00 375 CYS A N 1
ATOM 2921 C CA . CYS A 1 375 ? -0.840 -12.018 -21.814 1.00 98.00 375 CYS A CA 1
ATOM 2922 C C . CYS A 1 375 ? -2.356 -12.225 -21.668 1.00 98.00 375 CYS A C 1
ATOM 2924 O O . CYS A 1 375 ? -2.835 -12.533 -20.577 1.00 98.00 375 CYS A O 1
ATOM 2926 N N . GLU A 1 376 ? -3.103 -12.159 -22.773 1.00 97.56 376 GLU A N 1
ATOM 2927 C CA . GLU A 1 376 ? -4.557 -12.381 -22.801 1.00 97.56 376 GLU A CA 1
ATOM 2928 C C . GLU A 1 376 ? -4.931 -13.778 -22.287 1.00 97.56 376 GLU A C 1
ATOM 2930 O O . GLU A 1 376 ? -5.825 -13.925 -21.454 1.00 97.56 376 GLU A O 1
ATOM 2935 N N . ARG A 1 377 ? -4.206 -14.817 -22.724 1.00 97.38 377 ARG A N 1
ATOM 2936 C CA . ARG A 1 377 ? -4.451 -16.203 -22.290 1.00 97.38 377 ARG A CA 1
ATOM 2937 C C . ARG A 1 377 ? -4.222 -16.413 -20.794 1.00 97.38 377 ARG A C 1
ATOM 2939 O O . ARG A 1 377 ? -4.830 -17.309 -20.217 1.00 97.38 377 ARG A O 1
ATOM 2946 N N . ASN A 1 378 ? -3.356 -15.608 -20.184 1.00 97.56 378 ASN A N 1
ATOM 2947 C CA . ASN A 1 378 ? -3.048 -15.663 -18.757 1.00 97.56 378 ASN A CA 1
ATOM 2948 C C . ASN A 1 378 ? -3.867 -14.654 -17.930 1.00 97.56 378 ASN A C 1
ATOM 2950 O O . ASN A 1 378 ? -3.547 -14.414 -16.769 1.00 97.56 378 ASN A O 1
ATOM 2954 N N . GLY A 1 379 ? -4.931 -14.076 -18.504 1.00 96.81 379 GLY A N 1
ATOM 2955 C CA . GLY A 1 379 ? -5.887 -13.246 -17.767 1.00 96.81 379 GLY A CA 1
ATOM 2956 C C . GLY A 1 379 ? -5.407 -11.824 -17.472 1.00 96.81 379 GLY A C 1
ATOM 2957 O O . GLY A 1 379 ? -5.934 -11.180 -16.566 1.00 96.81 379 GLY A O 1
ATOM 2958 N N . VAL A 1 380 ? -4.416 -11.318 -18.211 1.00 97.38 380 VAL A N 1
ATOM 2959 C CA . VAL A 1 380 ? -3.994 -9.916 -18.088 1.00 97.38 380 VAL A CA 1
ATOM 2960 C C . VAL A 1 380 ? -5.073 -9.002 -18.664 1.00 97.38 380 VAL A C 1
ATOM 2962 O O . VAL A 1 380 ? -5.564 -9.207 -19.773 1.00 97.38 380 VAL A O 1
ATOM 2965 N N . THR A 1 381 ? -5.451 -7.989 -17.888 1.00 93.56 381 THR A N 1
ATOM 2966 C CA . THR A 1 381 ? -6.498 -7.028 -18.249 1.00 93.56 381 THR A CA 1
ATOM 2967 C C . THR A 1 381 ? -5.966 -5.944 -19.191 1.00 93.56 381 THR A C 1
ATOM 2969 O O . THR A 1 381 ? -4.759 -5.795 -19.367 1.00 93.56 381 THR A O 1
ATOM 2972 N N . ALA A 1 382 ? -6.861 -5.152 -19.791 1.00 91.31 382 ALA A N 1
ATOM 2973 C CA . ALA A 1 382 ? -6.477 -4.104 -20.739 1.00 91.31 382 ALA A CA 1
ATOM 2974 C C . ALA A 1 382 ? -5.524 -3.052 -20.140 1.00 91.31 382 ALA A C 1
ATOM 2976 O O . ALA A 1 382 ? -4.580 -2.652 -20.817 1.00 91.31 382 ALA A O 1
ATOM 2977 N N . ILE A 1 383 ? -5.736 -2.648 -18.879 1.00 89.94 383 ILE A N 1
ATOM 2978 C CA . ILE A 1 383 ? -4.896 -1.645 -18.200 1.00 89.94 383 ILE A CA 1
ATOM 2979 C C . ILE A 1 383 ? -3.450 -2.122 -18.028 1.00 89.94 383 ILE A C 1
ATOM 2981 O O . ILE A 1 383 ? -2.525 -1.329 -18.131 1.00 89.94 383 ILE A O 1
ATOM 2985 N N . ASP A 1 384 ? -3.248 -3.425 -17.842 1.00 94.06 384 ASP A N 1
ATOM 2986 C CA . ASP A 1 384 ? -1.934 -4.016 -17.591 1.00 94.06 384 ASP A CA 1
ATOM 2987 C C . ASP A 1 384 ? -1.300 -4.646 -18.849 1.00 94.06 384 ASP A C 1
ATOM 2989 O O . ASP A 1 384 ? -0.215 -5.232 -18.811 1.00 94.06 384 ASP A O 1
ATOM 2993 N N . MET A 1 385 ? -1.999 -4.569 -19.983 1.00 94.75 385 MET A N 1
ATOM 2994 C CA . MET A 1 385 ? -1.648 -5.311 -21.191 1.00 94.75 385 MET A CA 1
ATOM 2995 C C . MET A 1 385 ? -0.320 -4.847 -21.787 1.00 94.75 385 MET A C 1
ATOM 2997 O O . MET A 1 385 ? 0.483 -5.675 -22.205 1.00 94.75 385 MET A O 1
ATOM 3001 N N . ASN A 1 386 ? -0.077 -3.537 -21.825 1.00 93.75 386 ASN A N 1
ATOM 3002 C CA . ASN A 1 386 ? 1.144 -2.997 -22.418 1.00 93.75 386 ASN A CA 1
ATOM 3003 C C . ASN A 1 386 ? 2.386 -3.350 -21.589 1.00 93.75 386 ASN A C 1
ATOM 3005 O O . ASN A 1 386 ? 3.376 -3.774 -22.178 1.00 93.75 386 ASN A O 1
ATOM 3009 N N . GLY A 1 387 ? 2.303 -3.284 -20.255 1.00 94.31 387 GLY A N 1
ATOM 3010 C CA . GLY A 1 387 ? 3.371 -3.759 -19.370 1.00 94.31 387 GLY A CA 1
ATOM 3011 C C . GLY A 1 387 ? 3.642 -5.251 -19.552 1.00 94.31 387 GLY A C 1
ATOM 3012 O O . GLY A 1 387 ? 4.777 -5.654 -19.759 1.00 94.31 387 GLY A O 1
ATOM 3013 N N . CYS A 1 388 ? 2.597 -6.080 -19.640 1.00 96.50 388 CYS A N 1
ATOM 3014 C CA . CYS A 1 388 ? 2.800 -7.506 -19.911 1.00 96.50 388 CYS A CA 1
ATOM 3015 C C . CYS A 1 388 ? 3.427 -7.782 -21.292 1.00 96.50 388 CYS A C 1
ATOM 3017 O O . CYS A 1 388 ? 4.251 -8.685 -21.437 1.00 96.50 388 CYS A O 1
ATOM 3019 N N . ILE A 1 389 ? 3.052 -7.027 -22.331 1.00 96.00 389 ILE A N 1
ATOM 3020 C CA . ILE A 1 389 ? 3.672 -7.163 -23.658 1.00 96.00 389 ILE A CA 1
ATOM 3021 C C . ILE A 1 389 ? 5.150 -6.776 -23.597 1.00 96.00 389 ILE A C 1
ATOM 3023 O O . ILE A 1 389 ? 5.967 -7.459 -24.215 1.00 96.00 389 ILE A O 1
ATOM 3027 N N . TYR A 1 390 ? 5.480 -5.718 -22.855 1.00 94.06 390 TYR A N 1
ATOM 3028 C CA . TYR A 1 390 ? 6.853 -5.295 -22.604 1.00 94.06 390 TYR A CA 1
ATOM 3029 C C . TYR A 1 390 ? 7.647 -6.419 -21.923 1.00 94.06 390 TYR A C 1
ATOM 3031 O O . TYR A 1 390 ? 8.634 -6.899 -22.487 1.00 94.06 390 TYR A O 1
ATOM 3039 N N . ASP A 1 391 ? 7.142 -6.915 -20.788 1.00 94.44 391 ASP A N 1
ATOM 3040 C CA . ASP A 1 391 ? 7.716 -8.020 -20.013 1.00 94.44 391 ASP A CA 1
ATOM 3041 C C . ASP A 1 391 ? 8.022 -9.232 -20.912 1.00 94.44 391 ASP A C 1
ATOM 3043 O O . ASP A 1 391 ? 9.109 -9.808 -20.895 1.00 94.44 391 ASP A O 1
ATOM 3047 N N . GLN A 1 392 ? 7.056 -9.629 -21.740 1.00 95.19 392 GLN A N 1
ATOM 3048 C CA . GLN A 1 392 ? 7.162 -10.786 -22.630 1.00 95.19 392 GLN A CA 1
ATOM 3049 C C . GLN A 1 392 ? 8.078 -10.549 -23.837 1.00 95.19 392 GLN A C 1
ATOM 3051 O O . GLN A 1 392 ? 8.679 -11.497 -24.344 1.00 95.19 392 GLN A O 1
ATOM 3056 N N . GLY A 1 393 ? 8.146 -9.312 -24.329 1.00 93.00 393 GLY A N 1
ATOM 3057 C CA . GLY A 1 393 ? 8.896 -8.940 -25.524 1.00 93.00 393 GLY A CA 1
ATOM 3058 C C . GLY A 1 393 ? 10.391 -8.752 -25.277 1.00 93.00 393 GLY A C 1
ATOM 3059 O O . GLY A 1 393 ? 11.186 -9.151 -26.130 1.00 93.00 393 GLY A O 1
ATOM 3060 N N . PHE A 1 394 ? 10.761 -8.183 -24.126 1.00 91.12 394 PHE A N 1
ATOM 3061 C CA . PHE A 1 394 ? 12.145 -7.803 -23.819 1.00 91.12 394 PHE A CA 1
ATOM 3062 C C . PHE A 1 394 ? 12.815 -8.701 -22.777 1.00 91.12 394 PHE A C 1
ATOM 3064 O O . PHE A 1 394 ? 13.984 -9.047 -22.941 1.00 91.12 394 PHE A O 1
ATOM 3071 N N . VAL A 1 395 ? 12.090 -9.108 -21.729 1.00 89.94 395 VAL A N 1
ATOM 3072 C CA . VAL A 1 395 ? 12.698 -9.708 -20.521 1.00 89.94 395 VAL A CA 1
ATOM 3073 C C . VAL A 1 395 ? 12.192 -11.104 -20.172 1.00 89.94 395 VAL A C 1
ATOM 3075 O O . VAL A 1 395 ? 12.733 -11.761 -19.284 1.00 89.94 395 VAL A O 1
ATOM 3078 N N . ASN A 1 396 ? 11.193 -11.597 -20.906 1.00 92.00 396 ASN A N 1
ATOM 3079 C CA . ASN A 1 396 ? 10.557 -12.898 -20.716 1.00 92.00 396 ASN A CA 1
ATOM 3080 C C . ASN A 1 396 ? 10.033 -13.122 -19.278 1.00 92.00 396 ASN A C 1
ATOM 3082 O O . ASN A 1 396 ? 10.064 -14.241 -18.756 1.00 92.00 396 ASN A O 1
ATOM 3086 N N . ILE A 1 397 ? 9.539 -12.063 -18.629 1.00 93.00 397 ILE A N 1
ATOM 3087 C CA . ILE A 1 397 ? 8.896 -12.155 -17.311 1.00 93.00 397 ILE A CA 1
ATOM 3088 C C . ILE A 1 397 ? 7.472 -12.703 -17.484 1.00 93.00 397 ILE A C 1
ATOM 3090 O O . ILE A 1 397 ? 6.717 -12.149 -18.282 1.00 93.00 397 ILE A O 1
ATOM 3094 N N . PRO A 1 398 ? 7.069 -13.783 -16.779 1.00 93.44 398 PRO A N 1
ATOM 3095 C CA . PRO A 1 398 ? 5.742 -14.378 -16.936 1.00 93.44 398 PRO A CA 1
ATOM 3096 C C . PRO A 1 398 ? 4.594 -13.383 -16.694 1.00 93.44 398 PRO A C 1
ATOM 3098 O O . PRO A 1 398 ? 4.703 -12.560 -15.784 1.00 93.44 398 PRO A O 1
ATOM 3101 N N . PRO A 1 399 ? 3.461 -13.503 -17.418 1.00 95.88 399 PRO A N 1
ATOM 3102 C CA . PRO A 1 399 ? 2.303 -12.642 -17.202 1.00 95.88 399 PRO A CA 1
ATOM 3103 C C . PRO A 1 399 ? 1.834 -12.631 -15.740 1.00 95.88 399 PRO A C 1
ATOM 3105 O O . PRO A 1 399 ? 1.698 -13.684 -15.111 1.00 95.88 399 PRO A O 1
ATOM 3108 N N . SER A 1 400 ? 1.549 -11.435 -15.221 1.00 94.25 400 SER A N 1
ATOM 3109 C CA . SER A 1 400 ? 1.109 -11.210 -13.841 1.00 94.25 400 SER A CA 1
ATOM 3110 C C . SER A 1 400 ? -0.328 -10.662 -13.809 1.00 94.25 400 SER A C 1
ATOM 3112 O O . SER A 1 400 ? -0.527 -9.437 -13.875 1.00 94.25 400 SER A O 1
ATOM 3114 N N . PRO A 1 401 ? -1.358 -11.535 -13.761 1.00 95.31 401 PRO A N 1
ATOM 3115 C CA . PRO A 1 401 ? -2.743 -11.090 -13.612 1.00 95.31 401 PRO A CA 1
ATOM 3116 C C . PRO A 1 401 ? -2.935 -10.361 -12.276 1.00 95.31 401 PRO A C 1
ATOM 3118 O O . PRO A 1 401 ? -2.191 -10.582 -11.318 1.00 95.31 401 PRO A O 1
ATOM 3121 N N . ARG A 1 402 ? -3.925 -9.463 -12.202 1.00 94.56 402 ARG A N 1
ATOM 3122 C CA . ARG A 1 402 ? -4.240 -8.775 -10.941 1.00 94.56 402 ARG A CA 1
ATOM 3123 C C . ARG A 1 402 ? -4.661 -9.798 -9.881 1.00 94.56 402 ARG A C 1
ATOM 3125 O O . ARG A 1 402 ? -5.466 -10.673 -10.201 1.00 94.56 402 ARG A O 1
ATOM 3132 N N . PRO A 1 403 ? -4.143 -9.704 -8.644 1.00 94.25 403 PRO A N 1
ATOM 3133 C CA . PRO A 1 403 ? -4.552 -10.612 -7.586 1.00 94.25 403 PRO A CA 1
ATOM 3134 C C . PRO A 1 403 ? -6.010 -10.356 -7.202 1.00 94.25 403 PRO A C 1
ATOM 3136 O O . PRO A 1 403 ? -6.451 -9.210 -7.103 1.00 94.25 403 PRO A O 1
ATOM 3139 N N . GLU A 1 404 ? -6.746 -11.433 -6.952 1.00 92.50 404 GLU A N 1
ATOM 3140 C CA . GLU A 1 404 ? -8.074 -11.366 -6.353 1.00 92.50 404 GLU A CA 1
ATOM 3141 C C . GLU A 1 404 ? -7.929 -11.342 -4.827 1.00 92.50 404 GLU A C 1
ATOM 3143 O O . GLU A 1 404 ? -7.413 -12.285 -4.224 1.00 92.50 404 GLU A O 1
ATOM 3148 N N . ILE A 1 405 ? -8.358 -10.245 -4.202 1.00 92.38 405 ILE A N 1
ATOM 3149 C CA . ILE A 1 405 ? -8.363 -10.091 -2.745 1.00 92.38 405 ILE A CA 1
ATOM 3150 C C . ILE A 1 405 ? -9.801 -10.284 -2.271 1.00 92.38 405 ILE A C 1
ATOM 3152 O O . ILE A 1 405 ? -10.669 -9.451 -2.532 1.00 92.38 405 ILE A O 1
ATOM 3156 N N . VAL A 1 406 ? -10.051 -11.416 -1.615 1.00 90.12 406 VAL A N 1
ATOM 3157 C CA . VAL A 1 406 ? -11.382 -11.811 -1.141 1.00 90.12 406 VAL A CA 1
ATOM 3158 C C . VAL A 1 406 ? -11.704 -11.095 0.169 1.00 90.12 406 VAL A C 1
ATOM 3160 O O . VAL A 1 406 ? -10.950 -11.210 1.136 1.00 90.12 406 VAL A O 1
ATOM 3163 N N . ASP A 1 407 ? -12.849 -10.409 0.226 1.00 90.81 407 ASP A N 1
ATOM 3164 C CA . ASP A 1 407 ? -13.392 -9.890 1.485 1.00 90.81 407 ASP A CA 1
ATOM 3165 C C . ASP A 1 407 ? -13.993 -11.047 2.299 1.00 90.81 407 ASP A C 1
ATOM 3167 O O . ASP A 1 407 ? -15.013 -11.636 1.935 1.00 90.81 407 ASP A O 1
ATOM 3171 N N . ARG A 1 408 ? -13.337 -11.381 3.412 1.00 90.19 408 ARG A N 1
ATOM 3172 C CA . ARG A 1 408 ? -13.672 -12.528 4.273 1.00 90.19 408 ARG A CA 1
ATOM 3173 C C . ARG A 1 408 ? -14.868 -12.285 5.184 1.00 90.19 408 ARG A C 1
ATOM 3175 O O . ARG A 1 408 ? -15.343 -13.213 5.833 1.00 90.19 408 ARG A O 1
ATOM 3182 N N . THR A 1 409 ? -15.329 -11.042 5.251 1.00 92.00 409 THR A N 1
ATOM 3183 C CA . THR A 1 409 ? -16.459 -10.639 6.091 1.00 92.00 409 THR A CA 1
ATOM 3184 C C . THR A 1 409 ? -17.793 -10.858 5.378 1.00 92.00 409 THR A C 1
ATOM 3186 O O . THR A 1 409 ? -18.843 -10.955 6.017 1.00 92.00 409 THR A O 1
ATOM 3189 N N . VAL A 1 410 ? -17.763 -10.999 4.048 1.00 87.50 410 VAL A N 1
ATOM 3190 C CA . VAL A 1 410 ? -18.948 -11.248 3.227 1.00 87.50 410 VAL A CA 1
ATOM 3191 C C . VAL A 1 410 ? -19.554 -12.601 3.583 1.00 87.50 410 VAL A C 1
ATOM 3193 O O . VAL A 1 410 ? -18.877 -13.625 3.565 1.00 87.50 410 VAL A O 1
ATOM 3196 N N . ALA A 1 411 ? -20.857 -12.597 3.885 1.00 80.50 411 ALA A N 1
ATOM 3197 C CA . ALA A 1 411 ? -21.617 -13.780 4.294 1.00 80.50 411 ALA A CA 1
ATOM 3198 C C . ALA A 1 411 ? -21.044 -14.511 5.528 1.00 80.50 411 ALA A C 1
ATOM 3200 O O . ALA A 1 411 ? -21.364 -15.680 5.757 1.00 80.50 411 ALA A O 1
ATOM 3201 N N . TYR A 1 412 ? -20.233 -13.827 6.344 1.00 88.06 412 TYR A N 1
ATOM 3202 C CA . TYR A 1 412 ? -19.749 -14.386 7.596 1.00 88.06 412 TYR A CA 1
ATOM 3203 C C . TYR A 1 412 ? -20.910 -14.569 8.579 1.00 88.06 412 TYR A C 1
ATOM 3205 O O . TYR A 1 412 ? -21.626 -13.619 8.902 1.00 88.06 412 TYR A O 1
ATOM 3213 N N . ASN A 1 413 ? -21.101 -15.797 9.060 1.00 83.88 413 ASN A N 1
ATOM 3214 C CA . ASN A 1 413 ? -22.134 -16.098 10.042 1.00 83.88 413 ASN A CA 1
ATOM 3215 C C . ASN A 1 413 ? -21.548 -16.003 11.452 1.00 83.88 413 ASN A C 1
ATOM 3217 O O . ASN A 1 413 ? -20.790 -16.876 11.877 1.00 83.88 413 ASN A O 1
ATOM 3221 N N . VAL A 1 414 ? -21.906 -14.946 12.180 1.00 82.31 414 VAL A N 1
ATOM 3222 C CA . VAL A 1 414 ? -21.429 -14.733 13.548 1.00 82.31 414 VAL A CA 1
ATOM 3223 C C . VAL A 1 414 ? -22.063 -15.771 14.473 1.00 82.31 414 VAL A C 1
ATOM 3225 O O . VAL A 1 414 ? -23.244 -15.696 14.809 1.00 82.31 414 VAL A O 1
ATOM 3228 N N . THR A 1 415 ? -21.271 -16.743 14.922 1.00 81.94 415 THR A N 1
ATOM 3229 C CA . THR A 1 415 ? -21.682 -17.679 15.976 1.00 81.94 415 THR A CA 1
ATOM 3230 C C . THR A 1 415 ? -21.267 -17.150 17.350 1.00 81.94 415 THR A C 1
ATOM 3232 O O . THR A 1 415 ? -20.127 -16.687 17.485 1.00 81.94 415 THR A O 1
ATOM 3235 N N . PRO A 1 416 ? -22.115 -17.247 18.391 1.00 76.25 416 PRO A N 1
ATOM 3236 C CA . PRO A 1 416 ? -21.759 -16.783 19.731 1.00 76.25 416 PRO A CA 1
ATOM 3237 C C . PRO A 1 416 ? -20.484 -17.451 20.262 1.00 76.25 416 PRO A C 1
ATOM 3239 O O . PRO A 1 416 ? -20.372 -18.678 20.252 1.00 76.25 416 PRO A O 1
ATOM 3242 N N . VAL A 1 417 ? -19.536 -16.656 20.767 1.00 80.62 417 VAL A N 1
ATOM 3243 C CA . VAL A 1 417 ? -18.352 -17.175 21.471 1.00 80.62 417 VAL A CA 1
ATOM 3244 C C . VAL A 1 417 ? -18.667 -17.214 22.958 1.00 80.62 417 VAL A C 1
ATOM 3246 O O . VAL A 1 417 ? -18.638 -16.206 23.653 1.00 80.62 417 VAL A O 1
ATOM 3249 N N . THR A 1 418 ? -18.990 -18.402 23.467 1.00 70.31 418 THR A N 1
ATOM 3250 C CA . THR A 1 418 ? -19.335 -18.584 24.888 1.00 70.31 418 THR A CA 1
ATOM 3251 C C . THR A 1 418 ? -18.115 -18.789 25.784 1.00 70.31 418 THR A C 1
ATOM 3253 O O . THR A 1 418 ? -18.226 -18.706 27.005 1.00 70.31 418 THR A O 1
ATOM 3256 N N . LYS A 1 419 ? -16.958 -19.129 25.203 1.00 76.75 419 LYS A N 1
ATOM 3257 C CA . LYS A 1 419 ? -15.705 -19.365 25.927 1.00 76.75 419 LYS A CA 1
ATOM 3258 C C . LYS A 1 419 ? -14.548 -18.714 25.168 1.00 76.75 419 LYS A C 1
ATOM 3260 O O . LYS A 1 419 ? -14.308 -19.121 24.034 1.00 76.75 419 LYS A O 1
ATOM 3265 N N . PRO A 1 420 ? -13.839 -17.750 25.776 1.00 82.81 420 PRO A N 1
ATOM 3266 C CA . PRO A 1 420 ? -12.667 -17.141 25.163 1.00 82.81 420 PRO A CA 1
ATOM 3267 C C . PRO A 1 420 ? -11.574 -18.193 24.912 1.00 82.81 420 PRO A C 1
ATOM 3269 O O . PRO A 1 420 ? -11.190 -18.915 25.836 1.00 82.81 420 PRO A O 1
ATOM 3272 N N . VAL A 1 421 ? -11.075 -18.285 23.678 1.00 84.94 421 VAL A N 1
ATOM 3273 C CA . VAL A 1 421 ? -9.970 -19.176 23.282 1.00 84.94 421 VAL A CA 1
ATOM 3274 C C . VAL A 1 421 ? -8.858 -18.319 22.681 1.00 84.94 421 VAL A C 1
ATOM 3276 O O . VAL A 1 421 ? -9.129 -17.632 21.698 1.00 84.94 421 VAL A O 1
ATOM 3279 N N . PRO A 1 422 ? -7.631 -18.336 23.235 1.00 88.69 422 PRO A N 1
ATOM 3280 C CA . PRO A 1 422 ? -6.528 -17.552 22.692 1.00 88.69 422 PRO A CA 1
ATOM 3281 C C . PRO A 1 422 ? -6.273 -17.862 21.215 1.00 88.69 422 PRO A C 1
ATOM 3283 O O . PRO A 1 422 ? -6.104 -19.023 20.841 1.00 88.69 422 PRO A O 1
ATOM 3286 N N . ASN A 1 423 ? -6.202 -16.810 20.408 1.00 90.06 423 ASN A N 1
ATOM 3287 C CA . ASN A 1 423 ? -5.825 -16.846 19.002 1.00 90.06 423 ASN A CA 1
ATOM 3288 C C . ASN A 1 423 ? -4.699 -15.830 18.787 1.00 90.06 423 ASN A C 1
ATOM 3290 O O . ASN A 1 423 ? -4.917 -14.675 18.428 1.00 90.06 423 ASN A O 1
ATOM 3294 N N . VAL A 1 424 ? -3.487 -16.259 19.119 1.00 87.94 424 VAL A N 1
ATOM 3295 C CA . VAL A 1 424 ? -2.284 -15.423 19.178 1.00 87.94 424 VAL A CA 1
ATOM 3296 C C . VAL A 1 424 ? -1.156 -16.090 18.402 1.00 87.94 424 VAL A C 1
ATOM 3298 O O . VAL A 1 424 ? -1.218 -17.286 18.113 1.00 87.94 424 VAL A O 1
ATOM 3301 N N . ASN A 1 425 ? -0.106 -15.329 18.089 1.00 87.94 425 ASN A N 1
ATOM 3302 C CA . ASN A 1 425 ? 1.066 -15.878 17.414 1.00 87.94 425 ASN A CA 1
ATOM 3303 C C . ASN A 1 425 ? 1.714 -17.000 18.249 1.00 87.94 425 ASN A C 1
ATOM 3305 O O . ASN A 1 425 ? 1.786 -16.887 19.481 1.00 87.94 425 ASN A O 1
ATOM 3309 N N . PRO A 1 426 ? 2.251 -18.054 17.607 1.00 74.81 426 PRO A N 1
ATOM 3310 C CA . PRO A 1 426 ? 3.024 -19.079 18.298 1.00 74.81 426 PRO A CA 1
ATOM 3311 C C . PRO A 1 426 ? 4.172 -18.460 19.110 1.00 74.81 426 PRO A C 1
ATOM 3313 O O . PRO A 1 426 ? 4.983 -17.706 18.580 1.00 74.81 426 PRO A O 1
ATOM 3316 N N . GLY A 1 427 ? 4.244 -18.773 20.408 1.00 66.12 427 GLY A N 1
ATOM 3317 C CA . GLY A 1 427 ? 5.301 -18.273 21.298 1.00 66.12 427 GLY A CA 1
ATOM 3318 C C . GLY A 1 427 ? 5.084 -16.870 21.885 1.00 66.12 427 GLY A C 1
ATOM 3319 O O . GLY A 1 427 ? 5.967 -16.387 22.588 1.00 66.12 427 GLY A O 1
ATOM 3320 N N . GLY A 1 428 ? 3.932 -16.227 21.657 1.00 54.16 428 GLY A N 1
ATOM 3321 C CA . GLY A 1 428 ? 3.601 -14.939 22.277 1.00 54.16 428 GLY A CA 1
ATOM 3322 C C . GLY A 1 428 ? 3.517 -15.012 23.810 1.00 54.16 428 GLY A C 1
ATOM 3323 O O . GLY A 1 428 ? 2.819 -15.863 24.370 1.00 54.16 428 GLY A O 1
ATOM 3324 N N . SER A 1 429 ? 4.230 -14.112 24.498 1.00 36.88 429 SER A N 1
ATOM 3325 C CA . SER A 1 429 ? 4.074 -13.883 25.941 1.00 36.88 429 SER A CA 1
ATOM 3326 C C . SER A 1 429 ? 2.661 -13.391 26.232 1.00 36.88 429 SER A C 1
ATOM 3328 O O . SER A 1 429 ? 2.254 -12.346 25.739 1.00 36.88 429 SER A O 1
ATOM 3330 N N . ARG A 1 430 ? 1.927 -14.134 27.066 1.00 41.44 430 ARG A N 1
ATOM 3331 C CA . ARG A 1 430 ? 0.581 -13.764 27.524 1.00 41.44 430 ARG A CA 1
ATOM 3332 C C . ARG A 1 430 ? 0.672 -12.456 28.315 1.00 41.44 430 ARG A C 1
ATOM 3334 O O . ARG A 1 430 ? 1.299 -12.451 29.376 1.00 41.44 430 ARG A O 1
ATOM 3341 N N . ILE A 1 431 ? 0.047 -11.374 27.854 1.00 37.94 431 ILE A N 1
ATOM 3342 C CA . ILE A 1 431 ? -0.146 -10.190 28.704 1.00 37.94 431 ILE A CA 1
ATOM 3343 C C . ILE A 1 431 ? -1.146 -10.583 29.813 1.00 37.94 431 ILE A C 1
ATOM 3345 O O . ILE A 1 431 ? -2.236 -11.069 29.498 1.00 37.94 431 ILE A O 1
ATOM 3349 N N . PRO A 1 432 ? -0.824 -10.432 31.113 1.00 30.06 432 PRO A N 1
ATOM 3350 C CA . PRO A 1 432 ? -1.772 -10.728 32.180 1.00 30.06 432 PRO A CA 1
ATOM 3351 C C . PRO A 1 432 ? -2.962 -9.766 32.130 1.00 30.06 432 PRO A C 1
ATOM 3353 O O . PRO A 1 432 ? -2.795 -8.551 32.045 1.00 30.06 432 PRO A O 1
ATOM 3356 N N . ARG A 1 433 ? -4.172 -10.322 32.234 1.00 31.36 433 ARG A N 1
ATOM 3357 C CA . ARG A 1 433 ? -5.419 -9.579 32.437 1.00 31.36 433 ARG A CA 1
ATOM 3358 C C . ARG A 1 433 ? -5.272 -8.671 33.663 1.00 31.36 433 ARG A C 1
ATOM 3360 O O . ARG A 1 433 ? -5.035 -9.172 34.759 1.00 31.36 433 ARG A O 1
ATOM 3367 N N . VAL A 1 434 ? -5.443 -7.359 33.497 1.00 30.77 434 VAL A N 1
ATOM 3368 C CA . VAL A 1 434 ? -5.645 -6.445 34.630 1.00 30.77 434 VAL A CA 1
ATOM 3369 C C . VAL A 1 434 ? -7.027 -6.763 35.202 1.00 30.77 434 VAL A C 1
ATOM 3371 O O . VAL A 1 434 ? -8.049 -6.412 34.616 1.00 30.77 434 VAL A O 1
ATOM 3374 N N . GLU A 1 435 ? -7.075 -7.524 36.294 1.00 31.55 435 GLU A N 1
ATOM 3375 C CA . GLU A 1 435 ? -8.317 -7.748 37.031 1.00 31.55 435 GLU A CA 1
ATOM 3376 C C . GLU A 1 435 ? -8.741 -6.442 37.707 1.00 31.55 435 GLU A C 1
ATOM 3378 O O . GLU A 1 435 ? -8.011 -5.863 38.510 1.00 31.55 435 GLU A O 1
ATOM 3383 N N . GLY A 1 436 ? -9.930 -5.963 37.338 1.00 31.11 436 GLY A N 1
ATOM 3384 C CA . GLY A 1 436 ? -10.567 -4.811 37.953 1.00 31.11 436 GLY A CA 1
ATOM 3385 C C . GLY A 1 436 ? -10.897 -5.075 39.421 1.00 31.11 436 GLY A C 1
ATOM 3386 O O . GLY A 1 436 ? -11.439 -6.118 39.784 1.00 31.11 436 GLY A O 1
ATOM 3387 N N . SER A 1 437 ? -10.578 -4.089 40.249 1.00 33.72 437 SER A N 1
ATOM 3388 C CA . SER A 1 437 ? -10.834 -4.035 41.683 1.00 33.72 437 SER A CA 1
ATOM 3389 C C . SER A 1 437 ? -12.313 -4.272 42.024 1.00 33.72 437 SER A C 1
ATOM 3391 O O . SER A 1 437 ? -13.179 -3.469 41.680 1.00 33.72 437 SER A O 1
ATOM 3393 N N . GLY A 1 438 ? -12.589 -5.347 42.766 1.00 27.61 438 GLY A N 1
ATOM 3394 C CA . GLY A 1 438 ? -13.820 -5.571 43.535 1.00 27.61 438 GLY A CA 1
ATOM 3395 C C . GLY A 1 438 ? -13.493 -5.669 45.034 1.00 27.61 438 GLY A C 1
ATOM 3396 O O . GLY A 1 438 ? -12.360 -6.006 45.376 1.00 27.61 438 GLY A O 1
ATOM 3397 N N . PRO A 1 439 ? -14.425 -5.316 45.940 1.00 34.28 439 PRO A N 1
ATOM 3398 C CA . PRO A 1 439 ? -14.094 -4.818 47.270 1.00 34.28 439 PRO A CA 1
ATOM 3399 C C . PRO A 1 439 ? -13.610 -5.914 48.220 1.00 34.28 439 PRO A C 1
ATOM 3401 O O . PRO A 1 439 ? -14.050 -7.063 48.170 1.00 34.28 439 PRO A O 1
ATOM 3404 N N . GLY A 1 440 ? -12.694 -5.499 49.093 1.00 28.59 440 GLY A N 1
ATOM 3405 C CA . GLY A 1 440 ? -11.904 -6.357 49.957 1.00 28.59 440 GLY A CA 1
ATOM 3406 C C . GLY A 1 440 ? -12.694 -7.209 50.943 1.00 28.59 440 GLY A C 1
ATOM 3407 O O . GLY A 1 440 ? -13.802 -6.889 51.379 1.00 28.59 440 GLY A O 1
ATOM 3408 N N . ARG A 1 441 ? -12.034 -8.293 51.338 1.00 29.69 441 ARG A N 1
ATOM 3409 C CA . ARG A 1 441 ? -12.235 -8.935 52.628 1.00 29.69 441 ARG A CA 1
ATOM 3410 C C . ARG A 1 441 ? -10.873 -9.026 53.293 1.00 29.69 441 ARG A C 1
ATOM 3412 O O . ARG A 1 441 ? -9.963 -9.651 52.753 1.00 29.69 441 ARG A O 1
ATOM 3419 N N . ASP A 1 442 ? -10.765 -8.317 54.410 1.00 33.06 442 ASP A N 1
ATOM 3420 C CA . ASP A 1 442 ? -9.732 -8.511 55.415 1.00 33.06 442 ASP A CA 1
ATOM 3421 C C . ASP A 1 442 ? -9.669 -9.988 55.802 1.00 33.06 442 ASP A C 1
ATOM 3423 O O . ASP A 1 442 ? -10.711 -10.602 56.003 1.00 33.06 442 ASP A O 1
ATOM 3427 N N . ASP A 1 443 ? -8.453 -10.516 55.916 1.00 30.39 443 ASP A N 1
ATOM 3428 C CA . ASP A 1 443 ? -8.043 -11.359 57.039 1.00 30.39 443 ASP A CA 1
ATOM 3429 C C . ASP A 1 443 ? -6.508 -11.420 57.052 1.00 30.39 443 ASP A C 1
ATOM 3431 O O . ASP A 1 443 ? -5.854 -11.867 56.108 1.00 30.39 443 ASP A O 1
ATOM 3435 N N . GLY A 1 444 ? -5.921 -10.876 58.118 1.00 28.20 444 GLY A N 1
ATOM 3436 C CA . GLY A 1 444 ? -4.479 -10.765 58.288 1.00 28.20 444 GLY A CA 1
ATOM 3437 C C . GLY A 1 444 ? -3.821 -12.039 58.816 1.00 28.20 444 GLY A C 1
ATOM 3438 O O . GLY A 1 444 ? -4.376 -12.739 59.655 1.00 28.20 444 GLY A O 1
ATOM 3439 N N . ALA A 1 445 ? -2.574 -12.268 58.404 1.00 29.75 445 ALA A N 1
ATOM 3440 C CA . ALA A 1 445 ? -1.552 -12.945 59.203 1.00 29.75 445 ALA A CA 1
ATOM 3441 C C . ALA A 1 445 ? -0.162 -12.619 58.631 1.00 29.75 445 ALA A C 1
ATOM 3443 O O . ALA A 1 445 ? 0.085 -12.777 57.438 1.00 29.75 445 ALA A O 1
ATOM 3444 N N . GLY A 1 446 ? 0.724 -12.100 59.484 1.00 28.14 446 GLY A N 1
ATOM 3445 C CA . GLY A 1 446 ? 2.027 -11.554 59.109 1.00 28.14 446 GLY A CA 1
ATOM 3446 C C . GLY A 1 446 ? 3.149 -12.580 58.922 1.00 28.14 446 GLY A C 1
ATOM 3447 O O . GLY A 1 446 ? 3.043 -13.740 59.308 1.00 28.14 446 GLY A O 1
ATOM 3448 N N . GLY A 1 447 ? 4.270 -12.096 58.383 1.00 27.33 447 GLY A N 1
ATOM 3449 C CA . GLY A 1 447 ? 5.531 -12.830 58.291 1.00 27.33 447 GLY A CA 1
ATOM 3450 C C . GLY A 1 447 ? 6.624 -11.988 57.632 1.00 27.33 447 GLY A C 1
ATOM 3451 O O . GLY A 1 447 ? 6.563 -11.702 56.447 1.00 27.33 447 GLY A O 1
ATOM 3452 N N . ASN A 1 448 ? 7.590 -11.563 58.440 1.00 31.12 448 ASN A N 1
ATOM 3453 C CA . ASN A 1 448 ? 8.690 -10.640 58.152 1.00 31.12 448 ASN A CA 1
ATOM 3454 C C . ASN A 1 448 ? 9.873 -11.344 57.442 1.00 31.12 448 ASN A C 1
ATOM 3456 O O . ASN A 1 448 ? 10.132 -12.508 57.744 1.00 31.12 448 ASN A O 1
ATOM 3460 N N . GLY A 1 449 ? 10.657 -10.647 56.602 1.00 28.97 449 GLY A N 1
ATOM 3461 C CA . GLY A 1 449 ? 11.940 -11.183 56.108 1.00 28.97 449 GLY A CA 1
ATOM 3462 C C . GLY A 1 449 ? 12.620 -10.417 54.961 1.00 28.97 449 GLY A C 1
ATOM 3463 O O . GLY A 1 449 ? 12.254 -10.572 53.805 1.00 28.97 449 GLY A O 1
ATOM 3464 N N . ASN A 1 450 ? 13.645 -9.634 55.309 1.00 31.28 450 ASN A N 1
ATOM 3465 C CA . ASN A 1 450 ? 14.522 -8.807 54.465 1.00 31.28 450 ASN A CA 1
ATOM 3466 C C . ASN A 1 450 ? 15.339 -9.552 53.387 1.00 31.28 450 ASN A C 1
ATOM 3468 O O . ASN A 1 450 ? 15.776 -10.679 53.603 1.00 31.28 450 ASN A O 1
ATOM 3472 N N . GLY A 1 451 ? 15.736 -8.825 52.331 1.00 27.03 451 GLY A N 1
ATOM 3473 C CA . GLY A 1 451 ? 16.886 -9.179 51.486 1.00 27.03 451 GLY A CA 1
ATOM 3474 C C . GLY A 1 451 ? 17.176 -8.157 50.382 1.00 27.03 451 GLY A C 1
ATOM 3475 O O . GLY A 1 451 ? 16.540 -8.179 49.338 1.00 27.03 451 GLY A O 1
ATOM 3476 N N . ALA A 1 452 ? 18.122 -7.251 50.633 1.00 29.03 452 ALA A N 1
ATOM 3477 C CA . ALA A 1 452 ? 18.535 -6.157 49.756 1.00 29.03 452 ALA A CA 1
ATOM 3478 C C . ALA A 1 452 ? 19.501 -6.578 48.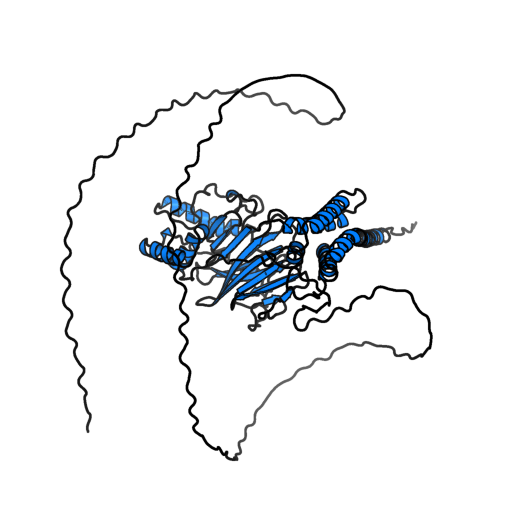620 1.00 29.03 452 ALA A C 1
ATOM 3480 O O . ALA A 1 452 ? 20.229 -7.561 48.730 1.00 29.03 452 ALA A O 1
ATOM 3481 N N . VAL A 1 453 ? 19.503 -5.758 47.560 1.00 34.50 453 VAL A N 1
ATOM 3482 C CA . VAL A 1 453 ? 20.391 -5.709 46.369 1.00 34.50 453 VAL A CA 1
ATOM 3483 C C . VAL A 1 453 ? 21.875 -5.462 46.760 1.00 34.50 453 VAL A C 1
ATOM 3485 O O . VAL A 1 453 ? 22.099 -5.011 47.887 1.00 34.50 453 VAL A O 1
ATOM 3488 N N . PRO A 1 454 ? 22.901 -5.653 45.885 1.00 39.84 454 PRO A N 1
ATOM 3489 C CA . PRO A 1 454 ? 23.254 -4.598 44.908 1.00 39.84 454 PRO A CA 1
ATOM 3490 C C . PRO A 1 454 ? 23.935 -5.029 43.575 1.00 39.84 454 PRO A C 1
ATOM 3492 O O . PRO A 1 454 ? 24.349 -6.162 43.356 1.00 39.84 454 PRO A O 1
ATOM 3495 N N . ILE A 1 455 ? 24.040 -4.019 42.701 1.00 32.72 455 ILE A N 1
ATOM 3496 C CA . ILE A 1 455 ? 24.685 -3.880 41.377 1.00 32.72 455 ILE A CA 1
ATOM 3497 C C . ILE A 1 455 ? 26.224 -3.715 41.483 1.00 32.72 455 ILE A C 1
ATOM 3499 O O . ILE A 1 455 ? 26.681 -3.103 42.446 1.00 32.72 455 ILE A O 1
ATOM 3503 N N . GLY A 1 456 ? 27.015 -4.086 40.448 1.00 28.94 456 GLY A N 1
ATOM 3504 C CA . GLY A 1 456 ? 28.378 -3.528 40.262 1.00 28.94 456 GLY A CA 1
ATOM 3505 C C . GLY A 1 456 ? 29.323 -4.102 39.173 1.00 28.94 456 GLY A C 1
ATOM 3506 O O . GLY A 1 456 ? 30.039 -5.053 39.433 1.00 28.94 456 GLY A O 1
ATOM 3507 N N . LYS A 1 457 ? 29.344 -3.450 37.993 1.00 29.89 457 LYS A N 1
ATOM 3508 C CA . LYS A 1 457 ? 30.449 -3.025 37.069 1.00 29.89 457 LYS A CA 1
ATOM 3509 C C . LYS A 1 457 ? 31.844 -3.717 36.909 1.00 29.89 457 LYS A C 1
ATOM 3511 O O . LYS A 1 457 ? 32.572 -3.903 37.869 1.00 29.89 457 LYS A O 1
ATOM 3516 N N . GLN A 1 458 ? 32.263 -3.701 35.619 1.00 29.52 458 GLN A N 1
ATOM 3517 C CA . GLN A 1 458 ? 33.583 -3.407 34.970 1.00 29.52 458 GLN A CA 1
ATOM 3518 C C . GLN A 1 458 ? 34.709 -4.475 34.899 1.00 29.52 458 GLN A C 1
ATOM 3520 O O . GLN A 1 458 ? 35.124 -5.008 35.912 1.00 29.52 458 GLN A O 1
ATOM 3525 N N . VAL A 1 459 ? 35.107 -4.916 33.684 1.00 28.22 459 VAL A N 1
ATOM 3526 C CA . VAL A 1 459 ? 36.199 -4.469 32.750 1.00 28.22 459 VAL A CA 1
ATOM 3527 C C . VAL A 1 459 ? 37.520 -5.227 32.957 1.00 28.22 459 VAL A C 1
ATOM 3529 O O . VAL A 1 459 ? 38.072 -5.220 34.048 1.00 28.22 459 VAL A O 1
ATOM 3532 N N . GLY A 1 460 ? 38.060 -5.800 31.871 1.00 26.66 460 GLY A N 1
ATOM 3533 C CA . GLY A 1 460 ? 39.433 -6.315 31.804 1.00 26.66 460 GLY A CA 1
ATOM 3534 C C . GLY A 1 460 ? 39.716 -7.118 30.531 1.00 26.66 460 GLY A C 1
ATOM 3535 O O . GLY A 1 460 ? 39.381 -8.292 30.447 1.00 26.66 460 GLY A O 1
ATOM 3536 N N . SER A 1 461 ? 40.306 -6.454 29.542 1.00 28.12 461 SER A N 1
ATOM 3537 C CA . SER A 1 461 ? 40.911 -6.987 28.316 1.00 28.12 461 SER A CA 1
ATOM 3538 C C . SER A 1 461 ? 42.184 -7.798 28.589 1.00 28.12 461 SER A C 1
ATOM 3540 O O . SER A 1 461 ? 42.931 -7.407 29.475 1.00 28.12 461 SER A O 1
ATOM 3542 N N . GLU A 1 462 ? 42.483 -8.822 27.778 1.00 28.80 462 GLU A N 1
ATOM 3543 C CA . GLU A 1 462 ? 43.696 -8.899 26.929 1.00 28.80 462 GLU A CA 1
ATOM 3544 C C . GLU A 1 462 ? 43.847 -10.264 26.213 1.00 28.80 462 GLU A C 1
ATOM 3546 O O . GLU A 1 462 ? 43.773 -11.336 26.802 1.00 28.80 462 GLU A O 1
ATOM 3551 N N . SER A 1 463 ? 44.020 -10.152 24.893 1.00 28.47 463 SER A N 1
ATOM 3552 C CA . SER A 1 463 ? 44.788 -10.952 23.920 1.00 28.47 463 SER A CA 1
ATOM 3553 C C . SER A 1 463 ? 45.577 -12.200 24.357 1.00 28.47 463 SER A C 1
ATOM 3555 O O . SER A 1 463 ? 46.437 -12.106 25.224 1.00 28.47 463 SER A O 1
ATOM 3557 N N . ALA A 1 464 ? 45.457 -13.294 23.582 1.00 26.64 464 ALA A N 1
ATOM 3558 C CA . ALA A 1 464 ? 46.496 -13.781 22.643 1.00 26.64 464 ALA A CA 1
ATOM 3559 C C . ALA A 1 464 ? 46.213 -15.219 22.127 1.00 26.64 464 ALA A C 1
ATOM 3561 O O . ALA A 1 464 ? 45.997 -16.148 22.895 1.00 26.64 464 ALA A O 1
ATOM 3562 N N . SER A 1 465 ? 46.264 -15.402 20.805 1.00 31.14 465 SER A N 1
ATOM 3563 C CA . SER A 1 465 ? 46.673 -16.644 20.101 1.00 31.14 465 SER A CA 1
ATOM 3564 C C . SER A 1 465 ? 48.127 -16.428 19.602 1.00 31.14 465 SER A C 1
ATOM 3566 O O . SER A 1 465 ? 48.543 -15.266 19.676 1.00 31.14 465 SER A O 1
ATOM 3568 N N . PRO A 1 466 ? 48.911 -17.396 19.045 1.00 48.41 466 PRO A N 1
ATOM 3569 C CA . PRO A 1 466 ? 48.496 -18.639 18.357 1.00 48.41 466 PRO A CA 1
ATOM 3570 C C . PRO A 1 466 ? 49.470 -19.864 18.448 1.00 48.41 466 PRO A C 1
ATOM 3572 O O . PRO A 1 466 ? 50.479 -19.817 19.146 1.00 48.41 466 PRO A O 1
ATOM 3575 N N . ASN A 1 467 ? 49.187 -20.894 17.619 1.00 30.66 467 ASN A N 1
ATOM 3576 C CA . ASN A 1 467 ? 50.058 -21.984 17.100 1.00 30.66 467 ASN A CA 1
ATOM 3577 C C . ASN A 1 467 ? 50.326 -23.189 18.039 1.00 30.66 467 ASN A C 1
ATOM 3579 O O . ASN A 1 467 ? 50.476 -23.011 19.236 1.00 30.66 467 ASN A O 1
ATOM 3583 N N . THR A 1 468 ? 50.420 -24.463 17.623 1.00 29.09 468 THR A N 1
ATOM 3584 C CA . THR A 1 468 ? 50.445 -25.162 16.315 1.00 29.09 468 THR A CA 1
ATOM 3585 C C . THR A 1 468 ? 50.323 -26.682 16.560 1.00 29.09 468 THR A C 1
ATOM 3587 O O . THR A 1 468 ? 50.730 -27.164 17.611 1.00 29.09 468 THR A O 1
ATOM 3590 N N . GLU A 1 469 ? 49.786 -27.389 15.561 1.00 30.64 469 GLU A N 1
ATOM 3591 C CA . GLU A 1 469 ? 49.991 -28.791 15.129 1.00 30.64 469 GLU A CA 1
ATOM 3592 C C . GLU A 1 469 ? 50.644 -29.843 16.058 1.00 30.64 469 GLU A C 1
ATOM 3594 O O . GLU A 1 469 ? 51.794 -29.717 16.462 1.00 30.64 469 GLU A O 1
ATOM 3599 N N . SER A 1 470 ? 49.994 -31.011 16.178 1.00 26.75 470 SER A N 1
ATOM 3600 C CA . SER A 1 470 ? 50.625 -32.286 15.794 1.00 26.75 470 SER A CA 1
ATOM 3601 C C . SER A 1 470 ? 49.584 -33.385 15.550 1.00 26.75 470 SER A C 1
ATOM 3603 O O . SER A 1 470 ? 48.525 -33.442 16.170 1.00 26.75 470 SER A O 1
ATOM 3605 N N . ARG A 1 471 ? 49.928 -34.234 14.590 1.00 28.92 471 ARG A N 1
ATOM 3606 C CA . ARG A 1 471 ? 49.196 -35.329 13.963 1.00 28.92 471 ARG A CA 1
ATOM 3607 C C . ARG A 1 471 ? 49.847 -36.621 14.450 1.00 28.92 471 ARG A C 1
ATOM 3609 O O . ARG A 1 471 ? 51.059 -36.729 14.313 1.00 28.92 471 ARG A O 1
ATOM 3616 N N . ASP A 1 472 ? 49.076 -37.607 14.909 1.00 28.48 472 ASP A N 1
ATOM 3617 C CA . ASP A 1 472 ? 49.517 -39.001 14.787 1.00 28.48 472 ASP A CA 1
ATOM 3618 C C . ASP A 1 472 ? 48.358 -40.007 14.702 1.00 28.48 472 ASP A C 1
ATOM 3620 O O . ASP A 1 472 ? 47.270 -39.793 15.240 1.00 28.48 472 ASP A O 1
ATOM 3624 N N . GLN A 1 473 ? 48.602 -41.063 13.927 1.00 29.92 473 GLN A N 1
ATOM 3625 C CA . GLN A 1 473 ? 47.682 -42.122 13.500 1.00 29.92 473 GLN A CA 1
ATOM 3626 C C . GLN A 1 473 ? 47.662 -43.314 14.476 1.00 29.92 473 GLN A C 1
ATOM 3628 O O . GLN A 1 473 ? 48.645 -43.560 15.166 1.00 29.92 473 GLN A O 1
ATOM 3633 N N . GLY A 1 474 ? 46.596 -44.139 14.447 1.00 27.02 474 GLY A N 1
ATOM 3634 C CA . GLY A 1 474 ? 46.646 -45.487 15.048 1.00 27.02 474 GLY A CA 1
ATOM 3635 C C . GLY A 1 474 ? 45.329 -46.250 15.290 1.00 27.02 474 GLY A C 1
ATOM 3636 O O . GLY A 1 474 ? 44.924 -46.401 16.429 1.00 27.02 474 GLY A O 1
ATOM 3637 N N . THR A 1 475 ? 44.700 -46.729 14.209 1.00 29.45 475 THR A N 1
ATOM 3638 C CA . THR A 1 475 ? 43.941 -47.996 13.958 1.00 29.45 475 THR A CA 1
ATOM 3639 C C . THR A 1 475 ? 43.209 -48.855 15.024 1.00 29.45 475 THR A C 1
ATOM 3641 O O . THR A 1 475 ? 43.713 -49.104 16.112 1.00 29.45 475 THR A O 1
ATOM 3644 N N . ASN A 1 476 ? 42.138 -49.503 14.500 1.00 27.47 476 ASN A N 1
ATOM 3645 C CA . ASN A 1 476 ? 41.281 -50.652 14.915 1.00 27.47 476 ASN A CA 1
ATOM 3646 C C . ASN A 1 476 ? 39.888 -50.249 15.450 1.00 27.47 476 ASN A C 1
ATOM 3648 O O . ASN A 1 476 ? 39.801 -49.516 16.418 1.00 27.47 476 ASN A O 1
ATOM 3652 N N . GLY A 1 477 ? 38.726 -50.668 14.928 1.00 26.22 477 GLY A N 1
ATOM 3653 C CA . GLY A 1 477 ? 38.350 -51.673 13.928 1.00 26.22 477 GLY A CA 1
ATOM 3654 C C . GLY A 1 477 ? 37.334 -52.649 14.537 1.00 26.22 477 GLY A C 1
ATOM 3655 O O . GLY A 1 477 ? 37.755 -53.493 15.315 1.00 26.22 477 GLY A O 1
ATOM 3656 N N . THR A 1 478 ? 36.030 -52.583 14.210 1.00 25.09 478 THR A N 1
ATOM 3657 C CA . THR A 1 478 ? 35.095 -53.732 14.337 1.00 25.09 478 THR A CA 1
ATOM 3658 C C . THR A 1 478 ? 33.829 -53.564 13.476 1.00 25.09 478 THR A C 1
ATOM 3660 O O . THR A 1 478 ? 33.350 -52.463 13.229 1.00 25.09 478 THR A O 1
ATOM 3663 N N . VAL A 1 479 ? 33.349 -54.712 13.006 1.00 28.09 479 VAL A N 1
ATOM 3664 C CA . VAL A 1 479 ? 32.428 -55.046 11.912 1.00 28.09 479 VAL A CA 1
ATOM 3665 C C . VAL A 1 479 ? 30.945 -55.110 12.345 1.00 28.09 479 VAL A C 1
ATOM 3667 O O . VAL A 1 479 ? 30.635 -55.413 13.492 1.00 28.09 479 VAL A O 1
ATOM 3670 N N . THR A 1 480 ? 30.046 -54.858 11.385 1.00 32.22 480 THR A N 1
ATOM 3671 C CA . THR A 1 480 ? 28.566 -55.008 11.376 1.00 32.22 480 THR A CA 1
ATOM 3672 C C . THR A 1 480 ? 28.039 -56.443 11.556 1.00 32.22 480 THR A C 1
ATOM 3674 O O . THR A 1 480 ? 28.762 -57.399 11.284 1.00 32.22 480 THR A O 1
ATOM 3677 N N . PRO A 1 481 ? 26.720 -56.611 11.797 1.00 36.34 481 PRO A N 1
ATOM 3678 C CA . PRO A 1 481 ? 25.946 -57.411 10.830 1.00 36.34 481 PRO A CA 1
ATOM 3679 C C . PRO A 1 481 ? 24.517 -56.903 10.509 1.00 36.34 481 PRO A C 1
ATOM 3681 O O . PRO A 1 481 ? 23.861 -56.250 11.314 1.00 36.34 481 PRO A O 1
ATOM 3684 N N . LYS A 1 482 ? 24.048 -57.270 9.304 1.00 28.06 482 LYS A N 1
ATOM 3685 C CA . LYS A 1 482 ? 22.680 -57.157 8.739 1.00 28.06 482 LYS A CA 1
ATOM 3686 C C . LYS A 1 482 ? 21.871 -58.442 9.026 1.00 28.06 482 LYS A C 1
ATOM 3688 O O . LYS A 1 482 ? 22.485 -59.504 9.115 1.00 28.06 482 LYS A O 1
ATOM 3693 N N . PRO A 1 483 ? 20.526 -58.381 9.098 1.00 34.69 483 PRO A N 1
ATOM 3694 C CA . PRO A 1 483 ? 19.672 -59.373 8.396 1.00 34.69 483 PRO A CA 1
ATOM 3695 C C . PRO A 1 483 ? 18.409 -58.724 7.758 1.00 34.69 483 PRO A C 1
ATOM 3697 O O . PRO A 1 483 ? 17.775 -57.888 8.386 1.00 34.69 483 PRO A O 1
ATOM 3700 N N . THR A 1 484 ? 18.149 -58.826 6.445 1.00 27.12 484 THR A N 1
ATOM 3701 C CA . THR A 1 484 ? 17.413 -59.829 5.615 1.00 27.12 484 THR A CA 1
ATOM 3702 C C . THR A 1 484 ? 15.985 -59.393 5.262 1.00 27.12 484 THR A C 1
ATOM 3704 O O . THR A 1 484 ? 15.212 -58.997 6.127 1.00 27.12 484 THR A O 1
ATOM 3707 N N . ASP A 1 485 ? 15.683 -59.488 3.966 1.00 28.44 485 ASP A N 1
ATOM 3708 C CA . ASP A 1 485 ? 14.413 -59.189 3.307 1.00 28.44 485 ASP A CA 1
ATOM 3709 C C . ASP A 1 485 ? 13.372 -60.305 3.519 1.00 28.44 485 ASP A C 1
ATOM 3711 O O . ASP A 1 485 ? 13.719 -61.487 3.554 1.00 28.44 485 ASP A O 1
ATOM 3715 N N . THR A 1 486 ? 12.090 -59.930 3.575 1.00 28.77 486 THR A N 1
ATOM 3716 C CA . THR A 1 486 ? 10.954 -60.843 3.358 1.00 28.77 486 THR A CA 1
ATOM 3717 C C . THR A 1 486 ? 9.963 -60.178 2.407 1.00 28.77 486 THR A C 1
ATOM 3719 O O . THR A 1 486 ? 9.548 -59.042 2.633 1.00 28.77 486 THR A O 1
ATOM 3722 N N . GLU A 1 487 ? 9.621 -60.891 1.334 1.00 29.81 487 GLU A N 1
ATOM 3723 C CA . GLU A 1 487 ? 8.616 -60.526 0.335 1.00 29.81 487 GLU A CA 1
ATOM 3724 C C . GLU A 1 487 ? 7.207 -60.459 0.940 1.00 29.81 487 GLU A C 1
ATOM 3726 O O . GLU A 1 487 ? 6.794 -61.330 1.705 1.00 29.81 487 GLU A O 1
ATOM 3731 N N . GLY A 1 488 ? 6.445 -59.445 0.530 1.00 27.83 488 GLY A N 1
ATOM 3732 C CA . GLY A 1 488 ? 5.017 -59.314 0.797 1.00 27.83 488 GLY A CA 1
ATOM 3733 C C . GLY A 1 488 ? 4.378 -58.398 -0.242 1.00 27.83 488 GLY A C 1
ATOM 3734 O O . GLY A 1 488 ? 4.484 -57.178 -0.165 1.00 27.83 488 GLY A O 1
ATOM 3735 N N . THR A 1 489 ? 3.745 -58.998 -1.245 1.00 29.33 489 THR A N 1
ATOM 3736 C CA . THR A 1 489 ? 2.895 -58.348 -2.249 1.00 29.33 489 THR A CA 1
ATOM 3737 C C . THR A 1 489 ? 1.700 -57.647 -1.602 1.00 29.33 489 THR A C 1
ATOM 3739 O O . THR A 1 489 ? 0.893 -58.306 -0.951 1.00 29.33 489 THR A O 1
ATOM 3742 N N . VAL A 1 490 ? 1.532 -56.345 -1.860 1.00 30.80 490 VAL A N 1
ATOM 3743 C CA . VAL A 1 490 ? 0.248 -55.637 -1.714 1.00 30.80 490 VAL A CA 1
ATOM 3744 C C . VAL A 1 490 ? 0.045 -54.741 -2.938 1.00 30.80 490 VAL A C 1
ATOM 3746 O O . VAL A 1 490 ? 0.886 -53.904 -3.266 1.00 30.80 490 VAL A O 1
ATOM 3749 N N . GLU A 1 491 ? -1.061 -54.976 -3.643 1.00 29.86 491 GLU A N 1
ATOM 3750 C CA . GLU A 1 491 ? -1.505 -54.261 -4.840 1.00 29.86 491 GLU A CA 1
ATOM 3751 C C . GLU A 1 491 ? -1.684 -52.753 -4.594 1.00 29.86 491 GLU A C 1
ATOM 3753 O O . GLU A 1 491 ? -2.262 -52.324 -3.596 1.00 29.86 491 GLU A O 1
ATOM 3758 N N . ARG A 1 492 ? -1.245 -51.932 -5.558 1.00 31.62 492 ARG A N 1
ATOM 3759 C CA . ARG A 1 492 ? -1.645 -50.520 -5.663 1.00 31.62 492 ARG A CA 1
ATOM 3760 C C . ARG A 1 492 ? -3.033 -50.452 -6.314 1.00 31.62 492 ARG A C 1
ATOM 3762 O O . ARG A 1 492 ? -3.159 -50.937 -7.438 1.00 31.62 492 ARG A O 1
ATOM 3769 N N . PRO A 1 493 ? -4.044 -49.806 -5.709 1.00 33.28 493 PRO A N 1
ATOM 3770 C CA . PRO A 1 493 ? -5.277 -49.512 -6.424 1.00 33.28 493 PRO A CA 1
ATOM 3771 C C . PRO A 1 493 ? -5.021 -48.455 -7.511 1.00 33.28 493 PRO A C 1
ATOM 3773 O O . PRO A 1 493 ? -4.267 -47.496 -7.318 1.00 33.28 493 PRO A O 1
ATOM 3776 N N . ALA A 1 494 ? -5.639 -48.662 -8.675 1.00 34.81 494 ALA A N 1
ATOM 3777 C CA . ALA A 1 494 ? -5.640 -47.731 -9.797 1.00 34.81 494 ALA A CA 1
ATOM 3778 C C . ALA A 1 494 ? -6.300 -46.387 -9.415 1.00 34.81 494 ALA A C 1
ATOM 3780 O O . ALA A 1 494 ? -7.199 -46.367 -8.571 1.00 34.81 494 ALA A O 1
ATOM 3781 N N . PRO A 1 495 ? -5.894 -45.259 -10.027 1.00 35.91 495 PRO A N 1
ATOM 3782 C CA . PRO A 1 495 ? -6.532 -43.975 -9.774 1.00 35.91 495 PRO A CA 1
ATOM 3783 C C . PRO A 1 495 ? -7.976 -43.975 -10.290 1.00 35.91 495 PRO A C 1
ATOM 3785 O O . PRO A 1 495 ? -8.245 -44.309 -11.444 1.00 35.91 495 PRO A O 1
ATOM 3788 N N . VAL A 1 496 ? -8.898 -43.573 -9.416 1.00 31.58 496 VAL A N 1
ATOM 3789 C CA . VAL A 1 496 ? -10.300 -43.298 -9.738 1.00 31.58 496 VAL A CA 1
ATOM 3790 C C . VAL A 1 496 ? -10.354 -42.099 -10.684 1.00 31.58 496 VAL A C 1
ATOM 3792 O O . VAL A 1 496 ? -9.909 -41.004 -10.342 1.00 31.58 496 VAL A O 1
ATOM 3795 N N . VAL A 1 497 ? -10.900 -42.314 -11.880 1.00 34.16 497 VAL A N 1
ATOM 3796 C CA . VAL A 1 497 ? -11.290 -41.252 -12.810 1.00 34.16 497 VAL A CA 1
ATOM 3797 C C . VAL A 1 497 ? -12.516 -40.563 -12.216 1.00 34.16 497 VAL A C 1
ATOM 3799 O O . VAL A 1 497 ? -13.585 -41.161 -12.136 1.00 34.16 497 VAL A O 1
ATOM 3802 N N . VAL A 1 498 ? -12.354 -39.323 -11.760 1.00 32.16 498 VAL A N 1
ATOM 3803 C CA . VAL A 1 498 ? -13.484 -38.455 -11.417 1.00 32.16 498 VAL A CA 1
ATOM 3804 C C . VAL A 1 498 ? -13.877 -37.709 -12.687 1.00 32.16 498 VAL A C 1
ATOM 3806 O O . VAL A 1 498 ? -13.123 -36.866 -13.177 1.00 32.16 498 VAL A O 1
ATOM 3809 N N . ASP A 1 499 ? -15.042 -38.055 -13.233 1.00 32.62 499 ASP A N 1
ATOM 3810 C CA . ASP A 1 499 ? -15.664 -37.347 -14.349 1.00 32.62 499 ASP A CA 1
ATOM 3811 C C . ASP A 1 499 ? -15.885 -35.873 -13.987 1.00 32.62 499 ASP A C 1
ATOM 3813 O O . ASP A 1 499 ? -16.510 -35.527 -12.983 1.00 32.62 499 ASP A O 1
ATOM 3817 N N . THR A 1 500 ? -15.366 -34.984 -14.830 1.00 35.28 500 THR A N 1
ATOM 3818 C CA . THR A 1 500 ? -15.611 -33.543 -14.743 1.00 35.28 500 THR A CA 1
ATOM 3819 C C . THR A 1 500 ? -16.995 -33.225 -15.322 1.00 35.28 500 THR A C 1
ATOM 3821 O O . THR A 1 500 ? -17.318 -33.695 -16.417 1.00 35.28 500 THR A O 1
ATOM 3824 N N . PRO A 1 501 ? -17.835 -32.407 -14.656 1.00 33.28 501 PRO A N 1
ATOM 3825 C CA . PRO A 1 501 ? -19.128 -32.024 -15.210 1.00 33.28 501 PRO A CA 1
ATOM 3826 C C . PRO A 1 501 ? -18.966 -31.201 -16.494 1.00 33.28 501 PRO A C 1
ATOM 3828 O O . PRO A 1 501 ? -18.272 -30.183 -16.529 1.00 33.28 501 PRO A O 1
ATOM 3831 N N . LYS A 1 502 ? -19.652 -31.633 -17.557 1.00 32.22 502 LYS A N 1
ATOM 3832 C CA . LYS A 1 502 ? -19.796 -30.904 -18.825 1.00 32.22 502 LYS A CA 1
ATOM 3833 C C . LYS A 1 502 ? -20.414 -29.520 -18.576 1.00 32.22 502 LYS A C 1
ATOM 3835 O O . LYS A 1 502 ? -21.511 -29.412 -18.036 1.00 32.22 502 LYS A O 1
ATOM 3840 N N . LYS A 1 503 ? -19.722 -28.473 -19.029 1.00 33.62 503 LYS A N 1
ATOM 3841 C CA . LYS A 1 503 ? -20.187 -27.076 -19.058 1.00 33.62 503 LYS A CA 1
ATOM 3842 C C . LYS A 1 503 ? -21.499 -26.956 -19.864 1.00 33.62 503 LYS A C 1
ATOM 3844 O O . LYS A 1 503 ? -21.530 -27.458 -20.991 1.00 33.62 503 LYS A O 1
ATOM 3849 N N . PRO A 1 504 ? -22.560 -26.296 -19.359 1.00 34.66 504 PRO A N 1
ATOM 3850 C CA . PRO A 1 504 ? -23.751 -26.017 -20.159 1.00 34.66 504 PRO A CA 1
ATOM 3851 C C . PRO A 1 504 ? -23.429 -25.050 -21.307 1.00 34.66 504 PRO A C 1
ATOM 3853 O O . PRO A 1 504 ? -22.635 -24.120 -21.142 1.00 34.66 504 PRO A O 1
ATOM 3856 N N . ALA A 1 505 ? -24.041 -25.274 -22.471 1.00 36.72 505 ALA A N 1
ATOM 3857 C CA . ALA A 1 505 ? -23.977 -24.359 -23.608 1.00 36.72 505 ALA A CA 1
ATOM 3858 C C . ALA A 1 505 ? -24.647 -23.009 -23.266 1.00 36.72 505 ALA A C 1
ATOM 3860 O O . ALA A 1 505 ? -25.612 -22.996 -22.498 1.00 36.72 505 ALA A O 1
ATOM 3861 N N . PRO A 1 506 ? -24.164 -21.879 -23.812 1.00 35.16 506 PRO A N 1
ATOM 3862 C CA . PRO A 1 506 ? -24.730 -20.569 -23.517 1.00 35.16 506 PRO A CA 1
ATOM 3863 C C . PRO A 1 506 ? -26.125 -20.410 -24.140 1.00 35.16 506 PRO A C 1
ATOM 3865 O O . PRO A 1 506 ? -26.339 -20.738 -25.307 1.00 35.16 506 PRO A O 1
ATOM 3868 N N . VAL A 1 507 ? -27.059 -19.891 -23.343 1.00 35.09 507 VAL A N 1
ATOM 3869 C CA . VAL A 1 507 ? -28.390 -19.440 -23.773 1.00 35.09 507 VAL A CA 1
ATOM 3870 C C . VAL A 1 507 ? -28.238 -18.073 -24.469 1.00 35.09 507 VAL A C 1
ATOM 3872 O O . VAL A 1 507 ? -27.444 -17.262 -23.985 1.00 35.09 507 VAL A O 1
ATOM 3875 N N . PRO A 1 508 ? -28.943 -17.782 -25.580 1.00 28.48 508 PRO A N 1
ATOM 3876 C CA . PRO A 1 508 ? -28.854 -16.484 -26.247 1.00 28.48 508 PRO A CA 1
ATOM 3877 C C . PRO A 1 508 ? -29.536 -15.409 -25.394 1.00 28.48 508 PRO A C 1
ATOM 3879 O O . PRO A 1 508 ? -30.677 -15.595 -24.974 1.00 28.48 508 PRO A O 1
ATOM 3882 N N . VAL A 1 509 ? -28.849 -14.294 -25.148 1.00 32.97 509 VAL A N 1
ATOM 3883 C CA . VAL A 1 509 ? -29.426 -13.103 -24.510 1.00 32.97 509 VAL A CA 1
ATOM 3884 C C . VAL A 1 509 ? -29.918 -12.171 -25.617 1.00 32.97 509 VAL A C 1
ATOM 3886 O O . VAL A 1 509 ? -29.152 -11.810 -26.507 1.00 32.97 509 VAL A O 1
ATOM 3889 N N . GLU A 1 510 ? -31.205 -11.836 -25.575 1.00 32.81 510 GLU A N 1
ATOM 3890 C CA . GLU A 1 510 ? -31.859 -10.841 -26.429 1.00 32.81 510 GLU A CA 1
ATOM 3891 C C . GLU A 1 510 ? -31.336 -9.432 -26.088 1.00 32.81 510 GLU A C 1
ATOM 3893 O O . GLU A 1 510 ? -31.264 -9.054 -24.919 1.00 32.81 510 GLU A O 1
ATOM 3898 N N . GLU A 1 511 ? -30.937 -8.664 -27.105 1.00 32.03 511 GLU A N 1
ATOM 3899 C CA . GLU A 1 511 ? -30.466 -7.280 -26.971 1.00 32.03 511 GLU A CA 1
ATOM 3900 C C . GLU A 1 511 ? -31.631 -6.321 -26.663 1.00 32.03 511 GLU A C 1
ATOM 3902 O O . GLU A 1 511 ? -32.476 -6.064 -27.523 1.00 32.03 511 GLU A O 1
ATOM 3907 N N . GLU A 1 512 ? -31.639 -5.702 -25.478 1.00 32.22 512 GLU A N 1
ATOM 3908 C CA . GLU A 1 512 ? -32.446 -4.501 -25.226 1.00 32.22 512 GLU A CA 1
ATOM 3909 C C . GLU A 1 512 ? -31.715 -3.239 -25.721 1.00 32.22 512 GLU A C 1
ATOM 3911 O O . GLU A 1 512 ? -30.620 -2.888 -25.278 1.00 32.22 512 GLU A O 1
ATOM 3916 N N . LYS A 1 513 ? -32.351 -2.538 -26.668 1.00 29.08 513 LYS A N 1
ATOM 3917 C CA . LYS A 1 513 ? -31.954 -1.216 -27.181 1.00 29.08 513 LYS A CA 1
ATOM 3918 C C . LYS A 1 513 ? -32.061 -0.134 -26.094 1.00 29.08 513 LYS A C 1
ATOM 3920 O O . LYS A 1 513 ? -33.094 -0.065 -25.434 1.00 29.08 513 LYS A O 1
ATOM 3925 N N . PRO A 1 514 ? -31.121 0.825 -26.011 1.00 31.78 514 PRO A N 1
ATOM 3926 C CA . PRO A 1 514 ? -31.301 1.998 -25.163 1.00 31.78 514 PRO A CA 1
ATOM 3927 C C . PRO A 1 514 ? -32.192 3.058 -25.839 1.00 31.78 514 PRO A C 1
ATOM 3929 O O . PRO A 1 514 ? -31.905 3.539 -26.941 1.00 31.78 514 PRO A O 1
ATOM 3932 N N . GLU A 1 515 ? -33.272 3.447 -25.155 1.00 30.41 515 GLU A N 1
ATOM 3933 C CA . GLU A 1 515 ? -34.117 4.592 -25.507 1.00 30.41 515 GLU A CA 1
ATOM 3934 C C . GLU A 1 515 ? -33.382 5.929 -25.312 1.00 30.41 515 GLU A C 1
ATOM 3936 O O . GLU A 1 515 ? -32.761 6.206 -24.285 1.00 30.41 515 GLU A O 1
ATOM 3941 N N . ARG A 1 516 ? -33.502 6.806 -26.315 1.00 31.95 516 ARG A N 1
ATOM 3942 C CA . ARG A 1 516 ? -33.074 8.209 -26.267 1.00 31.95 516 ARG A CA 1
ATOM 3943 C C . ARG A 1 516 ? -34.123 9.051 -25.534 1.00 31.95 516 ARG A C 1
ATOM 3945 O O . ARG A 1 516 ? -35.164 9.355 -26.114 1.00 31.95 516 ARG A O 1
ATOM 3952 N N . SER A 1 517 ? -33.810 9.531 -24.333 1.00 29.02 517 SER A N 1
ATOM 3953 C CA . SER A 1 517 ? -34.591 10.590 -23.682 1.00 29.02 517 SER A CA 1
ATOM 3954 C C . SER A 1 517 ? -34.171 11.974 -24.194 1.00 29.02 517 SER A C 1
ATOM 3956 O O . SER A 1 517 ? -33.017 12.391 -24.080 1.00 29.02 517 SER A O 1
ATOM 3958 N N . ARG A 1 518 ? -35.132 12.668 -24.815 1.00 30.11 518 ARG A N 1
ATOM 3959 C CA . ARG A 1 518 ? -35.060 14.057 -25.286 1.00 30.11 518 ARG A CA 1
ATOM 3960 C C . ARG A 1 518 ? -35.354 15.006 -24.120 1.00 30.11 518 ARG A C 1
ATOM 3962 O O . ARG A 1 518 ? -36.470 15.010 -23.612 1.00 30.11 518 ARG A O 1
ATOM 3969 N N . LEU A 1 519 ? -34.412 15.883 -23.777 1.00 30.44 519 LEU A N 1
ATOM 3970 C CA . LEU A 1 519 ? -34.678 17.060 -22.945 1.00 30.44 519 LEU A CA 1
ATOM 3971 C C . LEU A 1 519 ? -35.238 18.189 -23.822 1.00 30.44 519 LEU A C 1
ATOM 3973 O O . LEU A 1 519 ? -34.510 18.872 -24.542 1.00 30.44 519 LEU A O 1
ATOM 3977 N N . GLY A 1 520 ? -36.561 18.343 -23.782 1.00 28.25 520 GLY A N 1
ATOM 3978 C CA . GLY A 1 520 ? -37.287 19.497 -24.299 1.00 28.25 520 GLY A CA 1
ATOM 3979 C C . GLY A 1 520 ? -37.521 20.527 -23.193 1.00 28.25 520 GLY A C 1
ATOM 3980 O O . GLY A 1 520 ? -37.999 20.187 -22.116 1.00 28.25 520 GLY A O 1
ATOM 3981 N N . ARG A 1 521 ? -37.173 21.782 -23.498 1.00 30.58 521 ARG A N 1
ATOM 3982 C CA . ARG A 1 521 ? -37.529 23.016 -22.777 1.00 30.58 521 ARG A CA 1
ATOM 3983 C C . ARG A 1 521 ? -38.997 23.039 -22.332 1.00 30.58 521 ARG A C 1
ATOM 3985 O O . ARG A 1 521 ? -39.849 22.684 -23.136 1.00 30.58 521 ARG A O 1
ATOM 3992 N N . LEU A 1 522 ? -39.272 23.681 -21.193 1.00 28.98 522 LEU A N 1
ATOM 3993 C CA . LEU A 1 522 ? -40.292 24.735 -21.105 1.00 28.98 522 LEU A CA 1
ATOM 3994 C C . LEU A 1 522 ? -40.002 25.685 -19.919 1.00 28.98 522 LEU A C 1
ATOM 3996 O O . LEU A 1 522 ? -39.654 25.245 -18.828 1.00 28.98 522 LEU A O 1
ATOM 4000 N N . PHE A 1 523 ? -40.117 26.985 -20.206 1.00 28.77 523 PHE A N 1
ATOM 4001 C CA . PHE A 1 523 ? -40.229 28.138 -19.295 1.00 28.77 523 PHE A CA 1
ATOM 4002 C C . PHE A 1 523 ? -41.514 27.996 -18.423 1.00 28.77 523 PHE A C 1
ATOM 4004 O O . PHE A 1 523 ? -42.365 27.189 -18.775 1.00 28.77 523 PHE A O 1
ATOM 4011 N N . GLU A 1 524 ? -41.782 28.677 -17.299 1.00 29.44 524 GLU A N 1
ATOM 4012 C CA . GLU A 1 524 ? -41.668 30.108 -16.983 1.00 29.44 524 GLU A CA 1
ATOM 4013 C C . GLU A 1 524 ? -42.101 30.365 -15.503 1.00 29.44 524 GLU A C 1
ATOM 4015 O O . GLU A 1 524 ? -42.928 29.632 -14.968 1.00 29.44 524 GLU A O 1
ATOM 4020 N N . THR A 1 525 ? -41.501 31.399 -14.887 1.00 28.30 525 THR A N 1
ATOM 4021 C CA . THR A 1 525 ? -42.016 32.402 -13.905 1.00 28.30 525 THR A CA 1
ATOM 4022 C C . THR A 1 525 ? -42.904 32.059 -12.690 1.00 28.30 525 THR A C 1
ATOM 4024 O O . THR A 1 525 ? -43.981 31.504 -12.818 1.00 28.30 525 THR A O 1
ATOM 4027 N N . VAL A 1 526 ? -42.481 32.563 -11.510 1.00 30.25 526 VAL A N 1
ATOM 4028 C CA . VAL A 1 526 ? -43.113 33.517 -10.536 1.00 30.25 526 VAL A CA 1
ATOM 4029 C C . VAL A 1 526 ? -42.109 33.584 -9.350 1.00 30.25 526 VAL A C 1
ATOM 4031 O O . VAL A 1 526 ? -41.638 32.540 -8.929 1.00 30.25 526 VAL A O 1
ATOM 4034 N N . GLY A 1 527 ? -41.595 34.676 -8.770 1.00 25.80 527 GLY A N 1
ATOM 4035 C CA . GLY A 1 527 ? -42.048 36.051 -8.555 1.00 25.80 527 GLY A CA 1
ATOM 4036 C C . GLY A 1 527 ? -42.188 36.300 -7.036 1.00 25.80 527 GLY A C 1
ATOM 4037 O O . GLY A 1 527 ? -43.081 35.717 -6.438 1.00 25.80 527 GLY A O 1
ATOM 4038 N N . GLY A 1 528 ? -41.362 37.168 -6.417 1.00 26.45 528 GLY A N 1
ATOM 4039 C CA . GLY A 1 528 ? -41.755 37.880 -5.176 1.00 26.45 528 GLY A CA 1
ATOM 4040 C C . GLY A 1 528 ? -40.827 37.890 -3.939 1.00 26.45 528 GLY A C 1
ATOM 4041 O O . GLY A 1 528 ? -40.932 37.030 -3.079 1.00 26.45 528 GLY A O 1
ATOM 4042 N N . SER A 1 529 ? -40.030 38.965 -3.839 1.00 29.66 529 SER A N 1
ATOM 4043 C CA . SER A 1 529 ? -39.792 39.883 -2.690 1.00 29.66 529 SER A CA 1
ATOM 4044 C C . SER A 1 529 ? -39.189 39.470 -1.321 1.00 29.66 529 SER A C 1
ATOM 4046 O O . SER A 1 529 ? -39.806 38.734 -0.565 1.00 29.66 529 SER A O 1
ATOM 4048 N N . SER A 1 530 ? -38.113 40.217 -0.965 1.00 30.86 530 SER A N 1
ATOM 4049 C CA . SER A 1 530 ? -37.825 40.972 0.297 1.00 30.86 530 SER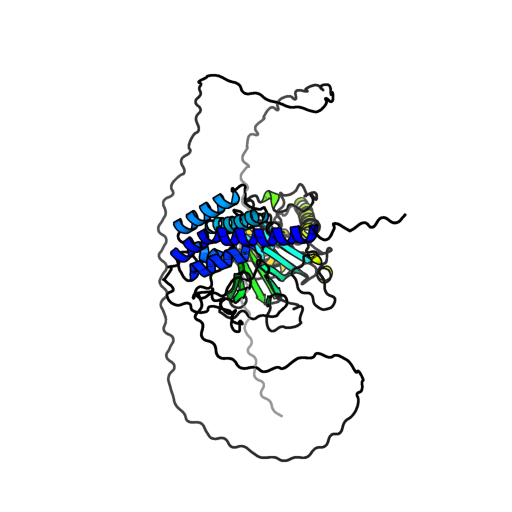 A CA 1
ATOM 4050 C C . SER A 1 530 ? -37.693 40.201 1.633 1.00 30.86 530 SER A C 1
ATOM 4052 O O . SER A 1 530 ? -38.460 39.291 1.876 1.00 30.86 530 SER A O 1
ATOM 4054 N N . SER A 1 531 ? -36.818 40.504 2.607 1.00 31.27 531 SER A N 1
ATOM 4055 C CA . SER A 1 531 ? -36.096 41.730 3.006 1.00 31.27 531 SER A CA 1
ATOM 4056 C C . SER A 1 531 ? -35.035 41.443 4.099 1.00 31.27 531 SER A C 1
ATOM 4058 O O . SER A 1 531 ? -35.249 40.585 4.946 1.00 31.27 531 SER A O 1
ATOM 4060 N N . SER A 1 532 ? -33.990 42.287 4.128 1.00 31.97 532 SER A N 1
ATOM 4061 C CA . SER A 1 532 ? -33.294 42.897 5.292 1.00 31.97 532 SER A CA 1
ATOM 4062 C C . SER A 1 532 ? -32.605 42.060 6.389 1.00 31.97 532 SER A C 1
ATOM 4064 O O . SER A 1 532 ? -33.252 41.338 7.137 1.00 31.97 532 SER A O 1
ATOM 4066 N N . GLY A 1 533 ? -31.327 42.386 6.638 1.00 28.30 533 GLY A N 1
ATOM 4067 C CA . GLY A 1 533 ? -30.647 42.194 7.929 1.00 28.30 533 GLY A CA 1
ATOM 4068 C C . GLY A 1 533 ? -29.146 42.507 7.869 1.00 28.30 533 GLY A C 1
ATOM 4069 O O . GLY A 1 533 ? -28.384 41.748 7.294 1.00 28.30 533 GLY A O 1
ATOM 4070 N N . SER A 1 534 ? -28.733 43.646 8.427 1.00 29.59 534 SER A N 1
ATOM 4071 C CA . SER A 1 534 ? -27.398 44.270 8.339 1.00 29.59 534 SER A CA 1
ATOM 4072 C C . SER A 1 534 ? -26.511 43.987 9.565 1.00 29.59 534 SER A C 1
ATOM 4074 O O . SER A 1 534 ? -27.040 43.948 10.672 1.00 29.59 534 SER A O 1
ATOM 4076 N N . SER A 1 535 ? -25.180 43.925 9.386 1.00 31.95 535 SER A N 1
ATOM 4077 C CA . SER A 1 535 ? -24.102 44.602 10.175 1.00 31.95 535 SER A CA 1
ATOM 4078 C C . SER A 1 535 ? -22.740 43.952 9.839 1.00 31.95 535 SER A C 1
ATOM 4080 O O . SER A 1 535 ? -22.633 42.736 9.878 1.00 31.95 535 SER A O 1
ATOM 4082 N N . GLY A 1 536 ? -21.754 44.646 9.241 1.00 29.28 536 GLY A N 1
ATOM 4083 C CA . GLY A 1 536 ? -20.738 45.537 9.858 1.00 29.28 536 GLY A CA 1
ATOM 4084 C C . GLY A 1 536 ? -19.487 44.697 10.201 1.00 29.28 536 GLY A C 1
ATOM 4085 O O . GLY A 1 536 ? -19.653 43.646 10.792 1.00 29.28 536 GLY A O 1
ATOM 4086 N N . SER A 1 537 ? -18.217 44.955 9.869 1.00 31.02 537 SER A N 1
ATOM 4087 C CA . SER A 1 537 ? -17.345 46.077 9.453 1.00 31.02 537 SER A CA 1
ATOM 4088 C C . SER A 1 537 ? -16.073 45.418 8.844 1.00 31.02 537 SER A C 1
ATOM 4090 O O . SER A 1 537 ? -15.720 44.338 9.297 1.00 31.02 537 SER A O 1
ATOM 4092 N N . GLY A 1 538 ? -15.330 45.876 7.830 1.00 28.28 538 GLY A N 1
ATOM 4093 C CA . GLY A 1 538 ? -14.743 47.190 7.561 1.00 28.28 538 GLY A CA 1
ATOM 4094 C C . GLY A 1 538 ? -13.201 47.099 7.639 1.00 28.28 538 GLY A C 1
ATOM 4095 O O . GLY A 1 538 ? -12.690 46.954 8.741 1.00 28.28 538 GLY A O 1
ATOM 4096 N N . SER A 1 539 ? -12.484 47.173 6.497 1.00 28.84 539 SER A N 1
ATOM 4097 C CA . SER A 1 539 ? -11.134 47.779 6.301 1.00 28.84 539 SER A CA 1
ATOM 4098 C C . SER A 1 539 ? -10.338 47.143 5.139 1.00 28.84 539 SER A C 1
ATOM 4100 O O . SER A 1 539 ? -9.840 46.027 5.258 1.00 28.84 539 SER A O 1
ATOM 4102 N N . SER A 1 540 ? -10.157 47.863 4.022 1.00 33.91 540 SER A N 1
ATOM 4103 C CA . SER A 1 540 ? -8.847 48.402 3.586 1.00 33.91 540 SER A CA 1
ATOM 4104 C C . SER A 1 540 ? -8.844 48.890 2.117 1.00 33.91 540 SER A C 1
ATOM 4106 O O . SER A 1 540 ? -9.573 48.405 1.261 1.00 33.91 540 SER A O 1
ATOM 4108 N N . SER A 1 541 ? -8.045 49.939 1.918 1.00 33.06 541 SER A N 1
ATOM 4109 C CA . SER A 1 541 ? -7.873 50.944 0.854 1.00 33.06 541 SER A CA 1
ATOM 4110 C C . SER A 1 541 ? -7.940 50.580 -0.651 1.00 33.06 541 SER A C 1
ATOM 4112 O O . SER A 1 541 ? -7.639 49.455 -1.042 1.00 33.06 541 SER A O 1
ATOM 4114 N N . PRO A 1 542 ? -8.213 51.579 -1.528 1.00 35.19 542 PRO A N 1
ATOM 4115 C CA . PRO A 1 542 ? -8.361 51.401 -2.974 1.00 35.19 542 PRO A CA 1
ATOM 4116 C C . PRO A 1 542 ? -7.035 51.550 -3.742 1.00 35.19 542 PRO A C 1
ATOM 4118 O O . PRO A 1 542 ? -6.218 52.423 -3.442 1.00 35.19 542 PRO A O 1
ATOM 4121 N N . ARG A 1 543 ? -6.861 50.758 -4.808 1.00 33.59 543 ARG A N 1
ATOM 4122 C CA . ARG A 1 543 ? -5.914 51.045 -5.897 1.00 33.59 543 ARG A CA 1
ATOM 4123 C C . ARG A 1 543 ? -6.673 51.231 -7.206 1.00 33.59 543 ARG A C 1
ATOM 4125 O O . ARG A 1 543 ? -7.492 50.409 -7.599 1.00 33.59 543 ARG A O 1
ATOM 4132 N N . THR A 1 544 ? -6.374 52.350 -7.844 1.00 33.16 544 THR A N 1
ATOM 4133 C CA . THR A 1 544 ? -6.829 52.795 -9.156 1.00 33.16 544 THR A CA 1
ATOM 4134 C C . THR A 1 544 ? -6.198 51.963 -10.276 1.00 33.16 544 THR A C 1
ATOM 4136 O O . THR A 1 544 ? -4.991 51.735 -10.276 1.00 33.16 544 THR A O 1
ATOM 4139 N N . SER A 1 545 ? -6.992 51.571 -11.273 1.00 34.88 545 SER A N 1
ATOM 4140 C CA . SER A 1 545 ? -6.504 51.338 -12.639 1.00 34.88 545 SER A CA 1
ATOM 4141 C C . SER A 1 545 ? -7.629 51.613 -13.643 1.00 34.88 545 SER A C 1
ATOM 4143 O O . SER A 1 545 ? -8.765 51.178 -13.460 1.00 34.88 545 SER A O 1
ATOM 4145 N N . SER A 1 546 ? -7.313 52.444 -14.637 1.00 33.44 546 SER A N 1
ATOM 4146 C CA . SER A 1 546 ? -8.176 52.840 -15.754 1.00 33.44 546 SER A CA 1
ATOM 4147 C C . SER A 1 546 ? -8.458 51.667 -16.708 1.00 33.44 546 SER A C 1
ATOM 4149 O O . SER A 1 546 ? -7.646 50.746 -16.773 1.00 33.44 546 SER A O 1
ATOM 4151 N N . PRO A 1 547 ? -9.562 51.704 -17.478 1.00 38.16 547 PRO A N 1
ATOM 4152 C CA . PRO A 1 547 ? -9.951 50.620 -18.376 1.00 38.16 547 PRO A CA 1
ATOM 4153 C C . PRO A 1 547 ? -9.246 50.719 -19.738 1.00 38.16 547 PRO A C 1
ATOM 4155 O O . PRO A 1 547 ? -9.220 51.787 -20.350 1.00 38.16 547 PRO A O 1
ATOM 4158 N N . GLU A 1 548 ? -8.728 49.595 -20.236 1.00 37.25 548 GLU A N 1
ATOM 4159 C CA . GLU A 1 548 ? -8.279 49.442 -21.627 1.00 37.25 548 GLU A CA 1
ATOM 4160 C C . GLU A 1 548 ? -9.390 48.853 -22.527 1.00 37.25 548 GLU A C 1
ATOM 4162 O O . GLU A 1 548 ? -10.291 48.163 -22.038 1.00 37.25 548 GLU A O 1
ATOM 4167 N N . PRO A 1 549 ? -9.382 49.170 -23.838 1.00 36.28 549 PRO A N 1
ATOM 4168 C CA . PRO A 1 549 ? -10.539 49.033 -24.719 1.00 36.28 549 PRO A CA 1
ATOM 4169 C C . PRO A 1 549 ? -10.766 47.607 -25.241 1.00 36.28 549 PRO A C 1
ATOM 4171 O O . PRO A 1 549 ? -9.844 46.853 -25.542 1.00 36.28 549 PRO A O 1
ATOM 4174 N N . ARG A 1 550 ? -12.049 47.272 -25.406 1.00 36.19 550 ARG A N 1
ATOM 4175 C CA . ARG A 1 550 ? -12.562 46.013 -25.954 1.00 36.19 550 ARG A CA 1
ATOM 4176 C C . ARG A 1 550 ? -12.369 45.988 -27.481 1.00 36.19 550 ARG A C 1
ATOM 4178 O O . ARG A 1 550 ? -12.995 46.779 -28.181 1.00 36.19 550 ARG A O 1
ATOM 4185 N N . TYR A 1 551 ? -11.538 45.077 -27.986 1.00 35.84 551 TYR A N 1
ATOM 4186 C CA . TYR A 1 551 ? -11.478 44.719 -29.408 1.00 35.84 551 TYR A CA 1
ATOM 4187 C C . TYR A 1 551 ? -12.477 43.585 -29.694 1.00 35.84 551 TYR A C 1
ATOM 4189 O O . TYR A 1 551 ? -12.401 42.525 -29.074 1.00 35.84 551 TYR A O 1
ATOM 4197 N N . GLU A 1 552 ? -13.415 43.803 -30.619 1.00 46.12 552 GLU A N 1
ATOM 4198 C CA . GLU A 1 552 ? -14.250 42.744 -31.205 1.00 46.12 552 GLU A CA 1
ATOM 4199 C C . GLU A 1 552 ? -13.463 42.019 -32.305 1.00 46.12 552 GLU A C 1
ATOM 4201 O O . GLU A 1 552 ? -12.974 42.644 -33.247 1.00 46.12 552 GLU A O 1
ATOM 4206 N N . ALA A 1 553 ? -13.341 40.695 -32.189 1.00 38.53 553 ALA A N 1
ATOM 4207 C CA . ALA A 1 553 ? -12.827 39.833 -33.250 1.00 38.53 553 ALA A CA 1
ATOM 4208 C C . ALA A 1 553 ? -13.998 39.305 -34.111 1.00 38.53 553 ALA A C 1
ATOM 4210 O O . ALA A 1 553 ? -15.044 38.971 -33.550 1.00 38.53 553 ALA A O 1
ATOM 4211 N N . PRO A 1 554 ? -13.857 39.215 -35.448 1.00 43.25 554 PRO A N 1
ATOM 4212 C CA . PRO A 1 554 ? -14.937 38.786 -36.338 1.00 43.25 554 PRO A CA 1
ATOM 4213 C C . PRO A 1 554 ? -15.174 37.265 -36.293 1.00 43.25 554 PRO A C 1
ATOM 4215 O O . PRO A 1 554 ? -14.237 36.483 -36.132 1.00 43.25 554 PRO A O 1
ATOM 4218 N N . GLU A 1 555 ? -16.435 36.849 -36.465 1.00 48.34 555 GLU A N 1
ATOM 4219 C CA . GLU A 1 555 ? -16.861 35.440 -36.505 1.00 48.34 555 GLU A CA 1
ATOM 4220 C C . GLU A 1 555 ? -16.187 34.645 -37.644 1.00 48.34 555 GLU A C 1
ATOM 4222 O O . GLU A 1 555 ? -16.147 35.117 -38.787 1.00 48.34 555 GLU A O 1
ATOM 4227 N N . PRO A 1 556 ? -15.723 33.403 -37.400 1.00 39.03 556 PRO A N 1
ATOM 4228 C CA . PRO A 1 556 ? -15.241 32.540 -38.467 1.00 39.03 556 PRO A CA 1
ATOM 4229 C C . PRO A 1 556 ? -16.409 31.883 -39.218 1.00 39.03 556 PRO A C 1
ATOM 4231 O O . PRO A 1 556 ? -17.247 31.179 -38.652 1.00 39.03 556 PRO A O 1
ATOM 4234 N N . THR A 1 557 ? -16.422 32.072 -40.536 1.00 42.22 557 THR A N 1
ATOM 4235 C CA . THR A 1 557 ? -17.297 31.371 -41.480 1.00 42.22 557 THR A CA 1
ATOM 4236 C C . THR A 1 557 ? -16.917 29.889 -41.557 1.00 42.22 557 THR A C 1
ATOM 4238 O O . THR A 1 557 ? -15.782 29.524 -41.853 1.00 42.22 557 THR A O 1
ATOM 4241 N N . ARG A 1 558 ? -17.885 29.006 -41.289 1.00 36.97 558 ARG A N 1
ATOM 4242 C CA . ARG A 1 558 ? -17.724 27.547 -41.354 1.00 36.97 558 ARG A CA 1
ATOM 4243 C C . ARG A 1 558 ? -17.965 27.060 -42.786 1.00 36.97 558 ARG A C 1
ATOM 4245 O O . ARG A 1 558 ? -19.109 26.975 -43.219 1.00 36.97 558 ARG A O 1
ATOM 4252 N N . SER A 1 559 ? -16.907 26.714 -43.514 1.00 44.69 559 SER A N 1
ATOM 4253 C CA . SER A 1 559 ? -17.007 25.930 -44.752 1.00 44.69 559 SER A CA 1
ATOM 4254 C C . SER A 1 559 ? -16.901 24.438 -44.426 1.00 44.69 559 SER A C 1
ATOM 4256 O O . SER A 1 559 ? -15.860 23.981 -43.956 1.00 44.69 559 SER A O 1
ATOM 4258 N N . GLU A 1 560 ? -17.972 23.675 -44.650 1.00 46.94 560 GLU A N 1
ATOM 4259 C CA . GLU A 1 560 ? -17.959 22.213 -44.510 1.00 46.94 560 GLU A CA 1
ATOM 4260 C C . GLU A 1 560 ? -17.237 21.555 -45.704 1.00 46.94 560 GLU A C 1
ATOM 4262 O O . GLU A 1 560 ? -17.539 21.894 -46.853 1.00 46.94 560 GLU A O 1
ATOM 4267 N N . PRO A 1 561 ? -16.308 20.604 -45.489 1.00 41.84 561 PRO A N 1
ATOM 4268 C CA . PRO A 1 561 ? -15.704 19.858 -46.584 1.00 41.84 561 PRO A CA 1
ATOM 4269 C C . PRO A 1 561 ? -16.646 18.748 -47.073 1.00 41.84 561 PRO A C 1
ATOM 4271 O O . PRO A 1 561 ? -17.123 17.911 -46.306 1.00 41.84 561 PRO A O 1
ATOM 4274 N N . ARG A 1 562 ? -16.893 18.737 -48.385 1.00 43.12 562 ARG A N 1
ATOM 4275 C CA . ARG A 1 562 ? -17.647 17.702 -49.102 1.00 43.12 562 ARG A CA 1
ATOM 4276 C C . ARG A 1 562 ? -16.760 16.461 -49.270 1.00 43.12 562 ARG A C 1
ATOM 4278 O O . ARG A 1 562 ? -15.669 16.564 -49.820 1.00 43.12 562 ARG A O 1
ATOM 4285 N N . TYR A 1 563 ? -17.222 15.304 -48.802 1.00 45.12 563 TYR A N 1
ATOM 4286 C CA . TYR A 1 563 ? -16.522 14.026 -48.954 1.00 45.12 563 TYR A CA 1
ATOM 4287 C C . TYR A 1 563 ? -16.754 13.444 -50.358 1.00 45.12 563 TYR A C 1
ATOM 4289 O O . TYR A 1 563 ? -17.899 13.182 -50.729 1.00 45.12 563 TYR A O 1
ATOM 4297 N N . GLU A 1 564 ? -15.680 13.216 -51.119 1.00 51.00 564 GLU A N 1
ATOM 4298 C CA . GLU A 1 564 ? -15.688 12.351 -52.306 1.00 51.00 564 GLU A CA 1
ATOM 4299 C C . GLU A 1 564 ? -15.074 10.986 -51.948 1.00 51.00 564 GLU A C 1
ATOM 4301 O O . GLU A 1 564 ? -13.962 10.939 -51.412 1.00 51.00 564 GLU A O 1
ATOM 4306 N N . PRO A 1 565 ? -15.766 9.863 -52.212 1.00 51.78 565 PRO A N 1
ATOM 4307 C CA . PRO A 1 565 ? -15.225 8.539 -51.934 1.00 51.78 565 PRO A CA 1
ATOM 4308 C C . PRO A 1 565 ? -14.118 8.163 -52.939 1.00 51.78 565 PRO A C 1
ATOM 4310 O O . PRO A 1 565 ? -14.225 8.484 -54.125 1.00 51.78 565 PRO A O 1
ATOM 4313 N N . PRO A 1 566 ? -13.064 7.446 -52.506 1.00 51.97 566 PRO A N 1
ATOM 4314 C CA . PRO A 1 566 ? -11.961 7.066 -53.380 1.00 51.97 566 PRO A CA 1
ATOM 4315 C C . PRO A 1 566 ? -12.357 5.959 -54.371 1.00 51.97 566 PRO A C 1
ATOM 4317 O O . PRO A 1 566 ? -13.130 5.055 -54.051 1.00 51.97 566 PRO A O 1
ATOM 4320 N N . ALA A 1 567 ? -11.779 6.015 -55.574 1.00 55.19 567 ALA A N 1
ATOM 4321 C CA . ALA A 1 567 ? -11.966 5.021 -56.630 1.00 55.19 567 ALA A CA 1
ATOM 4322 C C . ALA A 1 567 ? -11.451 3.620 -56.218 1.00 55.19 567 ALA A C 1
ATOM 4324 O O . ALA A 1 567 ? -10.458 3.518 -55.489 1.00 55.19 567 ALA A O 1
ATOM 4325 N N . PRO A 1 568 ? -12.081 2.528 -56.695 1.00 50.03 568 PRO A N 1
ATOM 4326 C CA . PRO A 1 568 ? -11.700 1.171 -56.313 1.00 50.03 568 PRO A CA 1
ATOM 4327 C C . PRO A 1 568 ? -10.309 0.806 -56.852 1.00 50.03 568 PRO A C 1
ATOM 4329 O O . PRO A 1 568 ? -10.016 0.977 -58.035 1.00 50.03 568 PRO A O 1
ATOM 4332 N N . ARG A 1 569 ? -9.443 0.282 -55.973 1.00 49.00 569 ARG A N 1
ATOM 4333 C CA . ARG A 1 569 ? -8.121 -0.253 -56.338 1.00 49.00 569 ARG A CA 1
ATOM 4334 C C . ARG A 1 569 ? -8.271 -1.591 -57.068 1.00 49.00 569 ARG A C 1
ATOM 4336 O O . ARG A 1 569 ? -8.985 -2.473 -56.606 1.00 49.00 569 ARG A O 1
ATOM 4343 N N . SER A 1 570 ? -7.544 -1.745 -58.171 1.00 50.47 570 SER A N 1
ATOM 4344 C CA . SER A 1 570 ? -7.372 -3.000 -58.909 1.00 50.47 570 SER A CA 1
ATOM 4345 C C . SER A 1 570 ? -6.612 -4.046 -58.081 1.00 50.47 570 SER A C 1
ATOM 4347 O O . SER A 1 570 ? -5.537 -3.748 -57.554 1.00 50.47 570 SER A O 1
ATOM 4349 N N . GLU A 1 571 ? -7.153 -5.263 -57.990 1.00 51.41 571 GLU A N 1
ATOM 4350 C CA . GLU A 1 571 ? -6.528 -6.417 -57.326 1.00 51.41 571 GLU A CA 1
ATOM 4351 C C . GLU A 1 571 ? -5.209 -6.840 -58.008 1.00 51.41 571 GLU A C 1
ATOM 4353 O O . GLU A 1 571 ? -5.151 -6.904 -59.239 1.00 51.41 571 GLU A O 1
ATOM 4358 N N . PRO A 1 572 ? -4.151 -7.189 -57.251 1.00 47.94 572 PRO A N 1
ATOM 4359 C CA . PRO A 1 572 ? -2.968 -7.823 -57.814 1.00 47.94 572 PRO A CA 1
ATOM 4360 C C . PRO A 1 572 ? -3.181 -9.335 -57.998 1.00 47.94 572 PRO A C 1
ATOM 4362 O O . PRO A 1 572 ? -3.709 -10.027 -57.128 1.00 47.94 572 PRO A O 1
ATOM 4365 N N . ALA A 1 573 ? -2.735 -9.851 -59.146 1.00 48.28 573 ALA A N 1
ATOM 4366 C CA . ALA A 1 573 ? -2.840 -11.256 -59.526 1.00 48.28 573 ALA A CA 1
ATOM 4367 C C . ALA A 1 573 ? -2.147 -12.203 -58.526 1.00 48.28 573 ALA A C 1
ATOM 4369 O O . ALA A 1 573 ? -1.015 -11.984 -58.094 1.00 48.28 573 ALA A O 1
ATOM 4370 N N . ARG A 1 574 ? -2.839 -13.298 -58.203 1.00 44.75 574 ARG A N 1
ATOM 4371 C CA . ARG A 1 574 ? -2.413 -14.368 -57.292 1.00 44.75 574 ARG A CA 1
ATOM 4372 C C . ARG A 1 574 ? -1.252 -15.171 -57.895 1.00 44.75 574 ARG A C 1
ATOM 4374 O O . ARG A 1 574 ? -1.440 -15.847 -58.903 1.00 44.75 574 ARG A O 1
ATOM 4381 N N . SER A 1 575 ? -0.080 -15.157 -57.262 1.00 50.41 575 SER A N 1
ATOM 4382 C CA . SER A 1 575 ? 1.015 -16.082 -57.578 1.00 50.41 575 SER A CA 1
ATOM 4383 C C . SER A 1 575 ? 0.836 -17.405 -56.821 1.00 50.41 575 SER A C 1
ATOM 4385 O O . SER A 1 575 ? 0.568 -17.439 -55.620 1.00 50.41 575 SER A O 1
ATOM 4387 N N . THR A 1 576 ? 0.935 -18.523 -57.538 1.00 57.00 576 THR A N 1
ATOM 4388 C CA . THR A 1 576 ? 0.899 -19.885 -56.980 1.00 57.00 576 THR A CA 1
ATOM 4389 C C . THR A 1 576 ? 2.245 -20.255 -56.341 1.00 57.00 576 THR A C 1
ATOM 4391 O O . THR A 1 576 ? 3.280 -19.973 -56.949 1.00 57.00 576 THR A O 1
ATOM 4394 N N . PRO A 1 577 ? 2.276 -20.923 -55.171 1.00 52.81 577 PRO A N 1
ATOM 4395 C CA . PRO A 1 577 ? 3.526 -21.353 -54.548 1.00 52.81 577 PRO A CA 1
ATOM 4396 C C . PRO A 1 577 ? 4.120 -22.598 -55.233 1.00 52.81 577 PRO A C 1
ATOM 4398 O O . PRO A 1 577 ? 3.394 -23.484 -55.682 1.00 52.81 577 PRO A O 1
ATOM 4401 N N . ALA A 1 578 ? 5.454 -22.652 -55.304 1.00 59.25 578 ALA A N 1
ATOM 4402 C CA . ALA A 1 578 ? 6.231 -23.761 -55.866 1.00 59.25 578 ALA A CA 1
ATOM 4403 C C . ALA A 1 578 ? 6.195 -25.025 -54.969 1.00 59.25 578 ALA A C 1
ATOM 4405 O O . ALA A 1 578 ? 6.056 -24.899 -53.750 1.00 59.25 578 ALA A O 1
ATOM 4406 N N . PRO A 1 579 ? 6.340 -26.243 -55.535 1.00 57.75 579 PRO A N 1
ATOM 4407 C CA . PRO A 1 579 ? 6.258 -27.489 -54.774 1.00 57.75 579 PRO A CA 1
ATOM 4408 C C . PRO A 1 579 ? 7.509 -27.755 -53.919 1.00 57.75 579 PRO A C 1
ATOM 4410 O O . PRO A 1 579 ? 8.637 -27.462 -54.312 1.00 57.75 579 PRO A O 1
ATOM 4413 N N . THR A 1 580 ? 7.290 -28.341 -52.740 1.00 60.03 580 THR A N 1
ATOM 4414 C CA . THR A 1 580 ? 8.304 -28.699 -51.732 1.00 60.03 580 THR A CA 1
ATOM 4415 C C . THR A 1 580 ? 9.179 -29.887 -52.185 1.00 60.03 580 THR A C 1
ATOM 4417 O O . THR A 1 580 ? 8.634 -30.834 -52.755 1.00 60.03 580 THR A O 1
ATOM 4420 N N . PRO A 1 581 ? 10.504 -29.916 -51.913 1.00 53.09 581 PRO A N 1
ATOM 4421 C CA . PRO A 1 581 ? 11.354 -31.063 -52.250 1.00 53.09 581 PRO A CA 1
ATOM 4422 C C . PRO A 1 581 ? 11.137 -32.256 -51.303 1.00 53.09 581 PRO A C 1
ATOM 4424 O O . PRO A 1 581 ? 10.905 -32.081 -50.107 1.00 53.09 581 PRO A O 1
ATOM 4427 N N . ALA A 1 582 ? 11.253 -33.474 -51.840 1.00 59.94 582 ALA A N 1
ATOM 4428 C CA . ALA A 1 582 ? 11.113 -34.736 -51.108 1.00 59.94 582 ALA A CA 1
ATOM 4429 C C . ALA A 1 582 ? 12.274 -34.998 -50.114 1.00 59.94 582 ALA A C 1
ATOM 4431 O O . ALA A 1 582 ? 13.403 -34.570 -50.366 1.00 59.94 582 ALA A O 1
ATOM 4432 N N . PRO A 1 583 ? 12.037 -35.728 -49.004 1.00 53.12 583 PRO A N 1
ATOM 4433 C CA . PRO A 1 583 ? 13.056 -35.992 -47.989 1.00 53.12 583 PRO A CA 1
ATOM 4434 C C . PRO A 1 583 ? 14.069 -37.068 -48.427 1.00 53.12 583 PRO A C 1
ATOM 4436 O O . PRO A 1 583 ? 13.712 -38.072 -49.043 1.00 53.12 583 PRO A O 1
ATOM 4439 N N . ALA A 1 584 ? 15.340 -36.862 -48.068 1.00 56.84 584 ALA A N 1
ATOM 4440 C CA . ALA A 1 584 ? 16.456 -37.766 -48.356 1.00 56.84 584 ALA A CA 1
ATOM 4441 C C . ALA A 1 584 ? 16.425 -39.059 -47.502 1.00 56.84 584 ALA A C 1
ATOM 4443 O O . ALA A 1 584 ? 15.948 -39.032 -46.363 1.00 56.84 584 ALA A O 1
ATOM 4444 N N . PRO A 1 585 ? 16.951 -40.194 -48.009 1.00 52.25 585 PRO A N 1
ATOM 4445 C CA . PRO A 1 585 ? 16.905 -41.475 -47.309 1.00 52.25 585 PRO A CA 1
ATOM 4446 C C . PRO A 1 585 ? 17.885 -41.550 -46.127 1.00 52.25 585 PRO A C 1
ATOM 4448 O O . PRO A 1 585 ? 19.032 -41.112 -46.193 1.00 52.25 585 PRO A O 1
ATOM 4451 N N . ARG A 1 586 ? 17.403 -42.162 -45.041 1.00 41.38 586 ARG A N 1
ATOM 4452 C CA . ARG A 1 586 ? 18.108 -42.429 -43.779 1.00 41.38 586 ARG A CA 1
ATOM 4453 C C . ARG A 1 586 ? 19.183 -43.506 -43.982 1.00 41.38 586 ARG A C 1
ATOM 4455 O O . ARG A 1 586 ? 18.853 -44.627 -44.358 1.00 41.38 586 ARG A O 1
ATOM 4462 N N . THR A 1 587 ? 20.443 -43.204 -43.679 1.00 46.28 587 THR A N 1
ATOM 4463 C CA . THR A 1 587 ? 21.525 -44.197 -43.603 1.00 46.28 587 THR A CA 1
ATOM 4464 C C . THR A 1 587 ? 21.607 -44.796 -42.193 1.00 46.28 587 THR A C 1
ATOM 4466 O O . THR A 1 587 ? 21.689 -44.089 -41.191 1.00 46.28 587 THR A O 1
ATOM 4469 N N . THR A 1 588 ? 21.546 -46.124 -42.106 1.00 45.91 588 THR A N 1
ATOM 4470 C CA . THR A 1 588 ? 21.804 -46.924 -40.896 1.00 45.91 588 THR A CA 1
ATOM 4471 C C . THR A 1 588 ? 23.310 -47.028 -40.611 1.00 45.91 588 THR A C 1
ATOM 4473 O O . THR A 1 588 ? 24.062 -47.255 -41.560 1.00 45.91 588 THR A O 1
ATOM 4476 N N . PRO A 1 589 ? 23.781 -46.950 -39.349 1.00 47.41 589 PRO A N 1
ATOM 4477 C CA . PRO A 1 589 ? 25.184 -47.193 -39.024 1.00 47.41 589 PRO A CA 1
ATOM 4478 C C . PRO A 1 589 ? 25.473 -48.694 -38.896 1.00 47.41 589 PRO A C 1
ATOM 4480 O O . PRO A 1 589 ? 24.806 -49.411 -38.149 1.00 47.41 589 PRO A O 1
ATOM 4483 N N . THR A 1 590 ? 26.499 -49.156 -39.606 1.00 44.00 590 THR A N 1
ATOM 4484 C CA . THR A 1 590 ? 27.034 -50.519 -39.523 1.00 44.00 590 THR A CA 1
ATOM 4485 C C . THR A 1 590 ? 27.872 -50.691 -38.254 1.00 44.00 590 THR A C 1
ATOM 4487 O O . THR A 1 590 ? 28.771 -49.902 -37.972 1.00 44.00 590 THR A O 1
ATOM 4490 N N . VAL A 1 591 ? 27.588 -51.757 -37.507 1.00 44.56 591 VAL A N 1
ATOM 4491 C CA . VAL A 1 591 ? 28.330 -52.214 -36.325 1.00 44.56 591 VAL A CA 1
ATOM 4492 C C . VAL A 1 591 ? 29.687 -52.789 -36.750 1.00 44.56 591 VAL A C 1
ATOM 4494 O O . VAL A 1 591 ? 29.742 -53.791 -37.461 1.00 44.56 591 VAL A O 1
ATOM 4497 N N . GLY A 1 592 ? 30.782 -52.178 -36.291 1.00 42.41 592 GLY A N 1
ATOM 4498 C CA . GLY A 1 592 ? 32.142 -52.706 -36.417 1.00 42.41 592 GLY A CA 1
ATOM 4499 C C . GLY A 1 592 ? 32.538 -53.511 -35.180 1.00 42.41 592 GLY A C 1
ATOM 4500 O O . GLY A 1 592 ? 32.751 -52.953 -34.107 1.00 42.41 592 GLY A O 1
ATOM 4501 N N . ARG A 1 593 ? 32.619 -54.833 -35.341 1.00 45.47 593 ARG A N 1
ATOM 4502 C CA . ARG A 1 593 ? 33.115 -55.813 -34.362 1.00 45.47 593 ARG A CA 1
ATOM 4503 C C . ARG A 1 593 ? 34.650 -55.834 -34.413 1.00 45.47 593 ARG A C 1
ATOM 4505 O O . ARG A 1 593 ? 35.217 -55.835 -35.501 1.00 45.47 593 ARG A O 1
ATOM 4512 N N . GLY A 1 594 ? 35.300 -55.842 -33.251 1.00 40.44 594 GLY A N 1
ATOM 4513 C CA . GLY A 1 594 ? 36.758 -55.783 -33.125 1.00 40.44 594 GLY A CA 1
ATOM 4514 C C . GLY A 1 594 ? 37.518 -57.076 -33.438 1.00 40.44 594 GLY A C 1
ATOM 4515 O O . GLY A 1 594 ? 36.928 -58.130 -33.674 1.00 40.44 594 GLY A O 1
ATOM 4516 N N . GLY A 1 595 ? 38.848 -56.964 -33.350 1.00 47.94 595 GLY A N 1
ATOM 4517 C CA . GLY A 1 595 ? 39.769 -58.079 -33.121 1.00 47.94 595 GLY A CA 1
ATOM 4518 C C . GLY A 1 595 ? 41.073 -58.015 -33.922 1.00 47.94 595 GLY A C 1
ATOM 4519 O O . GLY A 1 595 ? 41.120 -58.535 -35.032 1.00 47.94 595 GLY A O 1
ATOM 4520 N N . ARG A 1 596 ? 42.147 -57.477 -33.336 1.00 41.88 596 ARG A N 1
ATOM 4521 C CA . ARG A 1 596 ? 43.259 -58.240 -32.732 1.00 41.88 596 ARG A CA 1
ATOM 4522 C C . ARG A 1 596 ? 44.295 -57.307 -32.125 1.00 41.88 596 ARG A C 1
ATOM 4524 O O . ARG A 1 596 ? 44.530 -56.239 -32.726 1.00 41.88 596 ARG A O 1
#

Secondary structure (DSSP, 8-state):
--PPPPPTHHHHHHHHHHHHHHHHHHHHHHTHHHHHHHHHH-TTHHHHHHHHHHHHHHT-PPPPB-SS----HHHHHHHS-HHHHHHHHHHHHHHHT-TTS-HHHHHHHHHHHHHHHHTTPPPEEEEEETTTEEE-TTS-EEE---BEEEEEEEETTSSEEEEEEEEESSSS-EEEEEEEEEETTEEEEEESS--TT--TT-SEEETTEE----SSPEEPTTS-EEEEEETTEEEEE-TTS-EEEEEEEESSSEEEEEEEEE-TTT--EESTT---SS-GGGTTPPTT-PPPPS-TTS-TT-----HHHHHHHHHHHHHIIIIIHHHTBPPGGG------TT--GGGG-BTT--SS---GGGS-HHHHHHHHHHHHHTT--GGGHHHHHHIIIII-PPP-PPPP---TTTT-------S---B--TTPPPPPP-PPP-----------------------------------------------------PPPPPP--PPPPPPPPPPPP-PPPP------------------------------PPPP-PPPPPPP--PPPPPPPPPPPPPPPPPPPPPPPPPPPPPPPP-----

Sequence (596 aa):
MIKQYIPISLLAMTALFGSQAVAQEQFTKDFETVRKELVSWDPVRGEWLSSSLVAMTKNEPIPDRMFPEDFTPLEMLKVVPASTRNAIAETATAQSNNGETTVTDRQSWSTVSSVLDRANCKPVMGRTYGDPHLASFDGASYSFQTVGEFILVKSTSGNMEVQTRQRAQTDDISLNTAVAMNVAGDRFCVYAQEKPDGNTSTPIRLNGDAIYVDELTYYLPHGGTVRKSGRNNYLVTWPTGETASLDIRNGAFSFINVAVQVFPCADSYEGVLGNANGRTSDDFETRGNASRPDNLAFHTFGNTNDPAAQAMEREYLAWMSKDFAGSWRVEQPTSLFDYGFGQSTLTFTDESFPRVHHTLADLTPDQRDRARRNCERNGVTAIDMNGCIYDQGFVNIPPSPRPEIVDRTVAYNVTPVTKPVPNVNPGGSRIPRVEGSGPGRDDGAGGNGNGAVPIGKQVGSESASPNTESRDQGTNGTVTPKPTDTEGTVERPAPVVVDTPKKPAPVPVEEEKPERSRLGRLFETVGGSSSSGSSGSGSSSPRTSSPEPRYEAPEPTRSEPRYEPPAPRSEPARSTPAPTPAPAPRTTPTVGRGGR

Radius of gyration: 35.65 Å; chains: 1; bounding box: 94×114×119 Å

Foldseek 3Di:
DDDDDDDPVVVVVCVVVVVVVVLLVVLLVLLVQLLVLQCVQFVQLSNQLSQLLSCLLVLFFGAFAQDDDPDFSLLSLLLGDPVSLVSLLVSLVVQLPDPPRDPSSVSSSLSVNLLSQLSPFDWFKWWFDFLTWTAASQQDTAHQNAWFKFFAKAWPVRQWTKIFGWADPDLATIFGQKIWMRQRNKIKIFGLDDLQVPDPPGRIDIVNHDDDDDQDWAADRSRWIWHDPDPQWIWIAHSSGKIWIWDFDDDPDTHIIIMIIDGLSRTWMDTCSATNPNDPVRRQPAPPCDDDPPPPVQDNQDDDPDPVSVVVNQVNSLCSRARSRVRGGDDQVRDSDDHHPPDTSVNRHDSCPNVDDHHCSVADPVLLVVQQVQLVVVAADPSCRSVSSVSCRPPNDHHDHDDDDDSPSVPDDDDHDPGGHGDHDPPDDNDDDPDDDDDDDDDDDDDDDDDDDDDDDDDDDDDDDDDDDDDDDDDDDDDDDDDDDDDDDDDDDDDDDDDDDDDDDDDDDDDDDDDDDDDDDDDDDDDDDDDDDDDDDDDDDDDDDDDDDDDDDDDDDDDDDDDDDDDDDDDDDDDDDDDDDDDDDDDDDDDDDDDD

pLDDT: mean 73.59, std 26.97, range [25.09, 98.94]